Protein AF-0000000067928112 (afdb_homodimer)

Foldseek 3Di:
DWAWDKDKAADPPFPAEEEAEEAFLAAQLLQVLLRNVVNVVRYMYIYTAFDQFDPIHVPPLQQELVVRLVNCLVHHDQEGQEYEAAAQRLCSVLVCVVVSSHHYQEYEYQLYQQFDAALVVVLVVLVCCLVPPDLAQVSVCVVFVLFDSSSSPSSSSSNVRHDSVSSSCNGSVHPGDHCLVCLLVVLVSHHAAYEYEPDGPRQDPVSLVVSCVRNHDLRYHYDYPGYSSCCRNPVPVVSVCSVCSSVVCSPPD/DWAWDKDKAADPPFPAEEEAEEAFLAAQLLQVLLRNVVNVVRYMYIYTAFDQFDPIHVPPLQQELVVRLVNCLVHHDQEGQEYEAAAQRLCSSLVCVVVSSHHYQEYEYQLYQQFDAALVVVLVVLVCCLVPQDLAQVSVCVVFVLFDSSSSPSSSSSNVRHDSVSSSCNGSVHPGDHCLVCLLVVLVSHHAAYEYEPDGPRQDPVSLVVSCVRNHDLRYHYDYPGYSSCCRNPVPVVSVCSVCSSVVNSPPD

Radius of gyration: 23.76 Å; Cα contacts (8 Å, |Δi|>4): 1101; chains: 2; bounding box: 40×77×54 Å

Solvent-accessible surface area (backbone atoms only — not comparable to full-atom values): 25519 Å² total; per-residue (Å²): 131,48,77,58,25,52,48,56,28,50,52,95,81,37,91,36,35,33,37,41,34,47,33,78,66,38,24,36,57,77,43,48,70,36,30,53,55,39,22,77,69,50,21,19,30,42,17,44,14,52,71,44,18,43,72,11,52,47,71,91,66,64,42,42,70,65,49,54,49,50,26,45,57,74,68,44,85,41,62,29,33,29,35,36,6,28,26,53,14,18,37,50,46,51,51,29,41,76,70,63,54,35,57,40,63,15,38,39,30,33,44,32,36,45,60,37,90,41,39,64,60,52,36,51,52,50,54,48,45,73,74,62,61,57,76,37,40,68,55,37,35,70,78,35,73,55,43,49,69,52,53,28,25,38,49,29,35,14,60,61,47,42,46,68,68,56,45,36,41,40,58,16,58,52,37,54,46,74,44,70,83,45,47,44,58,49,46,70,73,32,58,44,36,38,41,31,32,73,66,43,95,58,50,45,70,70,54,49,55,51,47,31,72,58,54,34,64,89,26,47,44,70,40,75,94,34,47,84,52,41,54,51,41,38,29,68,64,43,47,50,51,52,51,29,42,56,68,66,49,64,84,55,132,132,47,80,57,24,52,48,56,27,51,52,94,81,35,89,35,36,33,39,39,35,46,33,79,64,39,25,36,58,78,44,47,69,39,30,51,57,38,22,76,70,51,22,19,30,42,18,44,14,51,72,43,17,42,73,11,52,48,70,91,68,63,44,42,68,66,49,54,48,50,26,46,57,74,70,46,83,41,60,28,33,29,36,37,6,28,26,52,14,17,37,51,45,52,50,30,40,77,69,64,54,33,56,41,62,15,36,39,30,34,45,31,37,45,59,37,91,43,38,64,60,52,36,52,53,50,53,48,46,73,74,63,61,58,76,37,42,68,55,37,35,71,78,36,73,54,43,48,69,52,53,28,26,39,48,29,33,13,60,60,47,41,46,68,70,56,45,34,40,42,58,16,59,53,36,54,47,75,46,70,85,46,48,44,57,50,46,70,74,32,56,44,35,39,41,30,32,72,66,44,95,59,51,46,70,70,54,50,53,50,47,29,72,58,54,33,63,89,26,47,44,70,40,77,95,33,48,82,53,41,56,51,41,39,30,68,63,45,45,52,51,53,50,30,43,57,69,65,48,64,85,57,130

Sequence (506 aa):
MVTLNIMRWGDRGAPKTMVALHGITANAGAMTEPARLLAARGWQVIAPDMRGHGESARGNGDFSFDSLLADFAENLPDAPDVLLGHSFGGTLAQLGVLRGLFRPKAMLLEDPVSHFADKATPKGMLDWDEANLPHDIEGLLKLNPGWSRRDAAWKVVSLEQISFDDARSAFAGNAPWDLRDEAARLAKMLPTVWVLPDVSRFVPPDDTQRLRAEVGERSVVVMPNVGHSIHRDATQAFVDIVEKLGAGTWFDRMVTLNIMRWGDRGAPKTMVALHGITANAGAMTEPARLLAARGWQVIAPDMRGHGESARGNGDFSFDSLLADFAENLPDAPDVLLGHSFGGTLAQLGVLRGLFRPKAMLLEDPVSHFADKATPKGMLDWDEANLPHDIEGLLKLNPGWSRRDAAWKVVSLEQISFDDARSAFAGNAPWDLRDEAARLAKMLPTVWVLPDVSRFVPPDDTQRLRAEVGERSVVVMPNVGHSIHRDATQAFVDIVEKLGAGTWFDR

InterPro domains:
  IPR000073 Alpha/beta hydrolase fold-1 [PF12697] (19-240)
  IPR029058 Alpha/Beta hydrolase fold [G3DSA:3.40.50.1820] (2-243)
  IPR029058 Alpha/Beta hydrolase fold [SSF53474] (3-243)
  IPR051601 Serine protease/Carboxylesterase S33 [PTHR43248] (12-244)

Structure (mmCIF, N/CA/C/O backbone):
data_AF-0000000067928112-model_v1
#
loop_
_entity.id
_entity.type
_entity.pdbx_description
1 polymer 'AB hydrolase-1 domain-containing protein'
#
loop_
_atom_site.group_PDB
_atom_site.id
_atom_site.type_symbol
_atom_site.label_atom_id
_atom_site.label_alt_id
_atom_site.label_comp_id
_atom_site.label_asym_id
_atom_site.label_entity_id
_atom_site.label_seq_id
_atom_site.pdbx_PDB_ins_code
_atom_site.Cartn_x
_atom_site.Cartn_y
_atom_site.Cartn_z
_atom_site.occupancy
_atom_site.B_iso_or_equiv
_atom_site.auth_seq_id
_atom_site.auth_comp_id
_atom_site.auth_asym_id
_atom_site.auth_atom_id
_atom_site.pdbx_PDB_model_num
ATOM 1 N N . MET A 1 1 ? 13.07 -0.124 -17.734 1 82.44 1 MET A N 1
ATOM 2 C CA . MET A 1 1 ? 13.039 -0.584 -16.344 1 82.44 1 MET A CA 1
ATOM 3 C C . MET A 1 1 ? 12.227 0.366 -15.477 1 82.44 1 MET A C 1
ATOM 5 O O . MET A 1 1 ? 12.242 1.58 -15.688 1 82.44 1 MET A O 1
ATOM 9 N N . VAL A 1 2 ? 11.43 -0.26 -14.695 1 86.31 2 VAL A N 1
ATOM 10 C CA . VAL A 1 2 ? 10.531 0.484 -13.82 1 86.31 2 VAL A CA 1
ATOM 11 C C . VAL A 1 2 ? 10.898 0.225 -12.359 1 86.31 2 VAL A C 1
ATOM 13 O O . VAL A 1 2 ? 11.172 -0.915 -11.977 1 86.31 2 VAL A O 1
ATOM 16 N N . THR A 1 3 ? 11.055 1.229 -11.609 1 86.12 3 THR A N 1
ATOM 17 C CA . THR A 1 3 ? 11.117 1.043 -10.164 1 86.12 3 THR A CA 1
ATOM 18 C C . THR A 1 3 ? 9.766 0.6 -9.617 1 86.12 3 THR A C 1
ATOM 20 O O . THR A 1 3 ? 8.773 1.316 -9.742 1 86.12 3 THR A O 1
ATOM 23 N N . LEU A 1 4 ? 9.82 -0.508 -8.953 1 91.81 4 LEU A N 1
ATOM 24 C CA . LEU A 1 4 ? 8.562 -1.086 -8.5 1 91.81 4 LEU A CA 1
ATOM 25 C C . LEU A 1 4 ? 8.219 -0.611 -7.094 1 91.81 4 LEU A C 1
ATOM 27 O O . LEU A 1 4 ? 9.109 -0.448 -6.258 1 91.81 4 LEU A O 1
ATOM 31 N N . ASN A 1 5 ? 6.938 -0.398 -6.875 1 89.25 5 ASN A N 1
ATOM 32 C CA . ASN A 1 5 ? 6.457 -0.276 -5.504 1 89.25 5 ASN A CA 1
ATOM 33 C C . ASN A 1 5 ? 6.477 -1.62 -4.781 1 89.25 5 ASN A C 1
ATOM 35 O O . ASN A 1 5 ? 6.027 -2.629 -5.328 1 89.25 5 ASN A O 1
ATOM 39 N N . ILE A 1 6 ? 7.012 -1.612 -3.562 1 91.31 6 ILE A N 1
ATOM 40 C CA . ILE A 1 6 ? 7.184 -2.863 -2.832 1 91.31 6 ILE A CA 1
ATOM 41 C C . ILE A 1 6 ? 6.605 -2.723 -1.426 1 91.31 6 ILE A C 1
ATOM 43 O O . ILE A 1 6 ? 6.902 -1.757 -0.72 1 91.31 6 ILE A O 1
ATOM 47 N N . MET A 1 7 ? 5.742 -3.621 -1.066 1 91.81 7 MET A N 1
ATOM 48 C CA . MET A 1 7 ? 5.336 -3.748 0.33 1 91.81 7 MET A CA 1
ATOM 49 C C . MET A 1 7 ? 6.215 -4.754 1.062 1 91.81 7 MET A C 1
ATOM 51 O O . MET A 1 7 ? 6.594 -5.781 0.497 1 91.81 7 MET A O 1
ATOM 55 N N . ARG A 1 8 ? 6.52 -4.469 2.287 1 89.94 8 ARG A N 1
ATOM 56 C CA . ARG A 1 8 ? 7.34 -5.336 3.123 1 89.94 8 ARG A CA 1
ATOM 57 C C . ARG A 1 8 ? 6.699 -5.543 4.492 1 89.94 8 ARG A C 1
ATOM 59 O O . ARG A 1 8 ? 6.129 -4.613 5.062 1 89.94 8 ARG A O 1
ATOM 66 N N . TRP A 1 9 ? 6.738 -6.723 4.91 1 91.06 9 TRP A N 1
ATOM 67 C CA . TRP A 1 9 ? 6.332 -7.09 6.262 1 91.06 9 TRP A CA 1
ATOM 68 C C . TRP A 1 9 ? 7.473 -7.773 7.008 1 91.06 9 TRP A C 1
ATOM 70 O O . TRP A 1 9 ? 8.242 -8.531 6.418 1 91.06 9 TRP A O 1
ATOM 80 N N . GLY A 1 10 ? 7.57 -7.52 8.305 1 89.31 10 GLY A N 1
ATOM 81 C CA . GLY A 1 10 ? 8.625 -8.125 9.102 1 89.31 10 GLY A CA 1
ATOM 82 C C . GLY A 1 10 ? 9.891 -7.289 9.141 1 89.31 10 GLY A C 1
ATOM 83 O O . GLY A 1 10 ? 10 -6.281 8.438 1 89.31 10 GLY A O 1
ATOM 84 N N . ASP A 1 11 ? 10.82 -7.688 9.906 1 83.75 11 ASP A N 1
ATOM 85 C CA . ASP A 1 11 ? 12.07 -6.957 10.086 1 83.75 11 ASP A CA 1
ATOM 86 C C . ASP A 1 11 ? 12.969 -7.105 8.859 1 83.75 11 ASP A C 1
ATOM 88 O O . ASP A 1 11 ? 13.055 -8.188 8.273 1 83.75 11 ASP A O 1
ATOM 92 N N . ARG A 1 12 ? 13.641 -6.043 8.359 1 82.5 12 ARG A N 1
ATOM 93 C CA . ARG A 1 12 ? 14.531 -6.066 7.203 1 82.5 12 ARG A CA 1
ATOM 94 C C . ARG A 1 12 ? 15.672 -7.047 7.41 1 82.5 12 ARG A C 1
ATOM 96 O O . ARG A 1 12 ? 16.188 -7.633 6.449 1 82.5 12 ARG A O 1
ATOM 103 N N . GLY A 1 13 ? 16.078 -7.426 8.617 1 83.62 13 GLY A N 1
ATOM 104 C CA . GLY A 1 13 ? 17.172 -8.336 8.914 1 83.62 13 GLY A CA 1
ATOM 105 C C . GLY A 1 13 ? 16.703 -9.703 9.383 1 83.62 13 GLY A C 1
ATOM 106 O O . GLY A 1 13 ? 17.5 -10.477 9.922 1 83.62 13 GLY A O 1
ATOM 107 N N . ALA A 1 14 ? 15.438 -9.938 9.016 1 90.69 14 ALA A N 1
ATOM 108 C CA . ALA A 1 14 ? 14.93 -11.25 9.391 1 90.69 14 ALA A CA 1
ATOM 109 C C . ALA A 1 14 ? 15.695 -12.367 8.672 1 90.69 14 ALA A C 1
ATOM 111 O O . ALA A 1 14 ? 16.094 -12.203 7.52 1 90.69 14 ALA A O 1
ATOM 112 N N . PRO A 1 15 ? 15.883 -13.469 9.328 1 93.5 15 PRO A N 1
ATOM 113 C CA . PRO A 1 15 ? 16.719 -14.539 8.781 1 93.5 15 PRO A CA 1
ATOM 114 C C 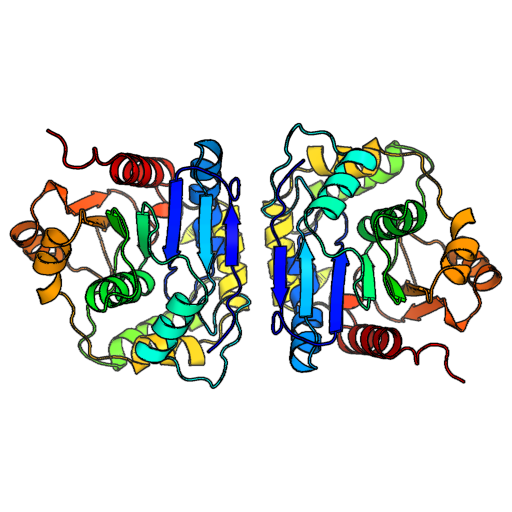. PRO A 1 15 ? 16.062 -15.242 7.586 1 93.5 15 PRO A C 1
ATOM 116 O O . PRO A 1 15 ? 16.75 -15.922 6.82 1 93.5 15 PRO A O 1
ATOM 119 N N . LYS A 1 16 ? 14.758 -15.141 7.445 1 97.38 16 LYS A N 1
ATOM 120 C CA . LYS A 1 16 ? 14.047 -15.773 6.336 1 97.38 16 LYS A CA 1
ATOM 121 C C . LYS A 1 16 ? 13.289 -14.742 5.512 1 97.38 16 LYS A C 1
ATOM 123 O O . LYS A 1 16 ? 12.648 -13.844 6.062 1 97.38 16 LYS A O 1
ATOM 128 N N . THR A 1 17 ? 13.375 -14.906 4.168 1 97.94 17 THR A N 1
ATOM 129 C CA . THR A 1 17 ? 12.734 -13.961 3.264 1 97.94 17 THR A CA 1
ATOM 130 C C . THR A 1 17 ? 11.852 -14.695 2.254 1 97.94 17 THR A C 1
ATOM 132 O O . THR A 1 17 ? 12.266 -15.703 1.679 1 97.94 17 THR A O 1
ATOM 135 N N . MET A 1 18 ? 10.688 -14.188 2.098 1 98.69 18 MET A N 1
ATOM 136 C CA . MET A 1 18 ? 9.82 -14.625 1.005 1 98.69 18 MET A CA 1
ATOM 137 C C . MET A 1 18 ? 9.562 -13.484 0.027 1 98.69 18 MET A C 1
ATOM 139 O O . MET A 1 18 ? 9.266 -12.367 0.44 1 98.69 18 MET A O 1
ATOM 143 N N . VAL A 1 19 ? 9.758 -13.75 -1.214 1 98.75 19 VAL A N 1
ATOM 144 C CA . VAL A 1 19 ? 9.305 -12.859 -2.275 1 98.75 19 VAL A CA 1
ATOM 145 C C . VAL A 1 19 ? 7.996 -13.383 -2.867 1 98.75 19 VAL A C 1
ATOM 147 O O . VAL A 1 19 ? 7.883 -14.57 -3.176 1 98.75 19 VAL A O 1
ATOM 150 N N . ALA A 1 20 ? 7.027 -12.5 -2.988 1 98.88 20 ALA A N 1
ATOM 151 C CA . ALA A 1 20 ? 5.707 -12.938 -3.432 1 98.88 20 ALA A CA 1
ATOM 152 C C . ALA A 1 20 ? 5.266 -12.18 -4.68 1 98.88 20 ALA A C 1
ATOM 154 O O . ALA A 1 20 ? 5.086 -10.961 -4.641 1 98.88 20 ALA A O 1
ATOM 155 N N . LEU A 1 21 ? 5.078 -12.891 -5.754 1 98.88 21 LEU A N 1
ATOM 156 C CA . LEU A 1 21 ? 4.629 -12.312 -7.016 1 98.88 21 LEU A CA 1
ATOM 157 C C . LEU A 1 21 ? 3.129 -12.516 -7.203 1 98.88 21 LEU A C 1
ATOM 159 O O . LEU A 1 21 ? 2.66 -13.648 -7.316 1 98.88 21 LEU A O 1
ATOM 163 N N . HIS A 1 22 ? 2.395 -11.461 -7.234 1 98.81 22 HIS A N 1
ATOM 164 C CA . HIS A 1 22 ? 0.938 -11.508 -7.277 1 98.81 22 HIS A CA 1
ATOM 165 C C . HIS A 1 22 ? 0.439 -11.852 -8.68 1 98.81 22 HIS A C 1
ATOM 167 O O . HIS A 1 22 ? 1.217 -11.852 -9.633 1 98.81 22 HIS A O 1
ATOM 173 N N . GLY A 1 23 ? -0.809 -12.203 -8.82 1 98.62 23 GLY A N 1
ATOM 174 C CA . GLY A 1 23 ? -1.454 -12.523 -10.086 1 98.62 23 GLY A CA 1
ATOM 175 C C . GLY A 1 23 ? -1.903 -11.297 -10.852 1 98.62 23 GLY A C 1
ATOM 176 O O . GLY A 1 23 ? -1.76 -10.172 -10.367 1 98.62 23 GLY A O 1
ATOM 177 N N . ILE A 1 24 ? -2.508 -11.508 -12.008 1 98.62 24 ILE A N 1
ATOM 178 C CA . ILE A 1 24 ? -2.967 -10.43 -12.875 1 98.62 24 ILE A CA 1
ATOM 179 C C . ILE A 1 24 ? -4.086 -9.656 -12.18 1 98.62 24 ILE A C 1
ATOM 181 O O . ILE A 1 24 ? -4.93 -10.242 -11.5 1 98.62 24 ILE A O 1
ATOM 185 N N . THR A 1 25 ? -4.121 -8.352 -12.227 1 98.12 25 THR A N 1
ATOM 186 C CA . THR A 1 25 ? -5.094 -7.395 -11.719 1 98.12 25 THR A CA 1
ATOM 187 C C . THR A 1 25 ? -5.023 -7.297 -10.203 1 98.12 25 THR A C 1
ATOM 189 O O . THR A 1 25 ? -5.914 -6.73 -9.562 1 98.12 25 THR A O 1
ATOM 192 N N . ALA A 1 26 ? -4.066 -7.91 -9.578 1 98.31 26 ALA A N 1
ATOM 193 C CA . ALA A 1 26 ? -3.865 -7.801 -8.141 1 98.31 26 ALA A CA 1
ATOM 194 C C . ALA A 1 26 ? -2.818 -6.738 -7.809 1 98.31 26 ALA A C 1
ATOM 196 O O . ALA A 1 26 ? -2.496 -5.895 -8.648 1 98.31 26 ALA A O 1
ATOM 197 N N . ASN A 1 27 ? -2.441 -6.59 -6.57 1 97.38 27 ASN A N 1
ATOM 198 C CA . ASN A 1 27 ? -1.36 -5.758 -6.055 1 97.38 27 ASN A CA 1
ATOM 199 C C . ASN A 1 27 ? -0.653 -6.422 -4.875 1 97.38 27 ASN A C 1
ATOM 201 O O . ASN A 1 27 ? -0.97 -7.559 -4.52 1 97.38 27 ASN A O 1
ATOM 205 N N . ALA A 1 28 ? 0.335 -5.777 -4.359 1 96.69 28 ALA A N 1
ATOM 206 C CA . ALA A 1 28 ? 1.13 -6.32 -3.262 1 96.69 28 ALA A CA 1
ATOM 207 C C . ALA A 1 28 ? 0.256 -6.621 -2.047 1 96.69 28 ALA A C 1
ATOM 209 O O . ALA A 1 28 ? 0.539 -7.551 -1.285 1 96.69 28 ALA A O 1
ATOM 210 N N . GLY A 1 29 ? -0.833 -5.922 -1.907 1 96.12 29 GLY A N 1
ATOM 211 C CA . GLY A 1 29 ? -1.726 -6.062 -0.768 1 96.12 29 GLY A CA 1
ATOM 212 C C . GLY A 1 29 ? -2.393 -7.422 -0.697 1 96.12 29 GLY A C 1
ATOM 213 O O . GLY A 1 29 ? -2.916 -7.812 0.35 1 96.12 29 GLY A O 1
ATOM 214 N N . ALA A 1 30 ? -2.326 -8.156 -1.798 1 97.88 30 ALA A N 1
ATOM 215 C CA . ALA A 1 30 ? -2.889 -9.508 -1.823 1 97.88 30 ALA A CA 1
ATOM 216 C C . ALA A 1 30 ? -2.201 -10.406 -0.803 1 97.88 30 ALA A C 1
ATOM 218 O O . ALA A 1 30 ? -2.762 -11.422 -0.383 1 97.88 30 ALA A O 1
ATOM 219 N N . MET A 1 31 ? -1.044 -10.016 -0.335 1 97.25 31 MET A N 1
ATOM 220 C CA . MET A 1 31 ? -0.235 -10.867 0.531 1 97.25 31 MET A CA 1
ATOM 221 C C . MET A 1 31 ? -0.4 -10.469 1.994 1 97.25 31 MET A C 1
ATOM 223 O O . MET A 1 31 ? 0.145 -11.117 2.885 1 97.25 31 MET A O 1
ATOM 227 N N . THR A 1 32 ? -1.181 -9.547 2.297 1 95.38 32 THR A N 1
ATOM 228 C CA . THR A 1 32 ? -1.164 -8.891 3.602 1 95.38 32 THR A CA 1
ATOM 229 C C . THR A 1 32 ? -1.411 -9.906 4.719 1 95.38 32 THR A C 1
ATOM 231 O O . THR A 1 32 ? -0.619 -10.008 5.656 1 95.38 32 THR A O 1
ATOM 234 N N . GLU A 1 33 ? -2.451 -10.758 4.609 1 96.06 33 GLU A N 1
ATOM 235 C CA . GLU A 1 33 ? -2.82 -11.641 5.707 1 96.06 33 GLU A CA 1
ATOM 236 C C . GLU A 1 33 ? -1.746 -12.703 5.949 1 96.06 33 GLU A C 1
ATOM 238 O O . GLU A 1 33 ? -1.254 -12.852 7.07 1 96.06 33 GLU A O 1
ATOM 243 N N . PRO A 1 34 ? -1.294 -13.367 4.906 1 98 34 PRO A N 1
ATOM 244 C CA . PRO A 1 34 ? -0.231 -14.336 5.188 1 98 34 PRO A CA 1
ATOM 245 C C . PRO A 1 34 ? 1.092 -13.664 5.555 1 98 34 PRO A C 1
ATOM 247 O O . PRO A 1 34 ? 1.863 -14.211 6.352 1 98 34 PRO A O 1
ATOM 250 N N . ALA A 1 35 ? 1.41 -12.516 5.023 1 96.62 35 ALA A N 1
ATOM 251 C CA . ALA A 1 35 ? 2.662 -11.82 5.305 1 96.62 35 ALA A CA 1
ATOM 252 C C . ALA A 1 35 ? 2.74 -11.398 6.77 1 96.62 35 ALA A C 1
ATOM 254 O O . ALA A 1 35 ? 3.803 -11.477 7.387 1 96.62 35 ALA A O 1
ATOM 255 N N . ARG A 1 36 ? 1.636 -10.945 7.27 1 92.5 36 ARG A N 1
ATOM 256 C CA . ARG A 1 36 ? 1.59 -10.57 8.68 1 92.5 36 ARG A CA 1
ATOM 257 C C . ARG A 1 36 ? 1.877 -11.766 9.578 1 92.5 36 ARG A C 1
ATOM 259 O O . ARG A 1 36 ? 2.621 -11.648 10.555 1 92.5 36 ARG A O 1
ATOM 266 N N . LEU A 1 37 ? 1.273 -12.883 9.289 1 95.5 37 LEU A N 1
ATOM 267 C CA . LEU A 1 37 ? 1.496 -14.102 10.07 1 95.5 37 LEU A CA 1
ATOM 268 C C . LEU A 1 37 ? 2.947 -14.555 9.969 1 95.5 37 LEU A C 1
ATOM 270 O O . LEU A 1 37 ? 3.562 -14.922 10.969 1 95.5 37 LEU A O 1
ATOM 274 N N . LEU A 1 38 ? 3.492 -14.461 8.789 1 97.25 38 LEU A N 1
ATOM 275 C CA . LEU A 1 38 ? 4.883 -14.859 8.578 1 97.25 38 LEU A CA 1
ATOM 276 C C . LEU A 1 38 ? 5.832 -13.914 9.305 1 97.25 38 LEU A C 1
ATOM 278 O O . LEU A 1 38 ? 6.816 -14.352 9.906 1 97.25 38 LEU A O 1
ATOM 282 N N . ALA A 1 39 ? 5.527 -12.641 9.211 1 92.62 39 ALA A N 1
ATOM 283 C CA . ALA A 1 39 ? 6.344 -11.656 9.906 1 92.62 39 ALA A CA 1
ATOM 284 C C . ALA A 1 39 ? 6.391 -11.945 11.406 1 92.62 39 ALA A C 1
ATOM 286 O O . ALA A 1 39 ? 7.457 -11.875 12.023 1 92.62 39 ALA A O 1
ATOM 287 N N . ALA A 1 40 ? 5.223 -12.305 11.938 1 90.19 40 ALA A N 1
ATOM 288 C CA . ALA A 1 40 ? 5.133 -12.641 13.359 1 90.19 40 ALA A CA 1
ATOM 289 C C . ALA A 1 40 ? 5.965 -13.875 13.688 1 90.19 40 ALA A C 1
ATOM 291 O O . ALA A 1 40 ? 6.355 -14.086 14.836 1 90.19 40 ALA A O 1
ATOM 292 N N . ARG A 1 41 ? 6.289 -14.602 12.695 1 94.56 41 ARG A N 1
ATOM 293 C CA . ARG A 1 41 ? 7.055 -15.828 12.867 1 94.56 41 ARG A CA 1
ATOM 294 C C . ARG A 1 41 ? 8.508 -15.641 12.445 1 94.56 41 ARG A C 1
ATOM 296 O O . ARG A 1 41 ? 9.227 -16.609 12.219 1 94.56 41 ARG A O 1
ATOM 303 N N . GLY A 1 42 ? 8.891 -14.438 12.195 1 93.25 42 GLY A N 1
ATOM 304 C CA . GLY A 1 42 ? 10.297 -14.117 12.008 1 93.25 42 GLY A CA 1
ATOM 305 C C . GLY A 1 42 ? 10.703 -14.031 10.547 1 93.25 42 GLY A C 1
ATOM 306 O O . GLY A 1 42 ? 11.883 -14.094 10.219 1 93.25 42 GLY A O 1
ATOM 307 N N . TRP A 1 43 ? 9.727 -13.906 9.656 1 96.19 43 TRP A N 1
ATOM 308 C CA . TRP A 1 43 ? 9.992 -13.773 8.227 1 96.19 43 TRP A CA 1
ATOM 309 C C . TRP A 1 43 ? 9.984 -12.305 7.805 1 96.19 43 TRP A C 1
ATOM 311 O O . TRP A 1 43 ? 9.305 -11.484 8.422 1 96.19 43 TRP A O 1
ATOM 321 N N . GLN A 1 44 ? 10.758 -12.008 6.797 1 95.19 44 GLN A N 1
ATOM 322 C CA . GLN A 1 44 ? 10.484 -10.844 5.961 1 95.19 44 GLN A CA 1
ATOM 323 C C . GLN A 1 44 ? 9.758 -11.242 4.684 1 95.19 44 GLN A C 1
ATOM 325 O O . GLN A 1 44 ? 10.172 -12.172 3.988 1 95.19 44 GLN A O 1
ATOM 330 N N . VAL A 1 45 ? 8.656 -10.594 4.441 1 96.88 45 VAL A N 1
ATOM 331 C CA . VAL A 1 45 ? 7.93 -10.812 3.197 1 96.88 45 VAL A CA 1
ATOM 332 C C . VAL A 1 45 ? 8.047 -9.586 2.301 1 96.88 45 VAL A C 1
ATOM 334 O O . VAL A 1 45 ? 7.797 -8.461 2.746 1 96.88 45 VAL A O 1
ATOM 337 N N . ILE A 1 46 ? 8.484 -9.789 1.076 1 95.88 46 ILE A N 1
ATOM 338 C CA . ILE A 1 46 ? 8.656 -8.734 0.077 1 95.88 46 ILE A CA 1
ATOM 339 C C . ILE A 1 46 ? 7.695 -8.977 -1.089 1 95.88 46 ILE A C 1
ATOM 341 O O . ILE A 1 46 ? 7.777 -10 -1.766 1 95.88 46 ILE A O 1
ATOM 345 N N . ALA A 1 47 ? 6.766 -8.055 -1.291 1 97.38 47 ALA A N 1
ATOM 346 C CA . ALA A 1 47 ? 5.781 -8.188 -2.359 1 97.38 47 ALA A CA 1
ATOM 347 C C . ALA A 1 47 ? 5.777 -6.957 -3.26 1 97.38 47 ALA A C 1
ATOM 349 O O . ALA A 1 47 ? 5.387 -5.867 -2.83 1 97.38 47 ALA A O 1
ATOM 350 N N . PRO A 1 48 ? 6.145 -7.125 -4.516 1 96.5 48 PRO A N 1
ATOM 351 C CA . PRO A 1 48 ? 6.098 -5.996 -5.449 1 96.5 48 PRO A CA 1
ATOM 352 C C . PRO A 1 48 ? 4.73 -5.832 -6.109 1 96.5 48 PRO A C 1
ATOM 354 O O . PRO A 1 48 ? 3.973 -6.797 -6.215 1 96.5 48 PRO A O 1
ATOM 357 N N . ASP A 1 49 ? 4.43 -4.602 -6.48 1 96.12 49 ASP A N 1
ATOM 358 C CA . ASP A 1 49 ? 3.473 -4.375 -7.559 1 96.12 49 ASP A CA 1
ATOM 359 C C . ASP A 1 49 ? 4.137 -4.535 -8.922 1 96.12 49 ASP A C 1
ATOM 361 O O . ASP A 1 49 ? 5.109 -3.844 -9.234 1 96.12 49 ASP A O 1
ATOM 365 N N . MET A 1 50 ? 3.623 -5.395 -9.727 1 97.19 50 MET A N 1
ATOM 366 C CA . MET A 1 50 ? 4.137 -5.496 -11.094 1 97.19 50 MET A CA 1
ATOM 367 C C . MET A 1 50 ? 3.9 -4.203 -11.859 1 97.19 50 MET A C 1
ATOM 369 O O . MET A 1 50 ? 3.01 -3.424 -11.516 1 97.19 50 MET A O 1
ATOM 373 N N . ARG A 1 51 ? 4.754 -4.004 -12.898 1 95.69 51 ARG A N 1
ATOM 374 C CA . ARG A 1 51 ? 4.539 -2.812 -13.711 1 95.69 51 ARG A CA 1
ATOM 375 C C . ARG A 1 51 ? 3.086 -2.717 -14.172 1 95.69 51 ARG A C 1
ATOM 377 O O . ARG A 1 51 ? 2.477 -3.725 -14.531 1 95.69 51 ARG A O 1
ATOM 384 N N . GLY A 1 52 ? 2.574 -1.539 -14.023 1 94.69 52 GLY A N 1
ATOM 385 C CA . GLY A 1 52 ? 1.207 -1.293 -14.445 1 94.69 52 GLY A CA 1
ATOM 386 C C . GLY A 1 52 ? 0.173 -1.791 -13.453 1 94.69 52 GLY A C 1
ATOM 387 O O . GLY A 1 52 ? -1.03 -1.688 -13.703 1 94.69 52 GLY A O 1
ATOM 388 N N . HIS A 1 53 ? 0.632 -2.344 -12.336 1 96.75 53 HIS A N 1
ATOM 389 C CA . HIS A 1 53 ? -0.239 -2.785 -11.25 1 96.75 53 HIS A CA 1
ATOM 390 C C . HIS A 1 53 ? 0.041 -2.01 -9.969 1 96.75 53 HIS A C 1
ATOM 392 O O . HIS A 1 53 ? 1.147 -1.503 -9.773 1 96.75 53 HIS A O 1
ATOM 398 N N . GLY A 1 54 ? -1.014 -1.962 -9.117 1 94 54 GLY A N 1
ATOM 399 C CA . GLY A 1 54 ? -0.829 -1.238 -7.867 1 94 54 GLY A CA 1
ATOM 400 C C . GLY A 1 54 ? -0.273 0.159 -8.062 1 94 54 GLY A C 1
ATOM 401 O O . GLY A 1 54 ? -0.797 0.934 -8.867 1 94 54 GLY A O 1
ATOM 402 N N . GLU A 1 55 ? 0.818 0.463 -7.344 1 89.31 55 GLU A N 1
ATOM 403 C CA . GLU A 1 55 ? 1.377 1.811 -7.406 1 89.31 55 GLU A CA 1
ATOM 404 C C . GLU A 1 55 ? 2.627 1.851 -8.281 1 89.31 55 GLU A C 1
ATOM 406 O O . GLU A 1 55 ? 3.312 2.873 -8.344 1 89.31 55 GLU A O 1
ATOM 411 N N . SER A 1 56 ? 2.926 0.721 -8.938 1 91.44 56 SER A N 1
ATOM 412 C CA . SER A 1 56 ? 4.039 0.722 -9.883 1 91.44 56 SER A CA 1
ATOM 413 C C . SER A 1 56 ? 3.631 1.336 -11.219 1 91.44 56 SER A C 1
ATOM 415 O O . SER A 1 56 ? 2.525 1.094 -11.703 1 91.44 56 SER A O 1
ATOM 417 N N . ALA A 1 57 ? 4.527 2.102 -11.797 1 87 57 ALA A N 1
ATOM 418 C CA . ALA A 1 57 ? 4.273 2.727 -13.094 1 87 57 ALA A CA 1
ATOM 419 C C . ALA A 1 57 ? 4.234 1.685 -14.211 1 87 57 ALA A C 1
ATOM 421 O O . ALA A 1 57 ? 4.789 0.592 -14.062 1 87 57 ALA A O 1
ATOM 422 N N . ARG A 1 58 ? 3.611 1.981 -15.281 1 91.94 58 ARG A N 1
ATOM 423 C CA . ARG A 1 58 ? 3.559 1.082 -16.422 1 91.94 58 ARG A CA 1
ATOM 424 C C . ARG A 1 58 ? 4.828 1.19 -17.266 1 91.94 58 ARG A C 1
ATOM 426 O O . ARG A 1 58 ? 5.078 0.351 -18.141 1 91.94 58 ARG A O 1
ATOM 433 N N . GLY A 1 59 ? 5.633 2.316 -16.984 1 89.06 59 GLY A N 1
ATOM 434 C CA . GLY A 1 59 ? 6.812 2.551 -17.797 1 89.06 59 GLY A CA 1
ATOM 435 C C . GLY A 1 59 ? 6.484 2.867 -19.25 1 89.06 59 GLY A C 1
ATOM 436 O O . GLY A 1 59 ? 5.656 3.738 -19.531 1 89.06 59 GLY A O 1
ATOM 437 N N . ASN A 1 60 ? 7.172 2.191 -20.188 1 92.56 60 ASN A N 1
ATOM 438 C CA . ASN A 1 60 ? 6.977 2.43 -21.625 1 92.56 60 ASN A CA 1
ATOM 439 C C . ASN A 1 60 ? 5.785 1.644 -22.156 1 92.56 60 ASN A C 1
ATOM 441 O O . ASN A 1 60 ? 5.531 1.64 -23.359 1 92.56 60 ASN A O 1
ATOM 445 N N . GLY A 1 61 ? 5.117 0.888 -21.344 1 94.44 61 GLY A N 1
ATOM 446 C CA . GLY A 1 61 ? 3.926 0.158 -21.734 1 94.44 61 GLY A CA 1
ATOM 447 C C . GLY A 1 61 ? 4.23 -1.207 -22.328 1 94.44 61 GLY A C 1
ATOM 448 O O . GLY A 1 61 ? 3.346 -1.856 -22.891 1 94.44 61 GLY A O 1
ATOM 449 N N . ASP A 1 62 ? 5.535 -1.664 -22.281 1 97.56 62 ASP A N 1
ATOM 450 C CA . ASP A 1 62 ? 5.898 -3.016 -22.688 1 97.56 62 ASP A CA 1
ATOM 451 C C . ASP A 1 62 ? 5.668 -4.02 -21.562 1 97.56 62 ASP A C 1
ATOM 453 O O . ASP A 1 62 ? 6.383 -4.004 -20.562 1 97.56 62 ASP A O 1
ATOM 457 N N . PHE A 1 63 ? 4.766 -4.906 -21.781 1 98.25 63 PHE A N 1
ATOM 458 C CA . PHE A 1 63 ? 4.414 -5.863 -20.75 1 98.25 63 PHE A CA 1
ATOM 459 C C . PHE A 1 63 ? 4.855 -7.27 -21.125 1 98.25 63 PHE A C 1
ATOM 461 O O . PHE A 1 63 ? 4.242 -8.258 -20.703 1 98.25 63 PHE A O 1
ATOM 468 N N . SER A 1 64 ? 5.863 -7.34 -21.969 1 98.56 64 SER A N 1
ATOM 469 C CA . SER A 1 64 ? 6.41 -8.641 -22.328 1 98.56 64 SER A CA 1
ATOM 470 C C . SER A 1 64 ? 6.992 -9.352 -21.109 1 98.56 64 SER A C 1
ATOM 472 O O . SER A 1 64 ? 7.355 -8.703 -20.125 1 98.56 64 SER A O 1
ATOM 474 N N . PHE A 1 65 ? 7.125 -10.648 -21.203 1 98.44 65 PHE A N 1
ATOM 475 C CA . PHE A 1 65 ? 7.773 -11.406 -20.141 1 98.44 65 PHE A CA 1
ATOM 476 C C . PHE A 1 65 ? 9.164 -10.859 -19.844 1 98.44 65 PHE A C 1
ATOM 478 O O . PHE A 1 65 ? 9.562 -10.75 -18.688 1 98.44 65 PHE A O 1
ATOM 485 N N . ASP A 1 66 ? 9.875 -10.43 -20.859 1 98.12 66 ASP A N 1
ATOM 486 C CA . ASP A 1 66 ? 11.227 -9.891 -20.703 1 98.12 66 ASP A CA 1
ATOM 487 C C . ASP A 1 66 ? 11.219 -8.625 -19.859 1 98.12 66 ASP A C 1
ATOM 489 O O . ASP A 1 66 ? 12.023 -8.484 -18.938 1 98.12 66 ASP A O 1
ATOM 493 N N . SER A 1 67 ? 10.289 -7.773 -20.156 1 98.12 67 SER A N 1
ATOM 494 C CA . SER A 1 67 ? 10.219 -6.508 -19.438 1 98.12 67 SER A CA 1
ATOM 495 C C . SER A 1 67 ? 9.781 -6.723 -17.984 1 98.12 67 SER A C 1
ATOM 497 O O . SER A 1 67 ? 10.336 -6.113 -17.062 1 98.12 67 SER A O 1
ATOM 499 N N . LEU A 1 68 ? 8.797 -7.539 -17.797 1 98.38 68 LEU A N 1
ATOM 500 C CA . LEU A 1 68 ? 8.305 -7.828 -16.453 1 98.38 68 LEU A CA 1
ATOM 501 C C . LEU A 1 68 ? 9.406 -8.453 -15.602 1 98.38 68 LEU A C 1
ATOM 503 O O . LEU A 1 68 ? 9.609 -8.047 -14.453 1 98.38 68 LEU A O 1
ATOM 507 N N . LEU A 1 69 ? 10.148 -9.383 -16.172 1 98.5 69 LEU A N 1
ATOM 508 C CA . LEU A 1 69 ? 11.203 -10.078 -15.445 1 98.5 69 LEU A CA 1
ATOM 509 C C . LEU A 1 69 ? 12.391 -9.156 -15.195 1 98.5 69 LEU A C 1
ATOM 511 O O . LEU A 1 69 ? 13.055 -9.25 -14.164 1 98.5 69 LEU A O 1
ATOM 515 N N . ALA A 1 70 ? 12.656 -8.305 -16.125 1 97.75 70 ALA A N 1
ATOM 516 C CA . ALA A 1 70 ? 13.734 -7.336 -15.945 1 97.75 70 ALA A CA 1
ATOM 517 C C . ALA A 1 70 ? 13.461 -6.422 -14.758 1 97.75 70 ALA A C 1
ATOM 519 O O . ALA A 1 70 ? 14.367 -6.078 -14 1 97.75 70 ALA A O 1
ATOM 520 N N . ASP A 1 71 ? 12.203 -6.035 -14.648 1 96.94 71 ASP A N 1
ATOM 521 C CA . ASP A 1 71 ? 11.82 -5.219 -13.5 1 96.94 71 ASP A CA 1
ATOM 522 C C . ASP A 1 71 ? 12.078 -5.957 -12.188 1 96.94 71 ASP A C 1
ATOM 524 O O . ASP A 1 71 ? 12.562 -5.367 -11.219 1 96.94 71 ASP A O 1
ATOM 528 N N . PHE A 1 72 ? 11.75 -7.234 -12.133 1 97.75 72 PHE A N 1
ATOM 529 C CA . PHE A 1 72 ? 11.961 -8.016 -10.922 1 97.75 72 PHE A CA 1
ATOM 530 C C . PHE A 1 72 ? 13.445 -8.141 -10.602 1 97.75 72 PHE A C 1
ATOM 532 O O . PHE A 1 72 ? 13.859 -7.973 -9.453 1 97.75 72 PHE A O 1
ATOM 539 N N . ALA A 1 73 ? 14.25 -8.383 -11.602 1 97.25 73 ALA A N 1
ATOM 540 C CA . ALA A 1 73 ? 15.688 -8.547 -11.422 1 97.25 73 ALA A CA 1
ATOM 541 C C . ALA A 1 73 ? 16.312 -7.293 -10.82 1 97.25 73 ALA A C 1
ATOM 543 O O . ALA A 1 73 ? 17.25 -7.379 -10.023 1 97.25 73 ALA A O 1
ATOM 544 N N . GLU A 1 74 ? 15.742 -6.223 -11.18 1 94.19 74 GLU A N 1
ATOM 545 C CA . GLU A 1 74 ? 16.312 -4.949 -10.75 1 94.19 74 GLU A CA 1
ATOM 546 C C . GLU A 1 74 ? 15.836 -4.57 -9.352 1 94.19 74 GLU A C 1
ATOM 548 O O . GLU A 1 74 ? 16.547 -3.877 -8.617 1 94.19 74 GLU A O 1
ATOM 553 N N . ASN A 1 75 ? 14.711 -5.078 -8.969 1 94.25 75 ASN A N 1
ATOM 554 C CA . ASN A 1 75 ? 14.078 -4.492 -7.797 1 94.25 75 ASN A CA 1
ATOM 555 C C . ASN A 1 75 ? 14.055 -5.469 -6.625 1 94.25 75 ASN A C 1
ATOM 557 O O . ASN A 1 75 ? 13.844 -5.066 -5.48 1 94.25 75 ASN A O 1
ATOM 561 N N . LEU A 1 76 ? 14.242 -6.758 -6.867 1 97 76 LEU A N 1
ATOM 562 C CA . LEU A 1 76 ? 13.992 -7.762 -5.84 1 97 76 LEU A CA 1
ATOM 563 C C . LEU A 1 76 ? 15.258 -8.555 -5.531 1 97 76 LEU A C 1
ATOM 565 O O . LEU A 1 76 ? 16.125 -8.695 -6.395 1 97 76 LEU A O 1
ATOM 569 N N . PRO A 1 77 ? 15.367 -9.047 -4.242 1 97 77 PRO A N 1
ATOM 570 C CA . PRO A 1 77 ? 16.453 -10.008 -4.008 1 97 77 PRO A CA 1
ATOM 571 C C . PRO A 1 77 ? 16.312 -11.258 -4.867 1 97 77 PRO A C 1
ATOM 573 O O . PRO A 1 77 ? 15.211 -11.766 -5.066 1 97 77 PRO A O 1
ATOM 576 N N . ASP A 1 78 ? 17.422 -11.758 -5.27 1 97.75 78 ASP A N 1
ATOM 577 C CA . ASP A 1 78 ? 17.391 -12.844 -6.242 1 97.75 78 ASP A CA 1
ATOM 578 C C . ASP A 1 78 ? 17.469 -14.203 -5.551 1 97.75 78 ASP A C 1
ATOM 580 O O . ASP A 1 78 ? 17.266 -15.242 -6.184 1 97.75 78 ASP A O 1
ATOM 584 N N . ALA A 1 79 ? 17.75 -14.227 -4.227 1 98.25 79 ALA A N 1
ATOM 585 C CA . ALA A 1 79 ? 17.922 -15.508 -3.545 1 98.25 79 ALA A CA 1
ATOM 586 C C . ALA A 1 79 ? 17.109 -15.555 -2.254 1 98.25 79 ALA A C 1
ATOM 588 O O . ALA A 1 79 ? 17.656 -15.758 -1.171 1 98.25 79 ALA A O 1
ATOM 589 N N . PRO A 1 80 ? 15.773 -15.414 -2.383 1 98.5 80 PRO A N 1
ATOM 590 C CA . PRO A 1 80 ? 14.945 -15.562 -1.183 1 98.5 80 PRO A CA 1
ATOM 591 C C . PRO A 1 80 ? 14.883 -17 -0.683 1 98.5 80 PRO A C 1
ATOM 593 O O . PRO A 1 80 ? 15.281 -17.922 -1.399 1 98.5 80 PRO A O 1
ATOM 596 N N . ASP A 1 81 ? 14.461 -17.141 0.55 1 98.75 81 ASP A N 1
ATOM 597 C CA . ASP A 1 81 ? 14.227 -18.5 1.051 1 98.75 81 ASP A CA 1
ATOM 598 C C . ASP A 1 81 ? 13.062 -19.156 0.32 1 98.75 81 ASP A C 1
ATOM 600 O O . ASP A 1 81 ? 13.141 -20.344 -0.037 1 98.75 81 ASP A O 1
ATOM 604 N N . VAL A 1 82 ? 12 -18.406 0.091 1 98.94 82 VAL A N 1
ATOM 605 C CA . VAL A 1 82 ? 10.852 -18.922 -0.648 1 98.94 82 VAL A CA 1
ATOM 606 C C . VAL A 1 82 ? 10.398 -17.891 -1.678 1 98.94 82 VAL A C 1
ATOM 608 O O . VAL A 1 82 ? 10.258 -16.703 -1.359 1 98.94 82 VAL A O 1
ATOM 611 N N . LEU A 1 83 ? 10.219 -18.312 -2.916 1 98.94 83 LEU A N 1
ATOM 612 C CA . LEU A 1 83 ? 9.594 -17.516 -3.969 1 98.94 83 LEU A CA 1
ATOM 613 C C . LEU A 1 83 ? 8.164 -17.984 -4.23 1 98.94 83 LEU A C 1
ATOM 615 O O . LEU A 1 83 ? 7.953 -19.141 -4.613 1 98.94 83 LEU A O 1
ATOM 619 N N . LEU A 1 84 ? 7.242 -17.141 -3.973 1 98.94 84 LEU A N 1
ATOM 620 C CA . LEU A 1 84 ? 5.844 -17.422 -4.262 1 98.94 84 LEU A CA 1
ATOM 621 C C . LEU A 1 84 ? 5.43 -16.828 -5.602 1 98.94 84 LEU A C 1
ATOM 623 O O . LEU A 1 84 ? 5.703 -15.656 -5.871 1 98.94 84 LEU A O 1
ATOM 627 N N . GLY A 1 85 ? 4.828 -17.609 -6.418 1 98.94 85 GLY A N 1
ATOM 628 C CA . GLY A 1 85 ? 4.102 -17.141 -7.586 1 98.94 85 GLY A CA 1
ATOM 629 C C . GLY A 1 85 ? 2.633 -17.516 -7.574 1 98.94 85 GLY A C 1
ATOM 630 O O . GLY A 1 85 ? 2.297 -18.703 -7.559 1 98.94 85 GLY A O 1
ATOM 631 N N . HIS A 1 86 ? 1.763 -16.562 -7.602 1 98.88 86 HIS A N 1
ATOM 632 C CA . HIS A 1 86 ? 0.323 -16.797 -7.672 1 98.88 86 HIS A CA 1
ATOM 633 C C . HIS A 1 86 ? -0.218 -16.484 -9.062 1 98.88 86 HIS A C 1
ATOM 635 O O . HIS A 1 86 ? 0.018 -15.398 -9.602 1 98.88 86 HIS A O 1
ATOM 641 N N . SER A 1 87 ? -0.959 -17.406 -9.617 1 98.69 87 SER A N 1
ATOM 642 C CA . SER A 1 87 ? -1.646 -17.172 -10.883 1 98.69 87 SER A CA 1
ATOM 643 C C . SER A 1 87 ? -0.675 -16.688 -11.961 1 98.69 87 SER A C 1
ATOM 645 O O . SER A 1 87 ? 0.32 -17.359 -12.25 1 98.69 87 SER A O 1
ATOM 647 N N . PHE A 1 88 ? -0.77 -15.57 -12.523 1 98.81 88 PHE A N 1
ATOM 648 C CA . PHE A 1 88 ? 0.148 -14.984 -13.484 1 98.81 88 PHE A CA 1
ATOM 649 C C . PHE A 1 88 ? 1.531 -14.797 -12.875 1 98.81 88 PHE A C 1
ATOM 651 O O . PHE A 1 88 ? 2.545 -14.969 -13.555 1 98.81 88 PHE A O 1
ATOM 658 N N . GLY A 1 89 ? 1.573 -14.461 -11.578 1 98.81 89 GLY A N 1
ATOM 659 C CA . GLY A 1 89 ? 2.842 -14.438 -10.867 1 98.81 89 GLY A CA 1
ATOM 660 C C . GLY A 1 89 ? 3.545 -15.781 -10.852 1 98.81 89 GLY A C 1
ATOM 661 O O . GLY A 1 89 ? 4.77 -15.844 -10.734 1 98.81 89 GLY A O 1
ATOM 662 N N . GLY A 1 90 ? 2.758 -16.844 -10.953 1 98.81 90 GLY A N 1
ATOM 663 C CA . GLY A 1 90 ? 3.33 -18.172 -11.078 1 98.81 90 GLY A CA 1
ATOM 664 C C . GLY A 1 90 ? 4.062 -18.391 -12.391 1 98.81 90 GLY A C 1
ATOM 665 O O . GLY A 1 90 ? 5.098 -19.062 -12.422 1 98.81 90 GLY A O 1
ATOM 666 N N . THR A 1 91 ? 3.504 -17.844 -13.484 1 98.75 91 THR A N 1
ATOM 667 C CA . THR A 1 91 ? 4.215 -17.844 -14.758 1 98.75 91 THR A CA 1
ATOM 668 C C . THR A 1 91 ? 5.562 -17.141 -14.633 1 98.75 91 THR A C 1
ATOM 670 O O . THR A 1 91 ? 6.594 -17.688 -15.023 1 98.75 91 THR A O 1
ATOM 673 N N . LEU A 1 92 ? 5.57 -16.031 -14 1 98.88 92 LEU A N 1
ATOM 674 C CA . LEU A 1 92 ? 6.766 -15.195 -13.914 1 98.88 92 LEU A CA 1
ATOM 675 C C . LEU A 1 92 ? 7.785 -15.805 -12.961 1 98.88 92 LEU A C 1
ATOM 677 O O . LEU A 1 92 ? 8.992 -15.719 -13.195 1 98.88 92 LEU A O 1
ATOM 681 N N . ALA A 1 93 ? 7.316 -16.406 -11.906 1 98.88 93 ALA A N 1
ATOM 682 C CA . ALA A 1 93 ? 8.219 -17.094 -10.992 1 98.88 93 ALA A CA 1
ATOM 683 C C . ALA A 1 93 ? 8.945 -18.234 -11.695 1 98.88 93 ALA A C 1
ATOM 685 O O . ALA A 1 93 ? 10.164 -18.375 -11.586 1 98.88 93 ALA A O 1
ATOM 686 N N . GLN A 1 94 ? 8.188 -19.031 -12.422 1 98.88 94 GLN A N 1
ATOM 687 C CA . GLN A 1 94 ? 8.773 -20.156 -13.156 1 98.88 94 GLN A CA 1
ATOM 688 C C . GLN A 1 94 ? 9.805 -19.672 -14.172 1 98.88 94 GLN A C 1
ATOM 690 O O . GLN A 1 94 ? 10.938 -20.156 -14.203 1 98.88 94 GLN A O 1
ATOM 695 N N . LEU A 1 95 ? 9.445 -18.688 -14.953 1 98.81 95 LEU A N 1
ATOM 696 C CA . LEU A 1 95 ? 10.344 -18.141 -15.961 1 98.81 95 LEU A CA 1
ATOM 697 C C . LEU A 1 95 ? 11.578 -17.516 -15.312 1 98.81 95 LEU A C 1
ATOM 699 O O . LEU A 1 95 ? 12.695 -17.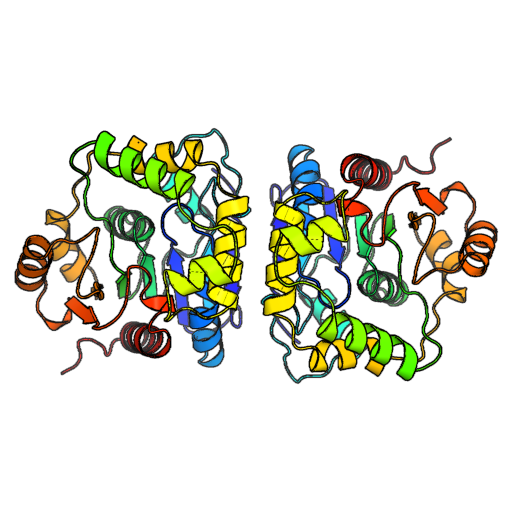672 -15.82 1 98.81 95 LEU A O 1
ATOM 703 N N . GLY A 1 96 ? 11.375 -16.828 -14.227 1 98.75 96 GLY A N 1
ATOM 704 C CA . GLY A 1 96 ? 12.484 -16.219 -13.523 1 98.75 96 GLY A CA 1
ATOM 705 C C . GLY A 1 96 ? 13.523 -17.219 -13.055 1 98.75 96 GLY A C 1
ATOM 706 O O . GLY A 1 96 ? 14.727 -16.969 -13.148 1 98.75 96 GLY A O 1
ATOM 707 N N . VAL A 1 97 ? 13.062 -18.328 -12.523 1 98.81 97 VAL A N 1
ATOM 708 C CA . VAL A 1 97 ? 13.969 -19.375 -12.062 1 98.81 97 VAL A CA 1
ATOM 709 C C . VAL A 1 97 ? 14.648 -20.031 -13.266 1 98.81 97 VAL A C 1
ATOM 711 O O . VAL A 1 97 ? 15.867 -20.203 -13.273 1 98.81 97 VAL A O 1
ATOM 714 N N . LEU A 1 98 ? 13.883 -20.328 -14.297 1 98.56 98 LEU A N 1
ATOM 715 C CA . LEU A 1 98 ? 14.398 -21.016 -15.477 1 98.56 98 LEU A CA 1
ATOM 716 C C . LEU A 1 98 ? 15.461 -20.156 -16.172 1 98.56 98 LEU A C 1
ATOM 718 O O . LEU A 1 98 ? 16.422 -20.688 -16.734 1 98.56 98 LEU A O 1
ATOM 722 N N . ARG A 1 99 ? 15.336 -18.859 -16.062 1 98.12 99 ARG A N 1
ATOM 723 C CA . ARG A 1 99 ? 16.25 -17.938 -16.75 1 98.12 99 ARG A CA 1
ATOM 724 C C . ARG A 1 99 ? 17.375 -17.516 -15.82 1 98.12 99 ARG A C 1
ATOM 726 O O . ARG A 1 99 ? 18.234 -16.703 -16.203 1 98.12 99 ARG A O 1
ATOM 733 N N . GLY A 1 100 ? 17.359 -17.922 -14.609 1 98.06 100 GLY A N 1
ATOM 734 C CA . GLY A 1 100 ? 18.438 -17.672 -13.68 1 98.06 100 GLY A CA 1
ATOM 735 C C . GLY A 1 100 ? 18.344 -16.328 -12.984 1 98.06 100 GLY A C 1
ATOM 736 O O . GLY A 1 100 ? 19.297 -15.859 -12.375 1 98.06 100 GLY A O 1
ATOM 737 N N . LEU A 1 101 ? 17.188 -15.727 -13.086 1 98.25 101 LEU A N 1
ATOM 738 C CA . LEU A 1 101 ? 16.984 -14.414 -12.469 1 98.25 101 LEU A CA 1
ATOM 739 C C . LEU A 1 101 ? 16.688 -14.562 -10.977 1 98.25 101 LEU A C 1
ATOM 741 O O . LEU A 1 101 ? 16.984 -13.656 -10.195 1 98.25 101 LEU A O 1
ATOM 745 N N . PHE A 1 102 ? 16.016 -15.664 -10.594 1 98.5 102 PHE A N 1
ATOM 746 C CA . PHE A 1 102 ? 15.773 -16.016 -9.203 1 98.5 102 PHE A CA 1
ATOM 747 C C . PHE A 1 102 ? 16.438 -17.344 -8.852 1 98.5 102 PHE A C 1
ATOM 749 O O . PHE A 1 102 ? 16.438 -18.281 -9.664 1 98.5 102 PHE A O 1
ATOM 756 N N . ARG A 1 103 ? 17.016 -17.359 -7.68 1 98.5 103 ARG A N 1
ATOM 757 C CA . ARG A 1 103 ? 17.594 -18.578 -7.125 1 98.5 103 ARG A CA 1
ATOM 758 C C . ARG A 1 103 ? 17.094 -18.828 -5.707 1 98.5 103 ARG A C 1
ATOM 760 O O . ARG A 1 103 ? 17.891 -18.875 -4.762 1 98.5 103 ARG A O 1
ATOM 767 N N . PRO A 1 104 ? 15.82 -19.062 -5.574 1 98.75 104 PRO A N 1
ATOM 768 C CA . PRO A 1 104 ? 15.266 -19.297 -4.238 1 98.75 104 PRO A CA 1
ATOM 769 C C . PRO A 1 104 ? 15.656 -20.656 -3.678 1 98.75 104 PRO A C 1
ATOM 771 O O . PRO A 1 104 ? 16.016 -21.562 -4.438 1 98.75 104 PRO A O 1
ATOM 774 N N . LYS A 1 105 ? 15.625 -20.766 -2.354 1 98.69 105 LYS A N 1
ATOM 775 C CA . LYS A 1 105 ? 15.828 -22.078 -1.745 1 98.69 105 LYS A CA 1
ATOM 776 C C . LYS A 1 105 ? 14.664 -23.016 -2.059 1 98.69 105 LYS A C 1
ATOM 778 O O . LYS A 1 105 ? 14.844 -24.234 -2.16 1 98.69 105 LYS A O 1
ATOM 783 N N . ALA A 1 106 ? 13.469 -22.438 -2.15 1 98.88 106 ALA A N 1
ATOM 784 C CA . ALA A 1 106 ? 12.273 -23.188 -2.521 1 98.88 106 ALA A CA 1
ATOM 785 C C . ALA A 1 106 ? 11.289 -22.297 -3.277 1 98.88 106 ALA A C 1
ATOM 787 O O . ALA A 1 106 ? 11.359 -21.078 -3.203 1 98.88 106 ALA A O 1
ATOM 788 N N . MET A 1 107 ? 10.414 -22.938 -4.039 1 98.88 107 MET A N 1
ATOM 789 C CA . MET A 1 107 ? 9.391 -22.219 -4.801 1 98.88 107 MET A CA 1
ATOM 790 C C . MET A 1 107 ? 8 -22.766 -4.5 1 98.88 107 MET A C 1
ATOM 792 O O . MET A 1 107 ? 7.812 -23.984 -4.406 1 98.88 107 MET A O 1
ATOM 796 N N . LEU A 1 108 ? 7.105 -21.906 -4.246 1 98.94 108 LEU A N 1
ATOM 797 C CA . LEU A 1 108 ? 5.695 -22.234 -4.07 1 98.94 108 LEU A CA 1
ATOM 798 C C . LEU A 1 108 ? 4.855 -21.641 -5.195 1 98.94 108 LEU A C 1
ATOM 800 O O . LEU A 1 108 ? 4.824 -20.422 -5.371 1 98.94 108 LEU A O 1
ATOM 804 N N . LEU A 1 109 ? 4.242 -22.469 -5.965 1 98.88 109 LEU A N 1
ATOM 805 C CA . LEU A 1 109 ? 3.365 -22.047 -7.055 1 98.88 109 LEU A CA 1
ATOM 806 C C . LEU A 1 109 ? 1.9 -22.234 -6.676 1 98.88 109 LEU A C 1
ATOM 808 O O . LEU A 1 109 ? 1.423 -23.375 -6.574 1 98.88 109 LEU A O 1
ATOM 812 N N . GLU A 1 110 ? 1.221 -21.156 -6.5 1 98.88 110 GLU A N 1
ATOM 813 C CA . GLU A 1 110 ? -0.176 -21.172 -6.074 1 98.88 110 GLU A CA 1
ATOM 814 C C . GLU A 1 110 ? -1.117 -21 -7.262 1 98.88 110 GLU A C 1
ATOM 816 O O . GLU A 1 110 ? -1.25 -19.906 -7.809 1 98.88 110 GLU A O 1
ATOM 821 N N . ASP A 1 111 ? -1.804 -22.047 -7.637 1 98.69 111 ASP A N 1
ATOM 822 C CA . ASP A 1 111 ? -2.707 -22.078 -8.781 1 98.69 111 ASP A CA 1
ATOM 823 C C . ASP A 1 111 ? -2.117 -21.312 -9.969 1 98.69 111 ASP A C 1
ATOM 825 O O . ASP A 1 111 ? -2.754 -20.406 -10.516 1 98.69 111 ASP A O 1
ATOM 829 N N . PRO A 1 112 ? -0.925 -21.719 -10.375 1 98.62 112 PRO A N 1
ATOM 830 C CA . PRO A 1 112 ? -0.182 -20.953 -11.383 1 98.62 112 PRO A CA 1
ATOM 831 C C . PRO A 1 112 ? -0.788 -21.094 -12.781 1 98.62 112 PRO A C 1
ATOM 833 O O . PRO A 1 112 ? -1.358 -22.125 -13.117 1 98.62 112 PRO A O 1
ATOM 836 N N . VAL A 1 113 ? -0.667 -20.016 -13.539 1 97.44 113 VAL A N 1
ATOM 837 C CA . VAL A 1 113 ? -0.956 -20.109 -14.969 1 97.44 113 VAL A CA 1
ATOM 838 C C . VAL A 1 113 ? 0.277 -20.609 -15.719 1 97.44 113 VAL A C 1
ATOM 840 O O . VAL A 1 113 ? 1.218 -19.844 -15.953 1 97.44 113 VAL A O 1
ATOM 843 N N . SER A 1 114 ? 0.203 -21.828 -16.141 1 95 114 SER A N 1
ATOM 844 C CA . SER A 1 114 ? 1.394 -22.406 -16.766 1 95 114 SER A CA 1
ATOM 845 C C . SER A 1 114 ? 1.297 -22.375 -18.281 1 95 114 SER A C 1
ATOM 847 O O . SER A 1 114 ? 2.293 -22.594 -18.969 1 95 114 SER A O 1
ATOM 849 N N . HIS A 1 115 ? 0.05 -22.062 -18.75 1 96.12 115 HIS A N 1
ATOM 850 C CA . HIS A 1 115 ? -0.05 -22.031 -20.203 1 96.12 115 HIS A CA 1
ATOM 851 C C . HIS A 1 115 ? -1.318 -21.312 -20.656 1 96.12 115 HIS A C 1
ATOM 853 O O . HIS A 1 115 ? -2.32 -21.312 -19.938 1 96.12 115 HIS A O 1
ATOM 859 N N . PHE A 1 116 ? -1.184 -20.703 -21.766 1 96.5 116 PHE A N 1
ATOM 860 C CA . PHE A 1 116 ? -2.307 -20.312 -22.609 1 96.5 116 PHE A CA 1
ATOM 861 C C . PHE A 1 116 ? -2.043 -20.672 -24.078 1 96.5 116 PHE A C 1
ATOM 863 O O . PHE A 1 116 ? -0.962 -20.391 -24.594 1 96.5 116 PHE A O 1
ATOM 870 N N . ALA A 1 117 ? -3.049 -21.219 -24.719 1 95.94 117 ALA A N 1
ATOM 871 C CA . ALA A 1 117 ? -2.893 -21.688 -26.094 1 95.94 117 ALA A CA 1
ATOM 872 C C . ALA A 1 117 ? -3.107 -20.547 -27.078 1 95.94 117 ALA A C 1
ATOM 874 O O . ALA A 1 117 ? -2.715 -20.656 -28.25 1 95.94 117 ALA A O 1
ATOM 875 N N . ASP A 1 118 ? -3.842 -19.5 -26.656 1 96.94 118 ASP A N 1
ATOM 876 C CA . ASP A 1 118 ? -4.191 -18.375 -27.516 1 96.94 118 ASP A CA 1
ATOM 877 C C . ASP A 1 118 ? -4.355 -17.094 -26.719 1 96.94 118 ASP A C 1
ATOM 879 O O . ASP A 1 118 ? -4.32 -17.109 -25.484 1 96.94 118 ASP A O 1
ATOM 883 N N . LYS A 1 119 ? -4.508 -16.031 -27.5 1 97.56 119 LYS A N 1
ATOM 884 C CA . LYS A 1 119 ? -4.688 -14.727 -26.875 1 97.56 119 LYS A CA 1
ATOM 885 C C . LYS A 1 119 ? -6.141 -14.516 -26.453 1 97.56 119 LYS A C 1
ATOM 887 O O . LYS A 1 119 ? -6.414 -13.789 -25.484 1 97.56 119 LYS A O 1
ATOM 892 N N . ALA A 1 120 ? -7.047 -15.102 -27.109 1 97.62 120 ALA A N 1
ATOM 893 C CA . ALA A 1 120 ? -8.469 -14.836 -26.953 1 97.62 120 ALA A CA 1
ATOM 894 C C . ALA A 1 120 ? -8.961 -15.281 -25.578 1 97.62 120 ALA A C 1
ATOM 896 O O . ALA A 1 120 ? -9.812 -14.617 -24.969 1 97.62 120 ALA A O 1
ATOM 897 N N . THR A 1 121 ? -8.453 -16.359 -25.078 1 97.25 121 THR A N 1
ATOM 898 C CA . THR A 1 121 ? -8.93 -16.938 -23.828 1 97.25 121 THR A CA 1
ATOM 899 C C . THR A 1 121 ? -8.594 -16.016 -22.656 1 97.25 121 THR A C 1
ATOM 901 O O . THR A 1 121 ? -9.492 -15.562 -21.938 1 97.25 121 THR A O 1
ATOM 904 N N . PRO A 1 122 ? -7.297 -15.648 -22.438 1 97.12 122 PRO A N 1
ATOM 905 C CA . PRO A 1 122 ? -7.012 -14.727 -21.344 1 97.12 122 PRO A CA 1
ATOM 906 C C . PRO A 1 122 ? -7.656 -13.359 -21.531 1 97.12 122 PRO A C 1
ATOM 908 O O . PRO A 1 122 ? -8.031 -12.703 -20.547 1 97.12 122 PRO A O 1
ATOM 911 N N . LYS A 1 123 ? -7.812 -12.922 -22.734 1 97.88 123 LYS A N 1
ATOM 912 C CA . LYS A 1 123 ? -8.516 -11.672 -22.984 1 97.88 123 LYS A CA 1
ATOM 913 C C . LYS A 1 123 ? -9.977 -11.758 -22.531 1 97.88 123 LYS A C 1
ATOM 915 O O . LYS A 1 123 ? -10.492 -10.844 -21.891 1 97.88 123 LYS A O 1
ATOM 920 N N . GLY A 1 124 ? -10.656 -12.836 -22.969 1 97.75 124 GLY A N 1
ATOM 921 C CA . GLY A 1 124 ? -12.039 -13.039 -22.578 1 97.75 124 GLY A CA 1
ATOM 922 C C . GLY A 1 124 ? -12.227 -13.117 -21.078 1 97.75 124 GLY A C 1
ATOM 923 O O . GLY A 1 124 ? -13.211 -12.609 -20.531 1 97.75 124 GLY A O 1
ATOM 924 N N . MET A 1 125 ? -11.281 -13.727 -20.375 1 97.25 125 MET A N 1
ATOM 925 C CA . MET A 1 125 ? -11.312 -13.805 -18.922 1 97.25 125 MET A CA 1
ATOM 926 C C . MET A 1 125 ? -11.258 -12.406 -18.297 1 97.25 125 MET A C 1
ATOM 928 O O . MET A 1 125 ? -12.031 -12.102 -17.391 1 97.25 125 MET A O 1
ATOM 932 N N . LEU A 1 126 ? -10.391 -11.562 -18.797 1 98 126 LEU A N 1
ATOM 933 C CA . LEU A 1 126 ? -10.234 -10.219 -18.25 1 98 126 LEU A CA 1
ATOM 934 C C . LEU A 1 126 ? -11.414 -9.336 -18.625 1 98 126 LEU A C 1
ATOM 936 O O . LEU A 1 126 ? -11.82 -8.461 -17.859 1 98 126 LEU A O 1
ATOM 940 N N . ASP A 1 127 ? -12 -9.57 -19.859 1 98 127 ASP A N 1
ATOM 941 C CA . ASP A 1 127 ? -13.227 -8.867 -20.234 1 98 127 ASP A CA 1
ATOM 942 C C . ASP A 1 127 ? -14.344 -9.164 -19.234 1 98 127 ASP A C 1
ATOM 944 O O . ASP A 1 127 ? -15.07 -8.266 -18.812 1 98 127 ASP A O 1
ATOM 948 N N . TRP A 1 128 ? -14.461 -10.383 -18.906 1 97.56 128 TRP A N 1
ATOM 949 C CA . TRP A 1 128 ? -15.484 -10.781 -17.953 1 97.56 128 TRP A CA 1
ATOM 950 C C . TRP A 1 128 ? -15.227 -10.156 -16.578 1 97.56 128 TRP A C 1
ATOM 952 O O . TRP A 1 128 ? -16.141 -9.609 -15.961 1 97.56 128 TRP A O 1
ATOM 962 N N . ASP A 1 129 ? -14 -10.242 -16.078 1 97.12 129 ASP A N 1
ATOM 963 C CA . ASP A 1 129 ? -13.641 -9.664 -14.789 1 97.12 129 ASP A CA 1
ATOM 964 C C . ASP A 1 129 ? -13.961 -8.172 -14.75 1 97.12 129 ASP A C 1
ATOM 966 O O . ASP A 1 129 ? -14.531 -7.68 -13.781 1 97.12 129 ASP A O 1
ATOM 970 N N . GLU A 1 130 ? -13.539 -7.473 -15.773 1 97.81 130 GLU A N 1
ATOM 971 C CA . GLU A 1 130 ? -13.773 -6.031 -15.859 1 97.81 130 GLU A CA 1
ATOM 972 C C . GLU A 1 130 ? -15.258 -5.707 -15.766 1 97.81 130 GLU A C 1
ATOM 974 O O . GLU A 1 130 ? -15.641 -4.727 -15.117 1 97.81 130 GLU A O 1
ATOM 979 N N . ALA A 1 131 ? -16.078 -6.59 -16.312 1 97.56 131 ALA A N 1
ATOM 980 C CA . ALA A 1 131 ? -17.516 -6.32 -16.422 1 97.56 131 ALA A CA 1
ATOM 981 C C . ALA A 1 131 ? -18.266 -6.781 -15.18 1 97.56 131 ALA A C 1
ATOM 983 O O . ALA A 1 131 ? -19.312 -6.234 -14.836 1 97.56 131 ALA A O 1
ATOM 984 N N . ASN A 1 132 ? -17.656 -7.746 -14.406 1 97.38 132 ASN A N 1
ATOM 985 C CA . ASN A 1 132 ? -18.531 -8.445 -13.469 1 97.38 132 ASN A CA 1
ATOM 986 C C . ASN A 1 132 ? -18 -8.391 -12.047 1 97.38 132 ASN A C 1
ATOM 988 O O . ASN A 1 132 ? -18.734 -8.617 -11.086 1 97.38 132 ASN A O 1
ATOM 992 N N . LEU A 1 133 ? -16.734 -8.164 -11.852 1 97.31 133 LEU A N 1
ATOM 993 C CA . LEU A 1 133 ? -16.203 -8.156 -10.492 1 97.31 133 LEU A CA 1
ATOM 994 C C . LEU A 1 133 ? -16.766 -6.98 -9.695 1 97.31 133 LEU A C 1
ATOM 996 O O . LEU A 1 133 ? -16.719 -5.84 -10.156 1 97.31 133 LEU A O 1
ATOM 1000 N N . PRO A 1 134 ? -17.266 -7.316 -8.5 1 97.31 134 PRO A N 1
ATOM 1001 C CA . PRO A 1 134 ? -17.734 -6.211 -7.664 1 97.31 134 PRO A CA 1
ATOM 1002 C C . PRO A 1 134 ? -16.594 -5.34 -7.141 1 97.31 134 PRO A C 1
ATOM 1004 O O . PRO A 1 134 ? -15.523 -5.848 -6.824 1 97.31 134 PRO A O 1
ATOM 1007 N N . HIS A 1 135 ? -16.812 -4.098 -6.949 1 96.81 135 HIS A N 1
ATOM 1008 C CA . HIS A 1 135 ? -15.844 -3.141 -6.441 1 96.81 135 HIS A CA 1
ATOM 1009 C C . HIS A 1 135 ? -16.156 -2.732 -5.008 1 96.81 135 HIS A C 1
ATOM 1011 O O . HIS A 1 135 ? -16.031 -1.56 -4.648 1 96.81 135 HIS A O 1
ATOM 1017 N N . ASP A 1 136 ? -16.656 -3.691 -4.254 1 96.81 136 ASP A N 1
ATOM 1018 C CA . ASP A 1 136 ? -16.938 -3.455 -2.844 1 96.81 136 ASP A CA 1
ATOM 1019 C C . ASP A 1 136 ? -16.672 -4.707 -2.012 1 96.81 136 ASP A C 1
ATOM 1021 O O . ASP A 1 136 ? -16.594 -5.812 -2.551 1 96.81 136 ASP A O 1
ATOM 1025 N N . ILE A 1 137 ? -16.531 -4.523 -0.725 1 97.62 137 ILE A N 1
ATOM 1026 C CA . ILE A 1 137 ? -16.141 -5.582 0.194 1 97.62 137 ILE A CA 1
ATOM 1027 C C . ILE A 1 137 ? -17.203 -6.676 0.22 1 97.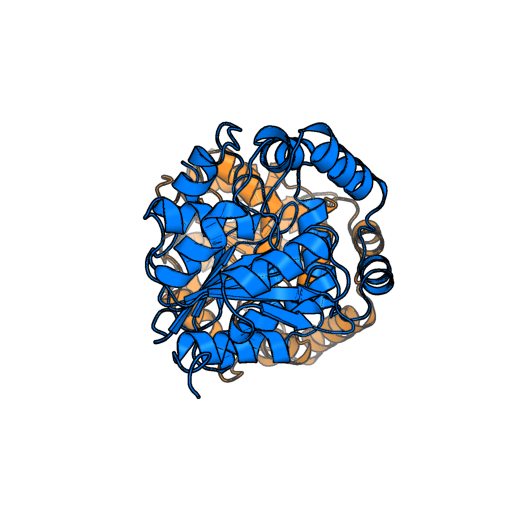62 137 ILE A C 1
ATOM 1029 O O . ILE A 1 137 ? -16.891 -7.859 0.053 1 97.62 137 ILE A O 1
ATOM 1033 N N . GLU A 1 138 ? -18.422 -6.293 0.326 1 97.44 138 GLU A N 1
ATOM 1034 C CA . GLU A 1 138 ? -19.5 -7.27 0.507 1 97.44 138 GLU A CA 1
ATOM 1035 C C . GLU A 1 138 ? -19.672 -8.141 -0.734 1 97.44 138 GLU A C 1
ATOM 1037 O O . GLU A 1 138 ? -19.859 -9.352 -0.625 1 97.44 138 GLU A O 1
ATOM 1042 N N . GLY A 1 139 ? -19.656 -7.508 -1.904 1 97.88 139 GLY A N 1
ATOM 1043 C CA . GLY A 1 139 ? -19.75 -8.273 -3.137 1 97.88 139 GLY A CA 1
ATOM 1044 C C . GLY A 1 139 ? -18.594 -9.258 -3.301 1 97.88 139 GLY A C 1
ATOM 1045 O O . GLY A 1 139 ? -18.812 -10.406 -3.715 1 97.88 139 GLY A O 1
ATOM 1046 N N . LEU A 1 140 ? -17.406 -8.836 -2.99 1 98.19 140 LEU A N 1
ATOM 1047 C CA . LEU A 1 140 ? -16.234 -9.703 -3.111 1 98.19 140 LEU A CA 1
ATOM 1048 C C . LEU A 1 140 ? -16.312 -10.844 -2.109 1 98.19 140 LEU A C 1
ATOM 1050 O O . LEU A 1 140 ? -15.906 -11.969 -2.418 1 98.19 140 LEU A O 1
ATOM 1054 N N . LEU A 1 141 ? -16.812 -10.562 -0.906 1 97.88 141 LEU A N 1
ATOM 1055 C CA . LEU A 1 141 ? -16.906 -11.609 0.109 1 97.88 141 LEU A CA 1
ATOM 1056 C C . LEU A 1 141 ? -17.984 -12.633 -0.272 1 97.88 141 LEU A C 1
ATOM 1058 O O . LEU A 1 141 ? -17.859 -13.812 0.056 1 97.88 141 LEU A O 1
ATOM 1062 N N . LYS A 1 142 ? -19.031 -12.164 -0.985 1 97.88 142 LYS A N 1
ATOM 1063 C CA . LYS A 1 142 ? -20.031 -13.102 -1.489 1 97.88 142 LYS A CA 1
ATOM 1064 C C . LYS A 1 142 ? -19.422 -14.086 -2.482 1 97.88 142 LYS A C 1
ATOM 1066 O O . LYS A 1 142 ? -19.75 -15.273 -2.48 1 97.88 142 LYS A O 1
ATOM 1071 N N . LEU A 1 143 ? -18.5 -13.586 -3.312 1 96.69 143 LEU A N 1
ATOM 1072 C CA . LEU A 1 143 ? -17.828 -14.422 -4.301 1 96.69 143 LEU A CA 1
ATOM 1073 C C . LEU A 1 143 ? -16.734 -15.258 -3.65 1 96.69 143 LEU A C 1
ATOM 1075 O O . LEU A 1 143 ? -16.375 -16.312 -4.168 1 96.69 143 LEU A O 1
ATOM 1079 N N . ASN A 1 144 ? -16.156 -14.781 -2.537 1 97.31 144 ASN A N 1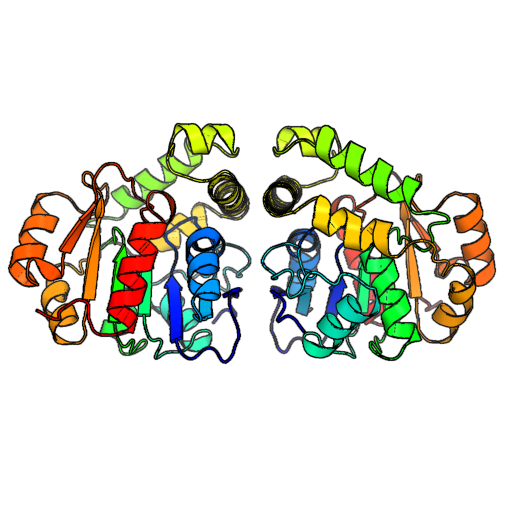
ATOM 1080 C CA . ASN A 1 144 ? -15.023 -15.398 -1.835 1 97.31 144 ASN A CA 1
ATOM 1081 C C . ASN A 1 144 ? -15.281 -15.477 -0.332 1 97.31 144 ASN A C 1
ATOM 1083 O O . ASN A 1 144 ? -14.633 -14.773 0.449 1 97.31 144 ASN A O 1
ATOM 1087 N N . PRO A 1 145 ? -16.078 -16.359 0.13 1 95.88 145 PRO A N 1
ATOM 1088 C CA . PRO A 1 145 ? -16.547 -16.375 1.52 1 95.88 145 PRO A CA 1
ATOM 1089 C C . PRO A 1 145 ? -15.414 -16.656 2.514 1 95.88 145 PRO A C 1
ATOM 1091 O O . PRO A 1 145 ? -15.562 -16.391 3.709 1 95.88 145 PRO A O 1
ATOM 1094 N N . GLY A 1 146 ? -14.305 -17.188 2.035 1 96 146 GLY A N 1
ATOM 1095 C CA . GLY A 1 146 ? -13.195 -17.5 2.93 1 96 146 GLY A CA 1
ATOM 1096 C C . GLY A 1 146 ? -12.266 -16.312 3.145 1 96 146 GLY A C 1
ATOM 1097 O O . GLY A 1 146 ? -11.375 -16.375 3.99 1 96 146 GLY A O 1
ATOM 1098 N N . TRP A 1 147 ? -12.445 -15.18 2.426 1 97.75 147 TRP A N 1
ATOM 1099 C CA . TRP A 1 147 ? -11.57 -14.016 2.516 1 97.75 147 TRP A CA 1
ATOM 1100 C C . TRP A 1 147 ? -11.891 -13.195 3.762 1 97.75 147 TRP A C 1
ATOM 1102 O O . TRP A 1 147 ? -13.023 -13.203 4.246 1 97.75 147 TRP A O 1
ATOM 1112 N N . SER A 1 148 ? -10.938 -12.547 4.285 1 97.38 148 SER A N 1
ATOM 1113 C CA . SER A 1 148 ? -11.172 -11.531 5.301 1 97.38 148 SER A CA 1
ATOM 1114 C C . SER A 1 148 ? -11.688 -10.234 4.676 1 97.38 148 SER A C 1
ATOM 1116 O O . SER A 1 148 ? -11.57 -10.039 3.465 1 97.38 148 SER A O 1
ATOM 1118 N N . ARG A 1 149 ? -12.273 -9.414 5.492 1 96.88 149 ARG A N 1
ATOM 1119 C CA . ARG A 1 149 ? -12.68 -8.094 5.012 1 96.88 149 ARG A CA 1
ATOM 1120 C C . ARG A 1 149 ? -11.477 -7.309 4.488 1 96.88 149 ARG A C 1
ATOM 1122 O O . ARG A 1 149 ? -11.594 -6.586 3.498 1 96.88 149 ARG A O 1
ATOM 1129 N N . ARG A 1 150 ? -10.336 -7.434 5.109 1 96.5 150 ARG A N 1
ATOM 1130 C CA . ARG A 1 150 ? -9.109 -6.777 4.668 1 96.5 150 ARG A CA 1
ATOM 1131 C C . ARG A 1 150 ? -8.68 -7.289 3.297 1 96.5 150 ARG A C 1
ATOM 1133 O O . ARG A 1 150 ? -8.25 -6.512 2.445 1 96.5 150 ARG A O 1
ATOM 1140 N N . ASP A 1 151 ? -8.773 -8.578 3.117 1 97.62 151 ASP A N 1
ATOM 1141 C CA . ASP A 1 151 ? -8.492 -9.148 1.802 1 97.62 151 ASP A CA 1
ATOM 1142 C C . ASP A 1 151 ? -9.352 -8.484 0.725 1 97.62 151 ASP A C 1
ATOM 1144 O O . ASP A 1 151 ? -8.836 -8.078 -0.32 1 97.62 151 ASP A O 1
ATOM 1148 N N . ALA A 1 152 ? -10.625 -8.43 1.026 1 98.44 152 ALA A N 1
ATOM 1149 C CA . ALA A 1 152 ? -11.57 -7.852 0.071 1 98.44 152 ALA A CA 1
ATOM 1150 C C . ALA A 1 152 ? -11.266 -6.375 -0.175 1 98.44 152 ALA A C 1
ATOM 1152 O O . ALA A 1 152 ? -11.344 -5.902 -1.311 1 98.44 152 ALA A O 1
ATOM 1153 N N . ALA A 1 153 ? -10.93 -5.637 0.867 1 98.12 153 ALA A N 1
ATOM 1154 C CA . ALA A 1 153 ? -10.594 -4.223 0.73 1 98.12 153 ALA A CA 1
ATOM 1155 C C . ALA A 1 153 ? -9.391 -4.031 -0.185 1 98.12 153 ALA A C 1
ATOM 1157 O O . ALA A 1 153 ? -9.391 -3.148 -1.045 1 98.12 153 ALA A O 1
ATOM 1158 N N . TRP A 1 154 ? -8.375 -4.82 -0.011 1 98 154 TRP A N 1
ATOM 1159 C CA . TRP A 1 154 ? -7.191 -4.738 -0.86 1 98 154 TRP A CA 1
ATOM 1160 C C . TRP A 1 154 ? -7.535 -5.059 -2.311 1 98 154 TRP A C 1
ATOM 1162 O O . TRP A 1 154 ? -6.961 -4.48 -3.234 1 98 154 TRP A O 1
ATOM 1172 N N . LYS A 1 155 ? -8.43 -5.992 -2.508 1 98.5 155 LYS A N 1
ATOM 1173 C CA . LYS A 1 155 ? -8.859 -6.293 -3.869 1 98.5 155 LYS A CA 1
ATOM 1174 C C . LYS A 1 155 ? -9.609 -5.113 -4.48 1 98.5 155 LYS A C 1
ATOM 1176 O O . LYS A 1 155 ? -9.453 -4.82 -5.668 1 98.5 155 LYS A O 1
ATOM 1181 N N . VAL A 1 156 ? -10.445 -4.465 -3.682 1 98.19 156 VAL A N 1
ATOM 1182 C CA . VAL A 1 156 ? -11.141 -3.273 -4.164 1 98.19 156 VAL A CA 1
ATOM 1183 C C . VAL A 1 156 ? -10.117 -2.246 -4.648 1 98.19 156 VAL A C 1
ATOM 1185 O O . VAL A 1 156 ? -10.258 -1.687 -5.738 1 98.19 156 VAL A O 1
ATOM 1188 N N . VAL A 1 157 ? -9.062 -2.027 -3.91 1 98 157 VAL A N 1
ATOM 1189 C CA . VAL A 1 157 ? -8.031 -1.063 -4.289 1 98 157 VAL A CA 1
ATOM 1190 C C . VAL A 1 157 ? -7.387 -1.489 -5.609 1 98 157 VAL A C 1
ATOM 1192 O O . VAL A 1 157 ? -7.203 -0.668 -6.508 1 98 157 VAL A O 1
ATOM 1195 N N . SER A 1 158 ? -7.059 -2.76 -5.695 1 98.19 158 SER A N 1
ATOM 1196 C CA . SER A 1 158 ? -6.383 -3.211 -6.91 1 98.19 158 SER A CA 1
ATOM 1197 C C . SER A 1 158 ? -7.258 -3.004 -8.141 1 98.19 158 SER A C 1
ATOM 1199 O O . SER A 1 158 ? -6.758 -2.684 -9.219 1 98.19 158 SER A O 1
ATOM 1201 N N . LEU A 1 159 ? -8.57 -3.213 -7.961 1 97.81 159 LEU A N 1
ATOM 1202 C CA . LEU A 1 159 ? -9.5 -3.057 -9.078 1 97.81 159 LEU A CA 1
ATOM 1203 C C . LEU A 1 159 ? -9.633 -1.59 -9.469 1 97.81 159 LEU A C 1
ATOM 1205 O O . LEU A 1 159 ? -9.836 -1.274 -10.648 1 97.81 159 LEU A O 1
ATOM 1209 N N . GLU A 1 160 ? -9.484 -0.708 -8.477 1 97.06 160 GLU A N 1
ATOM 1210 C CA . GLU A 1 160 ? -9.555 0.722 -8.758 1 97.06 160 GLU A CA 1
ATOM 1211 C C . GLU A 1 160 ? -8.242 1.239 -9.352 1 97.06 160 GLU A C 1
ATOM 1213 O O . GLU A 1 160 ? -8.203 2.324 -9.93 1 97.06 160 GLU A O 1
ATOM 1218 N N . GLN A 1 161 ? -7.184 0.508 -9.25 1 95.38 161 GLN A N 1
ATOM 1219 C CA . GLN A 1 161 ? -5.859 0.922 -9.711 1 95.38 161 GLN A CA 1
ATOM 1220 C C . GLN A 1 161 ? -5.586 0.428 -11.125 1 95.38 161 GLN A C 1
ATOM 1222 O O . GLN A 1 161 ? -4.812 1.04 -11.867 1 95.38 161 GLN A O 1
ATOM 1227 N N . ILE A 1 162 ? -6.234 -0.661 -11.516 1 96.94 162 ILE A N 1
ATOM 1228 C CA . ILE A 1 162 ? -5.773 -1.424 -12.664 1 96.94 162 ILE A CA 1
ATOM 1229 C C . ILE A 1 162 ? -6.309 -0.795 -13.953 1 96.94 162 ILE A C 1
ATOM 1231 O O . ILE A 1 162 ? -7.465 -0.364 -14 1 96.94 162 ILE A O 1
ATOM 1235 N N . SER A 1 163 ? -5.457 -0.657 -14.969 1 97.12 163 SER A N 1
ATOM 1236 C CA . SER A 1 163 ? -5.898 -0.563 -16.359 1 97.12 163 SER A CA 1
ATOM 1237 C C . SER A 1 163 ? -6.109 -1.945 -16.969 1 97.12 163 SER A C 1
ATOM 1239 O O . SER A 1 163 ? -5.148 -2.697 -17.156 1 97.12 163 SER A O 1
ATOM 1241 N N . PHE A 1 164 ? -7.34 -2.229 -17.344 1 97.81 164 PHE A N 1
ATOM 1242 C CA . PHE A 1 164 ? -7.602 -3.551 -17.891 1 97.81 164 PHE A CA 1
ATOM 1243 C C . PHE A 1 164 ? -6.949 -3.707 -19.266 1 97.81 164 PHE A C 1
ATOM 1245 O O . PHE A 1 164 ? -6.605 -4.82 -19.672 1 97.81 164 PHE A O 1
ATOM 1252 N N . ASP A 1 165 ? -6.688 -2.551 -19.922 1 97.81 165 ASP A N 1
ATOM 1253 C CA . ASP A 1 165 ? -5.914 -2.619 -21.156 1 97.81 165 ASP A CA 1
ATOM 1254 C C . ASP A 1 165 ? -4.48 -3.064 -20.891 1 97.81 165 ASP A C 1
ATOM 1256 O O . ASP A 1 165 ? -3.928 -3.887 -21.625 1 97.81 165 ASP A O 1
ATOM 1260 N N . ASP A 1 166 ? -3.879 -2.561 -19.828 1 97.38 166 ASP A N 1
ATOM 1261 C CA . ASP A 1 166 ? -2.533 -2.975 -19.453 1 97.38 166 ASP A CA 1
ATOM 1262 C C . ASP A 1 166 ? -2.514 -4.43 -18.984 1 97.38 166 ASP A C 1
ATOM 1264 O O . ASP A 1 166 ? -1.596 -5.18 -19.328 1 97.38 166 ASP A O 1
ATOM 1268 N N . ALA A 1 167 ? -3.555 -4.805 -18.203 1 98.38 167 ALA A N 1
ATOM 1269 C CA . ALA A 1 167 ? -3.664 -6.191 -17.766 1 98.38 167 ALA A CA 1
ATOM 1270 C C . ALA A 1 167 ? -3.766 -7.141 -18.953 1 98.38 167 ALA A C 1
ATOM 1272 O O . ALA A 1 167 ? -3.121 -8.195 -18.969 1 98.38 167 ALA A O 1
ATOM 1273 N N . ARG A 1 168 ? -4.586 -6.785 -19.953 1 98.38 168 ARG A N 1
ATOM 1274 C CA . ARG A 1 168 ? -4.723 -7.598 -21.156 1 98.38 168 ARG A CA 1
ATOM 1275 C C . ARG A 1 168 ? -3.398 -7.691 -21.906 1 98.38 168 ARG A C 1
ATOM 1277 O O . ARG A 1 168 ? -3.053 -8.75 -22.438 1 98.38 168 ARG A O 1
ATOM 1284 N N . SER A 1 169 ? -2.678 -6.609 -21.953 1 97.94 169 SER A N 1
ATOM 1285 C CA . SER A 1 169 ? -1.372 -6.609 -22.594 1 97.94 169 SER A CA 1
ATOM 1286 C C . SER A 1 169 ? -0.396 -7.539 -21.891 1 97.94 169 SER A C 1
ATOM 1288 O O . SER A 1 169 ? 0.353 -8.273 -22.531 1 97.94 169 SER A O 1
ATOM 1290 N N . ALA A 1 170 ? -0.397 -7.543 -20.609 1 97.88 170 ALA A N 1
ATOM 1291 C CA . ALA A 1 170 ? 0.512 -8.367 -19.812 1 97.88 170 ALA A CA 1
ATOM 1292 C C . ALA A 1 170 ? 0.122 -9.836 -19.891 1 97.88 170 ALA A C 1
ATOM 1294 O O . ALA A 1 170 ? 0.984 -10.711 -20.031 1 97.88 170 ALA A O 1
ATOM 1295 N N . PHE A 1 171 ? -1.179 -10.07 -19.812 1 97.25 171 PHE A N 1
ATOM 1296 C CA . PHE A 1 171 ? -1.697 -11.422 -19.672 1 97.25 171 PHE A CA 1
ATOM 1297 C C . PHE A 1 171 ? -1.955 -12.062 -21.031 1 97.25 171 PHE A C 1
ATOM 1299 O O . PHE A 1 171 ? -1.266 -13.008 -21.406 1 97.25 171 PHE A O 1
ATOM 1306 N N . ALA A 1 172 ? -2.754 -11.469 -21.859 1 96.69 172 ALA A N 1
ATOM 1307 C CA . ALA A 1 172 ? -3.129 -11.984 -23.188 1 96.69 172 ALA A CA 1
ATOM 1308 C C . ALA A 1 172 ? -2.059 -11.672 -24.219 1 96.69 172 ALA A C 1
ATOM 1310 O O . ALA A 1 172 ? -1.835 -12.445 -25.156 1 96.69 172 ALA A O 1
ATOM 1311 N N . GLY A 1 173 ? -1.371 -10.617 -24.047 1 97.19 173 GLY A N 1
ATOM 1312 C CA . GLY A 1 173 ? -0.389 -10.172 -25.016 1 97.19 173 GLY A CA 1
ATOM 1313 C C . GLY A 1 173 ? 0.805 -11.102 -25.125 1 97.19 173 GLY A C 1
ATOM 1314 O O . GLY A 1 173 ? 1.508 -11.102 -26.141 1 97.19 173 GLY A O 1
ATOM 1315 N N . ASN A 1 174 ? 1.077 -11.914 -24.141 1 98.06 174 ASN A N 1
ATOM 1316 C CA . ASN A 1 174 ? 2.227 -12.812 -24.109 1 98.06 174 ASN A CA 1
ATOM 1317 C C . ASN A 1 174 ? 1.863 -14.203 -24.609 1 98.06 174 ASN A C 1
ATOM 1319 O O . ASN A 1 174 ? 2.742 -15.039 -24.812 1 98.06 174 ASN A O 1
ATOM 1323 N N . ALA A 1 175 ? 0.583 -14.469 -24.766 1 97.75 175 ALA A N 1
ATOM 1324 C CA . ALA A 1 175 ? 0.132 -15.766 -25.25 1 97.75 175 ALA A CA 1
ATOM 1325 C C . ALA A 1 175 ? 0.43 -15.93 -26.734 1 97.75 175 ALA A C 1
ATOM 1327 O O . ALA A 1 175 ? 0.453 -14.953 -27.484 1 97.75 175 ALA A O 1
ATOM 1328 N N . PRO A 1 176 ? 0.71 -17.078 -27.172 1 97.88 176 PRO A N 1
ATOM 1329 C CA . PRO A 1 176 ? 0.683 -18.328 -26.406 1 97.88 176 PRO A CA 1
ATOM 1330 C C . PRO A 1 176 ? 1.989 -18.594 -25.656 1 97.88 176 PRO A C 1
ATOM 1332 O O . PRO A 1 176 ? 3.041 -18.094 -26.047 1 97.88 176 PRO A O 1
ATOM 1335 N N . TRP A 1 177 ? 1.94 -19.266 -24.531 1 97.88 177 TRP A N 1
ATOM 1336 C CA . TRP A 1 177 ? 3.094 -19.844 -23.859 1 97.88 177 TRP A CA 1
ATOM 1337 C C . TRP A 1 177 ? 2.719 -21.156 -23.188 1 97.88 177 TRP A C 1
ATOM 1339 O O . TRP A 1 177 ? 1.537 -21.438 -22.969 1 97.88 177 TRP A O 1
ATOM 1349 N N . ASP A 1 178 ? 3.678 -22.031 -22.953 1 98.06 178 ASP A N 1
ATOM 1350 C CA . ASP A 1 178 ? 3.445 -23.328 -22.344 1 98.06 178 ASP A CA 1
ATOM 1351 C C . ASP A 1 178 ? 4.645 -23.766 -21.5 1 98.06 178 ASP A C 1
ATOM 1353 O O . ASP A 1 178 ? 5.703 -24.094 -22.047 1 98.06 178 ASP A O 1
ATOM 1357 N N . LEU A 1 179 ? 4.465 -23.797 -20.203 1 97.94 179 LEU A N 1
ATOM 1358 C CA . LEU A 1 179 ? 5.539 -24.156 -19.281 1 97.94 179 LEU A CA 1
ATOM 1359 C C . LEU A 1 179 ? 5.289 -25.531 -18.672 1 97.94 179 LEU A C 1
ATOM 1361 O O . LEU A 1 179 ? 6.035 -25.969 -17.781 1 97.94 179 LEU A O 1
ATOM 1365 N N . ARG A 1 180 ? 4.27 -26.234 -19.109 1 96.75 180 ARG A N 1
ATOM 1366 C CA . ARG A 1 180 ? 3.891 -27.516 -18.5 1 96.75 180 ARG A CA 1
ATOM 1367 C C . ARG A 1 180 ? 5.035 -28.516 -18.562 1 96.75 180 ARG A C 1
ATOM 1369 O O . ARG A 1 180 ? 5.289 -29.234 -17.609 1 96.75 180 ARG A O 1
ATOM 1376 N N . ASP A 1 181 ? 5.805 -28.453 -19.625 1 96.31 181 ASP A N 1
ATOM 1377 C CA . ASP A 1 181 ? 6.879 -29.406 -19.812 1 96.31 181 ASP A CA 1
ATOM 1378 C C . ASP A 1 181 ? 8.109 -29.047 -18.984 1 96.31 181 ASP A C 1
ATOM 1380 O O . ASP A 1 181 ? 9.055 -29.828 -18.891 1 96.31 181 ASP A O 1
ATOM 1384 N N . GLU A 1 182 ? 8.125 -27.906 -18.375 1 98 182 GLU A N 1
ATOM 1385 C CA . GLU A 1 182 ? 9.258 -27.453 -17.562 1 98 182 GLU A CA 1
ATOM 1386 C C . GLU A 1 182 ? 9.094 -27.875 -16.109 1 98 182 GLU A C 1
ATOM 1388 O O . GLU A 1 182 ? 10.008 -27.688 -15.297 1 98 182 GLU A O 1
ATOM 1393 N N . ALA A 1 183 ? 7.977 -28.438 -15.719 1 97.81 183 ALA A N 1
ATOM 1394 C CA . ALA A 1 183 ? 7.66 -28.75 -14.328 1 97.81 183 ALA A CA 1
ATOM 1395 C C . ALA A 1 183 ? 8.695 -29.688 -13.727 1 97.81 183 ALA A C 1
ATOM 1397 O O . ALA A 1 183 ? 9.211 -29.453 -12.633 1 97.81 183 ALA A O 1
ATOM 1398 N N . ALA A 1 184 ? 9.008 -30.719 -14.414 1 97.44 184 ALA A N 1
ATOM 1399 C CA . ALA A 1 184 ? 9.977 -31.703 -13.93 1 97.44 184 ALA A CA 1
ATOM 1400 C C . ALA A 1 184 ? 11.359 -31.078 -13.773 1 97.44 184 ALA A C 1
ATOM 1402 O O . ALA A 1 184 ? 12.078 -31.375 -12.82 1 97.44 184 ALA A O 1
ATOM 1403 N N . ARG A 1 185 ? 11.695 -30.312 -14.703 1 98 185 ARG A N 1
ATOM 1404 C CA . ARG A 1 185 ? 12.977 -29.625 -14.648 1 98 185 ARG A CA 1
ATOM 1405 C C . ARG A 1 185 ? 13.055 -28.703 -13.43 1 98 185 ARG A C 1
ATOM 1407 O O . ARG A 1 185 ? 14.055 -28.703 -12.703 1 98 185 ARG A O 1
ATOM 1414 N N . LEU A 1 186 ? 12 -27.922 -13.219 1 98.38 186 LEU A N 1
ATOM 1415 C CA . LEU A 1 186 ? 11.945 -27.031 -12.062 1 98.38 186 LEU A CA 1
ATOM 1416 C C . LEU A 1 186 ? 12.07 -27.812 -10.758 1 98.38 186 LEU A C 1
ATOM 1418 O O . LEU A 1 186 ? 12.836 -27.422 -9.875 1 98.38 186 LEU A O 1
ATOM 1422 N N . ALA A 1 187 ? 11.367 -28.938 -10.68 1 97.5 187 ALA A N 1
ATOM 1423 C CA . ALA A 1 187 ? 11.367 -29.75 -9.469 1 97.5 187 ALA A CA 1
ATOM 1424 C C . ALA A 1 187 ? 12.742 -30.359 -9.219 1 97.5 187 ALA A C 1
ATOM 1426 O O . ALA A 1 187 ? 13.102 -30.625 -8.07 1 97.5 187 ALA A O 1
ATOM 1427 N N . LYS A 1 188 ? 13.508 -30.562 -10.227 1 96.5 188 LYS A N 1
ATOM 1428 C CA . LYS A 1 188 ? 14.867 -31.078 -10.094 1 96.5 188 LYS A CA 1
ATOM 1429 C C . LYS A 1 188 ? 15.844 -29.984 -9.68 1 96.5 188 LYS A C 1
ATOM 1431 O O . LYS A 1 188 ? 16.828 -30.266 -8.992 1 96.5 188 LYS A O 1
ATOM 1436 N N . MET A 1 189 ? 15.539 -28.797 -10.086 1 97.38 189 MET A N 1
ATOM 1437 C CA . MET A 1 189 ? 16.438 -27.672 -9.805 1 97.38 189 MET A CA 1
ATOM 1438 C C . MET A 1 189 ? 16.344 -27.25 -8.344 1 97.38 189 MET A C 1
ATOM 1440 O O . MET A 1 189 ? 17.344 -26.891 -7.73 1 97.38 189 MET A O 1
ATOM 1444 N N . LEU A 1 190 ? 15.164 -27.25 -7.816 1 97.5 190 LEU A N 1
ATOM 1445 C CA . LEU A 1 190 ? 14.953 -26.781 -6.453 1 97.5 190 LEU A CA 1
ATOM 1446 C C . LEU A 1 190 ? 13.648 -27.344 -5.887 1 97.5 190 LEU A C 1
ATOM 1448 O O . LEU A 1 190 ? 12.734 -27.688 -6.645 1 97.5 190 LEU A O 1
ATOM 1452 N N . PRO A 1 191 ? 13.539 -27.484 -4.543 1 98.25 191 PRO A N 1
ATOM 1453 C CA . PRO A 1 191 ? 12.258 -27.844 -3.947 1 98.25 191 PRO A CA 1
ATOM 1454 C C . PRO A 1 191 ? 11.109 -26.953 -4.414 1 98.25 191 PRO A C 1
ATOM 1456 O O . PRO A 1 191 ? 11.172 -25.734 -4.254 1 98.25 191 PRO A O 1
ATOM 1459 N N . THR A 1 192 ? 10.109 -27.5 -5.062 1 98.62 192 THR A N 1
ATOM 1460 C CA . THR A 1 192 ? 8.961 -26.766 -5.59 1 98.62 192 THR A CA 1
ATOM 1461 C C . THR A 1 192 ? 7.656 -27.453 -5.199 1 98.62 192 THR A C 1
ATOM 1463 O O . THR A 1 192 ? 7.527 -28.672 -5.328 1 98.62 192 THR A O 1
ATOM 1466 N N . VAL A 1 193 ? 6.73 -26.672 -4.719 1 98.62 193 VAL A N 1
ATOM 1467 C CA . VAL A 1 193 ? 5.41 -27.188 -4.375 1 98.62 193 VAL A CA 1
ATOM 1468 C C . VAL A 1 193 ? 4.336 -26.422 -5.129 1 98.62 193 VAL A C 1
ATOM 1470 O O . VAL A 1 193 ? 4.34 -25.188 -5.133 1 98.62 193 VAL A O 1
ATOM 1473 N N . TRP A 1 194 ? 3.482 -27.125 -5.84 1 98.69 194 TRP A N 1
ATOM 1474 C CA . TRP A 1 194 ? 2.256 -26.578 -6.414 1 98.69 194 TRP A CA 1
ATOM 1475 C C . TRP A 1 194 ? 1.09 -26.734 -5.441 1 98.69 194 TRP A C 1
ATOM 1477 O O . TRP A 1 194 ? 0.764 -27.844 -5.012 1 98.69 194 TRP A O 1
ATOM 1487 N N . VAL A 1 195 ? 0.498 -25.641 -5.098 1 98.69 195 VAL A N 1
ATOM 1488 C CA . VAL A 1 195 ? -0.69 -25.641 -4.25 1 98.69 195 VAL A CA 1
ATOM 1489 C C . VAL A 1 195 ? -1.912 -25.234 -5.07 1 98.69 195 VAL A C 1
ATOM 1491 O O . VAL A 1 195 ? -1.97 -24.125 -5.602 1 98.69 195 VAL A O 1
ATOM 1494 N N . LEU A 1 196 ? -2.885 -26.125 -5.168 1 98.38 196 LEU A N 1
ATOM 1495 C CA . LEU A 1 196 ? -4.016 -25.969 -6.078 1 98.38 196 LEU A CA 1
ATOM 1496 C C . LEU A 1 196 ? -5.336 -26.094 -5.324 1 98.38 196 LEU A C 1
ATOM 1498 O O . LEU A 1 196 ? -5.43 -26.812 -4.332 1 98.38 196 LEU A O 1
ATOM 1502 N N . PRO A 1 197 ? -6.344 -25.297 -5.781 1 97.81 197 PRO A N 1
ATOM 1503 C CA . PRO A 1 197 ? -7.695 -25.625 -5.32 1 97.81 197 PRO A CA 1
ATOM 1504 C C . PRO A 1 197 ? -8.234 -26.906 -5.953 1 97.81 197 PRO A C 1
ATOM 1506 O O . PRO A 1 197 ? -7.66 -27.422 -6.918 1 97.81 197 PRO A O 1
ATOM 1509 N N . ASP A 1 198 ? -9.305 -27.422 -5.379 1 94.31 198 ASP A N 1
ATOM 1510 C CA . ASP A 1 198 ? -9.93 -28.625 -5.926 1 94.31 198 ASP A CA 1
ATOM 1511 C C . ASP A 1 198 ? -10.484 -28.359 -7.324 1 94.31 198 ASP A C 1
ATOM 1513 O O . ASP A 1 198 ? -10.484 -29.25 -8.172 1 94.31 198 ASP A O 1
ATOM 1517 N N . VAL A 1 199 ? -10.938 -27.172 -7.496 1 93.12 199 VAL A N 1
ATOM 1518 C CA . VAL A 1 199 ? -11.398 -26.734 -8.812 1 93.12 199 VAL A CA 1
ATOM 1519 C C . VAL A 1 199 ? -10.625 -25.484 -9.242 1 93.12 199 VAL A C 1
ATOM 1521 O O . VAL A 1 199 ? -10.875 -24.391 -8.734 1 93.12 199 VAL A O 1
ATOM 1524 N N . SER A 1 200 ? -9.766 -25.703 -10.18 1 95.06 200 SER A N 1
ATOM 1525 C CA . SER A 1 200 ? -8.953 -24.594 -10.672 1 95.06 200 SER A CA 1
ATOM 1526 C C . SER A 1 200 ? -9.414 -24.141 -12.055 1 95.06 200 SER A C 1
ATOM 1528 O O . SER A 1 200 ? -9.711 -24.969 -12.914 1 95.06 200 SER A O 1
ATOM 1530 N N . ARG A 1 201 ? -9.391 -22.844 -12.211 1 89.56 201 ARG A N 1
ATOM 1531 C CA . ARG A 1 201 ? -9.672 -22.281 -13.523 1 89.56 201 ARG A CA 1
ATOM 1532 C C . ARG A 1 201 ? -8.445 -22.359 -14.43 1 89.56 201 ARG A C 1
ATOM 1534 O O . ARG A 1 201 ? -8.562 -22.281 -15.656 1 89.56 201 ARG A O 1
ATOM 1541 N N . PHE A 1 202 ? -7.285 -22.578 -13.875 1 93.75 202 PHE A N 1
ATOM 1542 C CA . PHE A 1 202 ? -6.051 -22.422 -14.633 1 93.75 202 PHE A CA 1
ATOM 1543 C C . PHE A 1 202 ? -5.305 -23.75 -14.734 1 93.75 202 PHE A C 1
ATOM 1545 O O . PHE A 1 202 ? -4.52 -23.953 -15.664 1 93.75 202 PHE A O 1
ATOM 1552 N N . VAL A 1 203 ? -5.555 -24.641 -13.828 1 95.31 203 VAL A N 1
ATOM 1553 C CA . VAL A 1 203 ? -4.938 -25.953 -13.844 1 95.31 203 VAL A CA 1
ATOM 1554 C C . VAL A 1 203 ? -6.016 -27.031 -13.914 1 95.31 203 VAL A C 1
ATOM 1556 O O . VAL A 1 203 ? -6.461 -27.547 -12.883 1 95.31 203 VAL A O 1
ATOM 1559 N N . PRO A 1 204 ? -6.324 -27.438 -15.094 1 93.06 204 PRO A N 1
ATOM 1560 C CA . PRO A 1 204 ? -7.371 -28.453 -15.234 1 93.06 204 PRO A CA 1
ATOM 1561 C C . PRO A 1 204 ? -6.977 -29.797 -14.633 1 93.06 204 PRO A C 1
ATOM 1563 O O . PRO A 1 204 ? -5.789 -30.062 -14.438 1 93.06 204 PRO A O 1
ATOM 1566 N N . PRO A 1 205 ? -7.906 -30.609 -14.375 1 93.44 205 PRO A N 1
ATOM 1567 C CA . PRO A 1 205 ? -7.648 -31.891 -13.727 1 93.44 205 PRO A CA 1
ATOM 1568 C C . PRO A 1 205 ? -6.605 -32.719 -14.461 1 93.44 205 PRO A C 1
ATOM 1570 O O . PRO A 1 205 ? -5.746 -33.344 -13.828 1 93.44 205 PRO A O 1
ATOM 1573 N N . ASP A 1 206 ? -6.633 -32.75 -15.766 1 93.94 206 ASP A N 1
ATOM 1574 C CA . ASP A 1 206 ? -5.652 -33.5 -16.531 1 93.94 206 ASP A CA 1
ATOM 1575 C C . ASP A 1 206 ? -4.238 -32.969 -16.297 1 93.94 206 ASP A C 1
ATOM 1577 O O . ASP A 1 206 ? -3.283 -33.75 -16.219 1 93.94 206 ASP A O 1
ATOM 1581 N N . ASP A 1 207 ? -4.082 -31.672 -16.203 1 94.81 207 ASP A N 1
ATOM 1582 C CA . ASP A 1 207 ? -2.785 -31.062 -15.93 1 94.81 207 ASP A CA 1
ATOM 1583 C C . ASP A 1 207 ? -2.307 -31.406 -14.523 1 94.81 207 ASP A C 1
ATOM 1585 O O . ASP A 1 207 ? -1.113 -31.625 -14.305 1 94.81 207 ASP A O 1
ATOM 1589 N N . THR A 1 208 ? -3.242 -31.422 -13.594 1 95.94 208 THR A N 1
ATOM 1590 C CA . THR A 1 208 ? -2.9 -31.766 -12.219 1 95.94 208 THR A CA 1
ATOM 1591 C C . THR A 1 208 ? -2.361 -33.188 -12.141 1 95.94 208 THR A C 1
ATOM 1593 O O . THR A 1 208 ? -1.362 -33.438 -11.469 1 95.94 208 THR A O 1
ATOM 1596 N N . GLN A 1 209 ? -3.012 -34.094 -12.82 1 95.62 209 GLN A N 1
ATOM 1597 C CA . GLN A 1 209 ? -2.582 -35.469 -12.836 1 95.62 209 GLN A CA 1
ATOM 1598 C C . GLN A 1 209 ? -1.207 -35.625 -13.477 1 95.62 209 GLN A C 1
ATOM 1600 O O . GLN A 1 209 ? -0.343 -36.344 -12.961 1 95.62 209 GLN A O 1
ATOM 1605 N N . ARG A 1 210 ? -1.056 -35 -14.57 1 95.44 210 ARG A N 1
ATOM 1606 C CA . ARG A 1 210 ? 0.234 -35 -15.25 1 95.44 210 ARG A CA 1
ATOM 1607 C C . ARG A 1 210 ? 1.334 -34.438 -14.359 1 95.44 210 ARG A C 1
ATOM 1609 O O . ARG A 1 210 ? 2.428 -35 -14.281 1 95.44 210 ARG A O 1
ATOM 1616 N N . LEU A 1 211 ? 1.018 -33.344 -13.766 1 96.62 211 LEU A N 1
ATOM 1617 C CA . LEU A 1 211 ? 1.965 -32.688 -12.867 1 96.62 211 LEU A CA 1
ATOM 1618 C C . LEU A 1 211 ? 2.381 -33.625 -11.742 1 96.62 211 LEU A C 1
ATOM 1620 O O . LEU A 1 211 ? 3.574 -33.781 -11.461 1 96.62 211 LEU A O 1
ATOM 1624 N N . ARG A 1 212 ? 1.447 -34.281 -11.148 1 96.19 212 ARG A N 1
ATOM 1625 C CA . ARG A 1 212 ? 1.725 -35.219 -10.062 1 96.19 212 ARG A CA 1
ATOM 1626 C C . ARG A 1 212 ? 2.643 -36.344 -10.531 1 96.19 212 ARG A C 1
ATOM 1628 O O . ARG A 1 212 ? 3.559 -36.75 -9.812 1 96.19 212 ARG A O 1
ATOM 1635 N N . ALA A 1 213 ? 2.355 -36.781 -11.656 1 96.5 213 ALA A N 1
ATOM 1636 C CA . ALA A 1 213 ? 3.15 -37.875 -12.211 1 96.5 213 ALA A CA 1
ATOM 1637 C C . ALA A 1 213 ? 4.586 -37.438 -12.477 1 96.5 213 ALA A C 1
ATOM 1639 O O . ALA A 1 213 ? 5.527 -38.219 -12.305 1 96.5 213 ALA A O 1
ATOM 1640 N N . GLU A 1 214 ? 4.711 -36.25 -12.82 1 96.5 214 GLU A N 1
ATOM 1641 C CA . GLU A 1 214 ? 6.012 -35.719 -13.25 1 96.5 214 GLU A CA 1
ATOM 1642 C C . GLU A 1 214 ? 6.863 -35.312 -12.062 1 96.5 214 GLU A C 1
ATOM 1644 O O . GLU A 1 214 ? 8.086 -35.469 -12.07 1 96.5 214 GLU A O 1
ATOM 1649 N N . VAL A 1 215 ? 6.262 -34.719 -11.102 1 97.44 215 VAL A N 1
ATOM 1650 C CA . VAL A 1 215 ? 7.074 -34.094 -10.078 1 97.44 215 VAL A CA 1
ATOM 1651 C C . VAL A 1 215 ? 6.898 -34.812 -8.742 1 97.44 215 VAL A C 1
ATOM 1653 O O . VAL A 1 215 ? 7.617 -34.531 -7.781 1 97.44 215 VAL A O 1
ATOM 1656 N N . GLY A 1 216 ? 5.887 -35.75 -8.648 1 95.69 216 GLY A N 1
ATOM 1657 C CA . GLY A 1 216 ? 5.652 -36.531 -7.441 1 95.69 216 GLY A CA 1
ATOM 1658 C C . GLY A 1 216 ? 4.508 -36 -6.602 1 95.69 216 GLY A C 1
ATOM 1659 O O . GLY A 1 216 ? 4.203 -34.781 -6.641 1 95.69 216 GLY A O 1
ATOM 1660 N N . GLU A 1 217 ? 3.984 -36.781 -5.793 1 94.19 217 GLU A N 1
ATOM 1661 C CA . GLU A 1 217 ? 2.781 -36.5 -5.016 1 94.19 217 GLU A CA 1
ATOM 1662 C C . GLU A 1 217 ? 3.047 -35.406 -3.965 1 94.19 217 GLU A C 1
ATOM 1664 O O . GLU A 1 217 ? 2.166 -34.625 -3.656 1 94.19 217 GLU A O 1
ATOM 1669 N N . ARG A 1 218 ? 4.234 -35.375 -3.432 1 95.62 218 ARG A N 1
ATOM 1670 C CA . ARG A 1 218 ? 4.539 -34.438 -2.355 1 95.62 218 ARG A CA 1
ATOM 1671 C C . ARG A 1 218 ? 4.699 -33 -2.895 1 95.62 218 ARG A C 1
ATOM 1673 O O . ARG A 1 218 ? 4.676 -32.031 -2.129 1 95.62 218 ARG A O 1
ATOM 1680 N N . SER A 1 219 ? 4.879 -32.906 -4.188 1 97.69 219 SER A N 1
ATOM 1681 C CA . SER A 1 219 ? 5.09 -31.609 -4.812 1 97.69 219 SER A CA 1
ATOM 1682 C C . SER A 1 219 ? 3.766 -30.969 -5.223 1 97.69 219 SER A C 1
ATOM 1684 O O . SER A 1 219 ? 3.734 -29.812 -5.66 1 97.69 219 SER A O 1
ATOM 1686 N N . VAL A 1 220 ? 2.674 -31.703 -5.094 1 98 220 VAL A N 1
ATOM 1687 C CA . VAL A 1 220 ? 1.376 -31.188 -5.516 1 98 220 VAL A CA 1
ATOM 1688 C C . VAL A 1 220 ? 0.373 -31.312 -4.371 1 98 220 VAL A C 1
ATOM 1690 O O . VAL A 1 220 ? 0.027 -32.406 -3.957 1 98 220 VAL A O 1
ATOM 1693 N N . VAL A 1 221 ? -0.054 -30.188 -3.877 1 97.62 221 VAL A N 1
ATOM 1694 C CA . VAL A 1 221 ? -1.028 -30.141 -2.791 1 97.62 221 VAL A CA 1
ATOM 1695 C C . VAL A 1 221 ? -2.354 -29.594 -3.316 1 97.62 221 VAL A C 1
ATOM 1697 O O . VAL A 1 221 ? -2.41 -28.469 -3.834 1 97.62 221 VAL A O 1
ATOM 1700 N N . VAL A 1 222 ? -3.389 -30.344 -3.242 1 97.19 222 VAL A N 1
ATOM 1701 C CA . VAL A 1 222 ? -4.73 -29.875 -3.582 1 97.19 222 VAL A CA 1
ATOM 1702 C C . VAL A 1 222 ? -5.512 -29.578 -2.307 1 97.19 222 VAL A C 1
ATOM 1704 O O . VAL A 1 222 ? -5.703 -30.453 -1.468 1 97.19 222 VAL A O 1
ATOM 1707 N N . MET A 1 223 ? -5.898 -28.375 -2.139 1 96.75 223 MET A N 1
ATOM 1708 C CA . MET A 1 223 ? -6.598 -27.938 -0.932 1 96.75 223 MET A CA 1
ATOM 1709 C C . MET A 1 223 ? -8.102 -27.906 -1.162 1 96.75 223 MET A C 1
ATOM 1711 O O . MET A 1 223 ? -8.57 -27.312 -2.137 1 96.75 223 MET A O 1
ATOM 1715 N N . PRO A 1 224 ? -8.852 -28.5 -0.26 1 95.38 224 PRO A N 1
ATOM 1716 C CA . PRO A 1 224 ? -10.305 -28.484 -0.412 1 95.38 224 PRO A CA 1
ATOM 1717 C C . PRO A 1 224 ? -10.938 -27.172 0.039 1 95.38 224 PRO A C 1
ATOM 1719 O O . PRO A 1 224 ? -10.391 -26.484 0.903 1 95.38 224 PRO A O 1
ATOM 1722 N N . ASN A 1 225 ? -12.031 -26.812 -0.55 1 94.88 225 ASN A N 1
ATOM 1723 C CA . ASN A 1 225 ? -12.906 -25.719 -0.127 1 94.88 225 ASN A CA 1
ATOM 1724 C C . ASN A 1 225 ? -12.211 -24.375 -0.232 1 94.88 225 ASN A C 1
ATOM 1726 O O . ASN A 1 225 ? -12.344 -23.531 0.661 1 94.88 225 ASN A O 1
ATOM 1730 N N . VAL A 1 226 ? -11.305 -24.25 -1.151 1 97.38 226 VAL A N 1
ATOM 1731 C CA . VAL A 1 226 ? -10.656 -22.969 -1.42 1 97.38 226 VAL A CA 1
ATOM 1732 C C . VAL A 1 226 ? -10.836 -22.594 -2.891 1 97.38 226 VAL A C 1
ATOM 1734 O O . VAL A 1 226 ? -11.156 -23.453 -3.719 1 97.38 226 VAL A O 1
ATOM 1737 N N . GLY A 1 227 ? -10.727 -21.328 -3.139 1 97.06 227 GLY A N 1
ATOM 1738 C CA . GLY A 1 227 ? -10.734 -20.844 -4.512 1 97.06 227 GLY A CA 1
ATOM 1739 C C . GLY A 1 227 ? -9.344 -20.531 -5.043 1 97.06 227 GLY A C 1
ATOM 1740 O O . GLY A 1 227 ? -8.367 -21.156 -4.633 1 97.06 227 GLY A O 1
ATOM 1741 N N . HIS A 1 228 ? -9.289 -19.656 -6.031 1 97.56 228 HIS A N 1
ATOM 1742 C CA . HIS A 1 228 ? -8.094 -19.297 -6.789 1 97.56 228 HIS A CA 1
ATOM 1743 C C . HIS A 1 228 ? -7.039 -18.656 -5.887 1 97.56 228 HIS A C 1
ATOM 1745 O O . HIS A 1 228 ? -5.844 -18.703 -6.188 1 97.56 228 HIS A O 1
ATOM 1751 N N . SER A 1 229 ? -7.438 -18.047 -4.809 1 98.38 229 SER A N 1
ATOM 1752 C CA . SER A 1 229 ? -6.531 -17.391 -3.871 1 98.38 229 SER A CA 1
ATOM 1753 C C . SER A 1 229 ? -6.441 -18.172 -2.559 1 98.38 229 SER A C 1
ATOM 1755 O O . SER A 1 229 ? -6.965 -17.719 -1.533 1 98.38 229 SER A O 1
ATOM 1757 N N . ILE A 1 230 ? -5.707 -19.172 -2.609 1 98.56 230 ILE A N 1
ATOM 1758 C CA . ILE A 1 230 ? -5.574 -20.078 -1.48 1 98.56 230 ILE A CA 1
ATOM 1759 C C . ILE A 1 230 ? -4.957 -19.344 -0.291 1 98.56 230 ILE A C 1
ATOM 1761 O O . ILE A 1 230 ? -5.363 -19.562 0.854 1 98.56 230 ILE A O 1
ATOM 1765 N N . HIS A 1 231 ? -3.982 -18.406 -0.539 1 98.69 231 HIS A N 1
ATOM 1766 C CA . HIS A 1 231 ? -3.322 -17.656 0.521 1 98.69 231 HIS A CA 1
ATOM 1767 C C . HIS A 1 231 ? -4.32 -16.812 1.306 1 98.69 231 HIS A C 1
ATOM 1769 O O . HIS A 1 231 ? -4.059 -16.438 2.449 1 98.69 231 HIS A O 1
ATOM 1775 N N . ARG A 1 232 ? -5.465 -16.516 0.695 1 98.44 232 ARG A N 1
ATOM 1776 C CA . ARG A 1 232 ? -6.531 -15.781 1.373 1 98.44 232 ARG A CA 1
ATOM 1777 C C . ARG A 1 232 ? -7.531 -16.734 2.016 1 98.44 232 ARG A C 1
ATOM 1779 O O . ARG A 1 232 ? -7.965 -16.516 3.148 1 98.44 232 ARG A O 1
ATOM 1786 N N . ASP A 1 233 ? -7.902 -17.797 1.318 1 98.31 233 ASP A N 1
ATOM 1787 C CA . ASP A 1 233 ? -8.953 -18.734 1.727 1 98.31 233 ASP A CA 1
ATOM 1788 C C . ASP A 1 233 ? -8.477 -19.625 2.867 1 98.31 233 ASP A C 1
ATOM 1790 O O . ASP A 1 233 ? -9.273 -20.031 3.721 1 98.31 233 ASP A O 1
ATOM 1794 N N . ALA A 1 234 ? -7.258 -19.969 2.85 1 97.88 234 ALA A N 1
ATOM 1795 C CA . ALA A 1 234 ? -6.652 -20.891 3.807 1 97.88 234 ALA A CA 1
ATOM 1796 C C . ALA A 1 234 ? -5.293 -20.391 4.273 1 97.88 234 ALA A C 1
ATOM 1798 O O . ALA A 1 234 ? -4.293 -21.109 4.184 1 97.88 234 ALA A O 1
ATOM 1799 N N . THR A 1 235 ? -5.367 -19.25 4.883 1 98.12 235 THR A N 1
ATOM 1800 C CA . THR A 1 235 ? -4.168 -18.484 5.199 1 98.12 235 THR A CA 1
ATOM 1801 C C . THR A 1 235 ? -3.23 -19.281 6.098 1 98.12 235 THR A C 1
ATOM 1803 O O . THR A 1 235 ? -2.029 -19.359 5.836 1 98.12 235 THR A O 1
ATOM 1806 N N . GLN A 1 236 ? -3.738 -19.922 7.137 1 97.69 236 GLN A N 1
ATOM 1807 C CA . GLN A 1 236 ? -2.895 -20.656 8.07 1 97.69 236 GLN A CA 1
ATOM 1808 C C . GLN A 1 236 ? -2.199 -21.828 7.379 1 97.69 236 GLN A C 1
ATOM 1810 O O . GLN A 1 236 ? -0.998 -22.031 7.555 1 97.69 236 GLN A O 1
ATOM 1815 N N . ALA A 1 237 ? -2.973 -22.578 6.609 1 98 237 ALA A N 1
ATOM 1816 C CA . ALA A 1 237 ? -2.395 -23.719 5.891 1 98 237 ALA A CA 1
ATOM 1817 C C . ALA A 1 237 ? -1.328 -23.25 4.902 1 98 237 ALA A C 1
ATOM 1819 O O . ALA A 1 237 ? -0.278 -23.875 4.77 1 98 237 ALA A O 1
ATOM 1820 N N . PHE A 1 238 ? -1.622 -22.188 4.25 1 98.38 238 PHE A N 1
ATOM 1821 C CA . PHE A 1 238 ? -0.678 -21.594 3.307 1 98.38 238 PHE A CA 1
ATOM 1822 C C . PHE A 1 238 ? 0.621 -21.219 4.008 1 98.38 238 PHE A C 1
ATOM 1824 O O . PHE A 1 238 ? 1.709 -21.547 3.533 1 98.38 238 PHE A O 1
ATOM 1831 N N . VAL A 1 239 ? 0.519 -20.547 5.117 1 98.62 239 VAL A N 1
ATOM 1832 C CA . VAL A 1 239 ? 1.673 -20.094 5.891 1 98.62 239 VAL A CA 1
ATOM 1833 C C . VAL A 1 239 ? 2.467 -21.312 6.383 1 98.62 239 VAL A C 1
ATOM 1835 O O . VAL A 1 239 ? 3.701 -21.297 6.383 1 98.62 239 VAL A O 1
ATOM 1838 N N . ASP A 1 240 ? 1.791 -22.359 6.758 1 98.19 240 ASP A N 1
ATOM 1839 C CA . ASP A 1 240 ? 2.459 -23.578 7.207 1 98.19 240 ASP A CA 1
ATOM 1840 C C . ASP A 1 240 ? 3.301 -24.188 6.086 1 98.19 240 ASP A C 1
ATOM 1842 O O . ASP A 1 240 ? 4.402 -24.672 6.332 1 98.19 240 ASP A O 1
ATOM 1846 N N . ILE A 1 241 ? 2.826 -24.156 4.879 1 98.19 241 ILE A N 1
ATOM 1847 C CA . ILE A 1 241 ? 3.57 -24.672 3.736 1 98.19 241 ILE A CA 1
ATOM 1848 C C . ILE A 1 241 ? 4.828 -23.844 3.518 1 98.19 241 ILE A C 1
ATOM 1850 O O . ILE A 1 241 ? 5.918 -24.391 3.334 1 98.19 241 ILE A O 1
ATOM 1854 N N . VAL A 1 242 ? 4.672 -22.531 3.59 1 98.69 242 VAL A N 1
ATOM 1855 C CA . VAL A 1 242 ? 5.801 -21.625 3.4 1 98.69 242 VAL A CA 1
ATOM 1856 C C . VAL A 1 242 ? 6.875 -21.922 4.445 1 98.69 242 VAL A C 1
ATOM 1858 O O . VAL A 1 242 ? 8.062 -22.016 4.117 1 98.69 242 VAL A O 1
ATOM 1861 N N . GLU A 1 243 ? 6.457 -22.141 5.645 1 98.25 243 GLU A N 1
ATOM 1862 C CA . GLU A 1 243 ? 7.406 -22.391 6.73 1 98.25 243 GLU A CA 1
ATOM 1863 C C . GLU A 1 243 ? 8.164 -23.688 6.523 1 98.25 243 GLU A C 1
ATOM 1865 O O . GLU A 1 243 ? 9.375 -23.75 6.723 1 98.25 243 GLU A O 1
ATOM 1870 N N . LYS A 1 244 ? 7.461 -24.688 6.141 1 98.12 244 LYS A N 1
ATOM 1871 C CA . LYS A 1 244 ? 8.109 -25.969 5.914 1 98.12 244 LYS A CA 1
ATOM 1872 C C . LYS A 1 244 ? 9.086 -25.891 4.738 1 98.12 244 LYS A C 1
ATOM 1874 O O . LYS A 1 244 ? 10.172 -26.469 4.793 1 98.12 244 LYS A O 1
ATOM 1879 N N . LEU A 1 245 ? 8.688 -25.172 3.717 1 98.44 245 LEU A N 1
ATOM 1880 C CA . LEU A 1 245 ? 9.578 -24.984 2.578 1 98.44 245 LEU A CA 1
ATOM 1881 C C . LEU A 1 245 ? 10.82 -24.203 2.982 1 98.44 245 LEU A C 1
ATOM 1883 O O . LEU A 1 245 ? 11.938 -24.578 2.631 1 98.44 245 LEU A O 1
ATOM 1887 N N . GLY A 1 246 ? 10.641 -23.156 3.73 1 97.56 246 GLY A N 1
ATOM 1888 C CA . GLY A 1 246 ? 11.75 -22.328 4.184 1 97.56 246 GLY A CA 1
ATOM 1889 C C . GLY A 1 246 ? 12.711 -23.078 5.098 1 97.56 246 GLY A C 1
ATOM 1890 O O . GLY A 1 246 ? 13.906 -22.797 5.102 1 97.56 246 GLY A O 1
ATOM 1891 N N . ALA A 1 247 ? 12.164 -24.047 5.824 1 96.25 247 ALA A N 1
ATOM 1892 C CA . ALA A 1 247 ? 12.977 -24.859 6.746 1 96.25 247 ALA A CA 1
ATOM 1893 C C . ALA A 1 247 ? 13.648 -26.016 6.02 1 96.25 247 ALA A C 1
ATOM 1895 O O . ALA A 1 247 ? 14.523 -26.672 6.574 1 96.25 247 ALA A O 1
ATOM 1896 N N . GLY A 1 248 ? 13.234 -26.234 4.844 1 96.19 248 GLY A N 1
ATOM 1897 C CA . GLY A 1 248 ? 13.766 -27.359 4.082 1 96.19 248 GLY A CA 1
ATOM 1898 C C . GLY A 1 248 ? 13.242 -28.703 4.555 1 96.19 248 GLY A C 1
ATOM 1899 O O . GLY A 1 248 ? 13.883 -29.734 4.34 1 96.19 248 GLY A O 1
ATOM 1900 N N . THR A 1 249 ? 12.039 -28.641 5.152 1 95.12 249 THR A N 1
ATOM 1901 C CA . THR A 1 249 ? 11.578 -29.891 5.758 1 95.12 249 THR A CA 1
ATOM 1902 C C . THR A 1 249 ? 10.336 -30.406 5.043 1 95.12 249 THR A C 1
ATOM 1904 O O . THR A 1 249 ? 9.773 -31.438 5.422 1 95.12 249 THR A O 1
ATOM 1907 N N . TRP A 1 250 ? 9.859 -29.75 3.979 1 95.5 250 TRP A N 1
ATOM 1908 C CA . TRP A 1 250 ? 8.641 -30.172 3.295 1 95.5 250 TRP A CA 1
ATOM 1909 C C . TRP A 1 250 ? 8.789 -31.562 2.699 1 95.5 250 TRP A C 1
ATOM 1911 O O . TRP A 1 250 ? 7.855 -32.375 2.738 1 95.5 250 TRP A O 1
ATOM 1921 N N . PHE A 1 251 ? 9.938 -31.828 2.223 1 94.19 251 PHE A N 1
ATOM 1922 C CA . PHE A 1 251 ? 10.125 -33.094 1.497 1 94.19 251 PHE A CA 1
ATOM 1923 C C . PHE A 1 251 ? 10.781 -34.125 2.389 1 94.19 251 PHE A C 1
ATOM 1925 O O . PHE A 1 251 ? 11.172 -35.219 1.916 1 94.19 251 PHE A O 1
ATOM 1932 N N . ASP A 1 252 ? 10.945 -33.688 3.678 1 89.44 252 ASP A N 1
ATOM 1933 C CA . ASP A 1 252 ? 11.445 -34.656 4.621 1 89.44 252 ASP A CA 1
ATOM 1934 C C . ASP A 1 252 ? 10.398 -35.75 4.898 1 89.44 252 ASP A C 1
ATOM 1936 O O . ASP A 1 252 ? 9.195 -35.469 4.875 1 89.44 252 ASP A O 1
ATOM 1940 N N . ARG A 1 253 ? 10.961 -37.062 5.109 1 71.38 253 ARG A N 1
ATOM 1941 C CA . ARG A 1 253 ? 10.133 -38.219 5.418 1 71.38 253 ARG A CA 1
ATOM 1942 C C . ARG A 1 253 ? 9.617 -38.156 6.855 1 71.38 253 ARG A C 1
ATOM 1944 O O . ARG A 1 253 ? 10.32 -37.688 7.75 1 71.38 253 ARG A O 1
ATOM 1951 N N . MET B 1 1 ? 11.453 0.667 18.5 1 82.31 1 MET B N 1
ATOM 1952 C CA . MET B 1 1 ? 11.508 1.124 17.109 1 82.31 1 MET B CA 1
ATOM 1953 C C . MET B 1 1 ? 10.852 0.109 16.172 1 82.31 1 MET B C 1
ATOM 1955 O O . MET B 1 1 ? 10.953 -1.099 16.406 1 82.31 1 MET B O 1
ATOM 1959 N N . VAL B 1 2 ? 10.086 0.675 15.328 1 86.5 2 VAL B N 1
ATOM 1960 C CA . VAL B 1 2 ? 9.336 -0.142 14.375 1 86.5 2 VAL B CA 1
ATOM 1961 C C . VAL B 1 2 ? 9.805 0.157 12.953 1 86.5 2 VAL B C 1
ATOM 1963 O O . VAL B 1 2 ? 10 1.319 12.594 1 86.5 2 VAL B O 1
ATOM 1966 N N . THR B 1 3 ? 10.109 -0.825 12.227 1 86.19 3 THR B N 1
ATOM 1967 C CA . THR B 1 3 ? 10.289 -0.625 10.789 1 86.19 3 THR B CA 1
ATOM 1968 C C . THR B 1 3 ? 8.953 -0.301 10.125 1 86.19 3 THR B C 1
ATOM 1970 O O . THR B 1 3 ? 8.016 -1.103 10.172 1 86.19 3 THR B O 1
ATOM 1973 N N . LEU B 1 4 ? 8.969 0.804 9.461 1 91.81 4 LEU B N 1
ATOM 1974 C CA . LEU B 1 4 ? 7.707 1.271 8.898 1 91.81 4 LEU B CA 1
ATOM 1975 C C . LEU B 1 4 ? 7.531 0.776 7.469 1 91.81 4 LEU B C 1
ATOM 1977 O O . LEU B 1 4 ? 8.5 0.688 6.715 1 91.81 4 LEU B O 1
ATOM 1981 N N . ASN B 1 5 ? 6.293 0.463 7.137 1 89.25 5 ASN B N 1
ATOM 1982 C CA . ASN B 1 5 ? 5.945 0.31 5.727 1 89.25 5 ASN B CA 1
ATOM 1983 C C . ASN B 1 5 ? 5.918 1.655 5.008 1 89.25 5 ASN B C 1
ATOM 1985 O O . ASN B 1 5 ? 5.344 2.623 5.512 1 89.25 5 ASN B O 1
ATOM 1989 N N . ILE B 1 6 ? 6.566 1.697 3.842 1 91.38 6 ILE B N 1
ATOM 1990 C CA . ILE B 1 6 ? 6.691 2.961 3.125 1 91.38 6 ILE B CA 1
ATOM 1991 C C . ILE B 1 6 ? 6.254 2.777 1.674 1 91.38 6 ILE B C 1
ATOM 1993 O O . ILE B 1 6 ? 6.695 1.846 0.999 1 91.38 6 ILE B O 1
ATOM 1997 N N . MET B 1 7 ? 5.352 3.6 1.236 1 91.69 7 MET B N 1
ATOM 1998 C CA . MET B 1 7 ? 5.055 3.693 -0.191 1 91.69 7 MET B CA 1
ATOM 1999 C C . MET B 1 7 ? 5.902 4.777 -0.851 1 91.69 7 MET B C 1
ATOM 2001 O O . MET B 1 7 ? 6.141 5.832 -0.26 1 91.69 7 MET B O 1
ATOM 2005 N N . ARG B 1 8 ? 6.328 4.523 -2.039 1 90 8 ARG B N 1
ATOM 2006 C CA . ARG B 1 8 ? 7.141 5.461 -2.805 1 90 8 ARG B CA 1
ATOM 2007 C C . ARG B 1 8 ? 6.605 5.621 -4.223 1 90 8 ARG B C 1
ATOM 2009 O O . ARG B 1 8 ? 6.168 4.645 -4.84 1 90 8 ARG B O 1
ATOM 2016 N N . TRP B 1 9 ? 6.574 6.801 -4.648 1 91.12 9 TRP B N 1
ATOM 2017 C CA . TRP B 1 9 ? 6.254 7.137 -6.031 1 91.12 9 TRP B CA 1
ATOM 2018 C C . TRP B 1 9 ? 7.395 7.918 -6.676 1 91.12 9 TRP B C 1
ATOM 2020 O O . TRP B 1 9 ? 8.039 8.742 -6.023 1 91.12 9 TRP B O 1
ATOM 2030 N N . GLY B 1 10 ? 7.625 7.688 -7.953 1 89.44 10 GLY B N 1
ATOM 2031 C CA . GLY B 1 10 ? 8.695 8.383 -8.656 1 89.44 10 GLY B CA 1
ATOM 2032 C C . GLY B 1 10 ? 10.023 7.66 -8.586 1 89.44 10 GLY B C 1
ATOM 2033 O O . GLY B 1 10 ? 10.156 6.656 -7.879 1 89.44 10 GLY B O 1
ATOM 2034 N N . ASP B 1 11 ? 10.977 8.148 -9.266 1 83.75 11 ASP B N 1
ATOM 2035 C CA . ASP B 1 11 ? 12.289 7.527 -9.336 1 83.75 11 ASP B CA 1
ATOM 2036 C C . ASP B 1 11 ? 13.07 7.746 -8.039 1 83.75 11 ASP B C 1
ATOM 2038 O O . ASP B 1 11 ? 13.016 8.828 -7.453 1 83.75 11 ASP B O 1
ATOM 2042 N N . ARG B 1 12 ? 13.781 6.738 -7.477 1 82.38 12 ARG B N 1
ATOM 2043 C CA . ARG B 1 12 ? 14.562 6.832 -6.25 1 82.38 12 ARG B CA 1
ATOM 2044 C C . ARG B 1 12 ? 15.633 7.914 -6.363 1 82.38 12 ARG B C 1
ATOM 2046 O O . ARG B 1 12 ? 16 8.539 -5.367 1 82.38 12 ARG B O 1
ATOM 2053 N N . GLY B 1 13 ? 16.094 8.328 -7.535 1 83.44 13 GLY B N 1
ATOM 2054 C CA . GLY B 1 13 ? 17.125 9.328 -7.742 1 83.44 13 GLY B CA 1
ATOM 2055 C C . GLY B 1 13 ? 16.594 10.648 -8.25 1 83.44 13 GLY B C 1
ATOM 2056 O O . GLY B 1 13 ? 17.344 11.5 -8.719 1 83.44 13 GLY B O 1
ATOM 2057 N N . ALA B 1 14 ? 15.281 10.781 -7.992 1 90.69 14 ALA B N 1
ATOM 2058 C CA . ALA B 1 14 ? 14.703 12.047 -8.414 1 90.69 14 ALA B CA 1
ATOM 2059 C C . ALA B 1 14 ? 15.305 13.219 -7.633 1 90.69 14 ALA B C 1
ATOM 2061 O O . ALA B 1 14 ? 15.617 13.078 -6.449 1 90.69 14 ALA B O 1
ATOM 2062 N N . PRO B 1 15 ? 15.453 14.336 -8.258 1 93.5 15 PRO B N 1
ATOM 2063 C CA . PRO B 1 15 ? 16.141 15.477 -7.648 1 93.5 15 PRO B CA 1
ATOM 2064 C C . PRO B 1 15 ? 15.336 16.109 -6.516 1 93.5 15 PRO B C 1
ATOM 2066 O O . PRO B 1 15 ? 15.891 16.844 -5.691 1 93.5 15 PRO B O 1
ATOM 2069 N N . LYS B 1 16 ? 14.031 15.898 -6.488 1 97.38 16 LYS B N 1
ATOM 2070 C CA . LYS B 1 16 ? 13.18 16.453 -5.445 1 97.38 16 LYS B CA 1
ATOM 2071 C C . LYS B 1 16 ? 12.445 15.359 -4.684 1 97.38 16 LYS B C 1
ATOM 2073 O O . LYS B 1 16 ? 11.938 14.414 -5.289 1 97.38 16 LYS B O 1
ATOM 2078 N N . THR B 1 17 ? 12.398 15.531 -3.338 1 97.94 17 THR B N 1
ATOM 2079 C CA . THR B 1 17 ? 11.758 14.531 -2.49 1 97.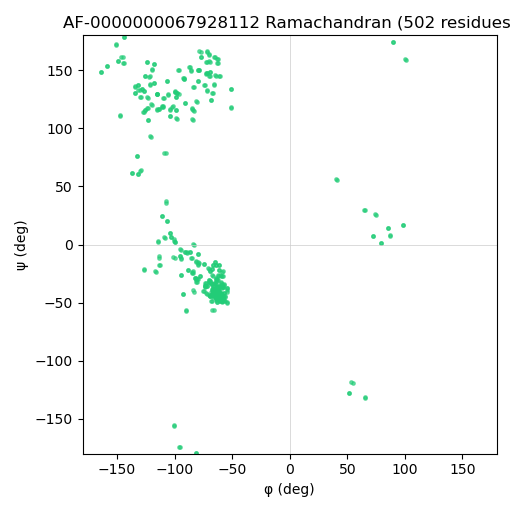94 17 THR B CA 1
ATOM 2080 C C . THR B 1 17 ? 10.734 15.18 -1.564 1 97.94 17 THR B C 1
ATOM 2082 O O . THR B 1 17 ? 11.008 16.219 -0.957 1 97.94 17 THR B O 1
ATOM 2085 N N . MET B 1 18 ? 9.609 14.578 -1.515 1 98.69 18 MET B N 1
ATOM 2086 C CA . MET B 1 18 ? 8.617 14.93 -0.505 1 98.69 18 MET B CA 1
ATOM 2087 C C . MET B 1 18 ? 8.367 13.766 0.45 1 98.69 18 MET B C 1
ATOM 2089 O O . MET B 1 18 ? 8.211 12.625 0.016 1 98.69 18 MET B O 1
ATOM 2093 N N . VAL B 1 19 ? 8.43 14.039 1.702 1 98.75 19 VAL B N 1
ATOM 2094 C CA . VAL B 1 19 ? 7.957 13.109 2.723 1 98.75 19 VAL B CA 1
ATOM 2095 C C . VAL B 1 19 ? 6.562 13.516 3.191 1 98.75 19 VAL B C 1
ATOM 2097 O O . VAL B 1 19 ? 6.316 14.688 3.477 1 98.75 19 VAL B O 1
ATOM 2100 N N . ALA B 1 20 ? 5.664 12.547 3.246 1 98.88 20 ALA B N 1
ATOM 2101 C CA . ALA B 1 20 ? 4.277 12.867 3.568 1 98.88 20 ALA B CA 1
ATOM 2102 C C . ALA B 1 20 ? 3.793 12.062 4.773 1 98.88 20 ALA B C 1
ATOM 2104 O O . ALA B 1 20 ? 3.729 10.836 4.723 1 98.88 20 ALA B O 1
ATOM 2105 N N . LEU B 1 21 ? 3.455 12.758 5.824 1 98.88 21 LEU B N 1
ATOM 2106 C CA . LEU B 1 21 ? 2.945 12.141 7.043 1 98.88 21 LEU B CA 1
ATOM 2107 C C . LEU B 1 21 ? 1.423 12.211 7.094 1 98.88 21 LEU B C 1
ATOM 2109 O O . LEU B 1 21 ? 0.851 13.305 7.16 1 98.88 21 LEU B O 1
ATOM 2113 N N . HIS B 1 22 ? 0.781 11.086 7.074 1 98.75 22 HIS B N 1
ATOM 2114 C CA . HIS B 1 22 ? -0.673 11.016 6.988 1 98.75 22 HIS B CA 1
ATOM 2115 C C . HIS B 1 22 ? -1.318 11.297 8.344 1 98.75 22 HIS B C 1
ATOM 2117 O O . HIS B 1 22 ? -0.63 11.367 9.359 1 98.75 22 HIS B O 1
ATOM 2123 N N . GLY B 1 23 ? -2.594 11.539 8.367 1 98.62 23 GLY B N 1
ATOM 2124 C CA . GLY B 1 23 ? -3.369 11.797 9.57 1 98.62 23 GLY B CA 1
ATOM 2125 C C . GLY B 1 23 ? -3.773 10.523 10.297 1 98.62 23 GLY B C 1
ATOM 2126 O O . GLY B 1 23 ? -3.482 9.422 9.836 1 98.62 23 GLY B O 1
ATOM 2127 N N . ILE B 1 24 ? -4.504 10.688 11.398 1 98.62 24 ILE B N 1
ATOM 2128 C CA . ILE B 1 24 ? -4.941 9.562 12.219 1 98.62 24 ILE B CA 1
ATOM 2129 C C . ILE B 1 24 ? -5.918 8.695 11.43 1 98.62 24 ILE B C 1
ATOM 2131 O O . ILE B 1 24 ? -6.746 9.211 10.672 1 98.62 24 ILE B O 1
ATOM 2135 N N . THR B 1 25 ? -5.848 7.398 11.477 1 98.12 25 THR B N 1
ATOM 2136 C CA . THR B 1 25 ? -6.684 6.359 10.891 1 98.12 25 THR B CA 1
ATOM 2137 C C . THR B 1 25 ? -6.469 6.277 9.383 1 98.12 25 THR B C 1
ATOM 2139 O O . THR B 1 25 ? -7.242 5.629 8.672 1 98.12 25 THR B O 1
ATOM 2142 N N . ALA B 1 26 ? -5.523 6.98 8.844 1 98.31 26 ALA B N 1
ATOM 2143 C CA . ALA B 1 26 ? -5.188 6.895 7.426 1 98.31 26 ALA B CA 1
ATOM 2144 C C . ALA B 1 26 ? -4.031 5.926 7.195 1 98.31 26 ALA B C 1
ATOM 2146 O O . ALA B 1 26 ? -3.715 5.105 8.062 1 98.31 26 ALA B O 1
ATOM 2147 N N . ASN B 1 27 ? -3.523 5.812 5.996 1 97.38 27 ASN B N 1
ATOM 2148 C CA . ASN B 1 27 ? -2.334 5.078 5.578 1 97.38 27 ASN B CA 1
ATOM 2149 C C . ASN B 1 27 ? -1.586 5.809 4.465 1 97.38 27 ASN B C 1
ATOM 2151 O O . ASN B 1 27 ? -1.969 6.91 4.074 1 97.38 27 ASN B O 1
ATOM 2155 N N . ALA B 1 28 ? -0.5 5.258 4.047 1 96.75 28 ALA B N 1
ATOM 2156 C CA . ALA B 1 28 ? 0.339 5.875 3.023 1 96.75 28 ALA B CA 1
ATOM 2157 C C . ALA B 1 28 ? -0.446 6.105 1.735 1 96.75 28 ALA B C 1
ATOM 2159 O O . ALA B 1 28 ? -0.177 7.059 0.999 1 96.75 28 ALA B O 1
ATOM 2160 N N . GLY B 1 29 ? -1.463 5.312 1.497 1 96.12 29 GLY B N 1
ATOM 2161 C CA . GLY B 1 29 ? -2.258 5.379 0.281 1 96.12 29 GLY B CA 1
ATOM 2162 C C . GLY B 1 29 ? -3.031 6.676 0.143 1 96.12 29 GLY B C 1
ATOM 2163 O O . GLY B 1 29 ? -3.486 7.023 -0.949 1 96.12 29 GLY B O 1
ATOM 2164 N N . ALA B 1 30 ? -3.127 7.41 1.244 1 97.88 30 ALA B N 1
ATOM 2165 C CA . ALA B 1 30 ? -3.807 8.703 1.216 1 97.88 30 ALA B CA 1
ATOM 2166 C C . ALA B 1 30 ? -3.113 9.672 0.259 1 97.88 30 ALA B C 1
ATOM 2168 O O . ALA B 1 30 ? -3.725 10.633 -0.215 1 97.88 30 ALA B O 1
ATOM 2169 N N . MET B 1 31 ? -1.89 9.383 -0.102 1 97.25 31 MET B N 1
ATOM 2170 C CA . MET B 1 31 ? -1.089 10.305 -0.898 1 97.25 31 MET B CA 1
ATOM 2171 C C . MET B 1 31 ? -1.089 9.906 -2.367 1 97.25 31 MET B C 1
ATOM 2173 O O . MET B 1 31 ? -0.526 10.609 -3.209 1 97.25 31 MET B O 1
ATOM 2177 N N . THR B 1 32 ? -1.761 8.914 -2.738 1 95.44 32 THR B N 1
ATOM 2178 C CA . THR B 1 32 ? -1.575 8.273 -4.035 1 95.44 32 THR B CA 1
ATOM 2179 C C . THR B 1 32 ? -1.812 9.266 -5.168 1 95.44 32 THR B C 1
ATOM 2181 O O . THR B 1 32 ? -0.951 9.445 -6.035 1 95.44 32 THR B O 1
ATOM 2184 N N . GLU B 1 33 ? -2.916 10.031 -5.152 1 96.25 33 GLU B N 1
ATOM 2185 C CA . GLU B 1 33 ? -3.264 10.883 -6.281 1 96.25 33 GLU B CA 1
ATOM 2186 C C . GLU B 1 33 ? -2.268 12.031 -6.43 1 96.25 33 GLU B C 1
ATOM 2188 O O . GLU B 1 33 ? -1.697 12.227 -7.504 1 96.25 33 GLU B O 1
ATOM 2193 N N . PRO B 1 34 ? -1.973 12.727 -5.355 1 98 34 PRO B N 1
ATOM 2194 C CA . PRO B 1 34 ? -0.976 13.781 -5.547 1 98 34 PRO B CA 1
ATOM 2195 C C . PRO B 1 34 ? 0.427 13.234 -5.793 1 98 34 PRO B C 1
ATOM 2197 O O . PRO B 1 34 ? 1.214 13.844 -6.52 1 98 34 PRO B O 1
ATOM 2200 N N . ALA B 1 35 ? 0.796 12.109 -5.227 1 96.56 35 ALA B N 1
ATOM 2201 C CA . ALA B 1 35 ? 2.123 11.523 -5.395 1 96.56 35 ALA B CA 1
ATOM 2202 C C . ALA B 1 35 ? 2.365 11.117 -6.844 1 96.56 35 ALA B C 1
ATOM 2204 O O . ALA B 1 35 ? 3.469 11.297 -7.367 1 96.56 35 ALA B O 1
ATOM 2205 N N . ARG B 1 36 ? 1.354 10.57 -7.445 1 92.56 36 ARG B N 1
ATOM 2206 C CA . ARG B 1 36 ? 1.465 10.195 -8.852 1 92.56 36 ARG B CA 1
ATOM 2207 C C . ARG B 1 36 ? 1.721 11.422 -9.727 1 92.56 36 ARG B C 1
ATOM 2209 O O . ARG B 1 36 ? 2.557 11.383 -10.633 1 92.56 36 ARG B O 1
ATOM 2216 N N . LEU B 1 37 ? 0.994 12.484 -9.492 1 95.5 37 LEU B N 1
ATOM 2217 C CA . LEU B 1 37 ? 1.174 13.719 -10.25 1 95.5 37 LEU B CA 1
ATOM 2218 C C . LEU B 1 37 ? 2.564 14.297 -10.023 1 95.5 37 LEU B C 1
ATOM 2220 O O . LEU B 1 37 ? 3.229 14.727 -10.969 1 95.5 37 LEU B O 1
ATOM 2224 N N . LEU B 1 38 ? 3.014 14.25 -8.805 1 97.19 38 LEU B N 1
ATOM 2225 C CA . LEU B 1 38 ? 4.34 14.766 -8.477 1 97.19 38 LEU B CA 1
ATOM 2226 C C . LEU B 1 38 ? 5.426 13.906 -9.117 1 97.19 38 LEU B C 1
ATOM 2228 O O . LEU B 1 38 ? 6.418 14.43 -9.625 1 97.19 38 LEU B O 1
ATOM 2232 N N . ALA B 1 39 ? 5.227 12.617 -9.039 1 92.5 39 ALA B N 1
ATOM 2233 C CA . ALA B 1 39 ? 6.184 11.711 -9.656 1 92.5 39 ALA B CA 1
ATOM 2234 C C . ALA B 1 39 ? 6.336 12.008 -11.148 1 92.5 39 ALA B C 1
ATOM 2236 O O . ALA B 1 39 ? 7.449 12.031 -11.672 1 92.5 39 ALA B O 1
ATOM 2237 N N . ALA B 1 40 ? 5.195 12.273 -11.789 1 90.06 40 ALA B N 1
ATOM 2238 C CA . ALA B 1 40 ? 5.203 12.602 -13.211 1 90.06 40 ALA B CA 1
ATOM 2239 C C . ALA B 1 40 ? 5.949 13.906 -13.469 1 90.06 40 ALA B C 1
ATOM 2241 O O . ALA B 1 40 ? 6.422 14.148 -14.578 1 90.06 40 ALA B O 1
ATOM 2242 N N . ARG B 1 41 ? 6.113 14.641 -12.453 1 94.5 41 ARG B N 1
ATOM 2243 C CA . ARG B 1 41 ? 6.785 15.938 -12.57 1 94.5 41 ARG B CA 1
ATOM 2244 C C . ARG B 1 41 ? 8.203 15.867 -12.023 1 94.5 41 ARG B C 1
ATOM 2246 O O . ARG B 1 41 ? 8.82 16.891 -11.75 1 94.5 41 ARG B O 1
ATOM 2253 N N . GLY B 1 42 ? 8.672 14.711 -11.742 1 93.19 42 GLY B N 1
ATOM 2254 C CA . GLY B 1 42 ? 10.086 14.516 -11.43 1 93.19 42 GLY B CA 1
ATOM 2255 C C . GLY B 1 42 ? 10.359 14.453 -9.938 1 93.19 42 GLY B C 1
ATOM 2256 O O . GLY B 1 42 ? 11.508 14.617 -9.508 1 93.19 42 GLY B O 1
ATOM 2257 N N . TRP B 1 43 ? 9.328 14.242 -9.133 1 96.19 43 TRP B N 1
ATOM 2258 C CA . TRP B 1 43 ? 9.484 14.125 -7.684 1 96.19 43 TRP B CA 1
ATOM 2259 C C . TRP B 1 43 ? 9.562 12.664 -7.258 1 96.19 43 TRP B C 1
ATOM 2261 O O . TRP B 1 43 ? 9.016 11.789 -7.93 1 96.19 43 TRP B O 1
ATOM 2271 N N . GLN B 1 44 ? 10.266 12.422 -6.18 1 95.25 44 GLN B N 1
ATOM 2272 C CA . GLN B 1 44 ? 10.023 11.234 -5.371 1 95.25 44 GLN B CA 1
ATOM 2273 C C . GLN B 1 44 ? 9.148 11.562 -4.16 1 95.25 44 GLN B C 1
ATOM 2275 O O . GLN B 1 44 ? 9.422 12.523 -3.438 1 95.25 44 GLN B O 1
ATOM 2280 N N . VAL B 1 45 ? 8.102 10.82 -4.02 1 96.81 45 VAL B N 1
ATOM 2281 C CA . VAL B 1 45 ? 7.25 10.977 -2.844 1 96.81 45 VAL B CA 1
ATOM 2282 C C . VAL B 1 45 ? 7.395 9.75 -1.938 1 96.81 45 VAL B C 1
ATOM 2284 O O . VAL B 1 45 ? 7.285 8.617 -2.398 1 96.81 45 VAL B O 1
ATOM 2287 N N . ILE B 1 46 ? 7.711 9.984 -0.675 1 95.81 46 ILE B N 1
ATOM 2288 C CA . ILE B 1 46 ? 7.883 8.945 0.338 1 95.81 46 ILE B CA 1
ATOM 2289 C C . ILE B 1 46 ? 6.809 9.094 1.415 1 95.81 46 ILE B C 1
ATOM 2291 O O . ILE B 1 46 ? 6.742 10.125 2.094 1 95.81 46 ILE B O 1
ATOM 2295 N N . ALA B 1 47 ? 5.949 8.102 1.536 1 97.38 47 ALA B N 1
ATOM 2296 C CA . ALA B 1 47 ? 4.867 8.141 2.514 1 97.38 47 ALA B CA 1
ATOM 2297 C C . ALA B 1 47 ? 4.895 6.906 3.414 1 97.38 47 ALA B C 1
ATOM 2299 O O . ALA B 1 47 ? 4.648 5.789 2.955 1 97.38 47 ALA B O 1
ATOM 2300 N N . PRO B 1 48 ? 5.129 7.109 4.699 1 96.56 48 PRO B N 1
ATOM 2301 C CA . PRO B 1 48 ? 5.102 5.977 5.629 1 96.56 48 PRO B CA 1
ATOM 2302 C C . PRO B 1 48 ? 3.701 5.688 6.168 1 96.56 48 PRO B C 1
ATOM 2304 O O . PRO B 1 48 ? 2.855 6.586 6.207 1 96.56 48 PRO B O 1
ATOM 2307 N N . ASP B 1 49 ? 3.473 4.438 6.516 1 96.12 49 ASP B N 1
ATOM 2308 C CA . ASP B 1 49 ? 2.449 4.117 7.504 1 96.12 49 ASP B CA 1
ATOM 2309 C C . ASP B 1 49 ? 2.973 4.328 8.922 1 96.12 49 ASP B C 1
ATOM 2311 O O . ASP B 1 49 ? 3.969 3.719 9.32 1 96.12 49 ASP B O 1
ATOM 2315 N N . MET B 1 50 ? 2.32 5.148 9.672 1 97.19 50 MET B N 1
ATOM 2316 C CA . MET B 1 50 ? 2.703 5.289 11.07 1 97.19 50 MET B CA 1
ATOM 2317 C C . MET B 1 50 ? 2.518 3.975 11.82 1 97.19 50 MET B C 1
ATOM 2319 O O . MET B 1 50 ? 1.734 3.121 11.398 1 97.19 50 MET B O 1
ATOM 2323 N N . ARG B 1 51 ? 3.281 3.848 12.93 1 95.75 51 ARG B N 1
ATOM 2324 C CA . ARG B 1 51 ? 3.1 2.641 13.734 1 95.75 51 ARG B CA 1
ATOM 2325 C C . ARG B 1 51 ? 1.627 2.412 14.055 1 95.75 51 ARG B C 1
ATOM 2327 O O . ARG B 1 51 ? 0.898 3.359 14.359 1 95.75 51 ARG B O 1
ATOM 2334 N N . GLY B 1 52 ? 1.243 1.199 13.867 1 94.75 52 GLY B N 1
ATOM 2335 C CA . GLY B 1 52 ? -0.13 0.828 14.172 1 94.75 52 GLY B CA 1
ATOM 2336 C C . GLY B 1 52 ? -1.11 1.234 13.086 1 94.75 52 GLY B C 1
ATOM 2337 O O . GLY B 1 52 ? -2.316 1.014 13.219 1 94.75 52 GLY B O 1
ATOM 2338 N N . HIS B 1 53 ? -0.606 1.829 12.016 1 96.75 53 HIS B N 1
ATOM 2339 C CA . HIS B 1 53 ? -1.415 2.197 10.859 1 96.75 53 HIS B CA 1
ATOM 2340 C C . HIS B 1 53 ? -0.956 1.455 9.609 1 96.75 53 HIS B C 1
ATOM 2342 O O . HIS B 1 53 ? 0.205 1.05 9.516 1 96.75 53 HIS B O 1
ATOM 2348 N N . GLY B 1 54 ? -1.922 1.317 8.664 1 93.94 54 GLY B N 1
ATOM 2349 C CA . GLY B 1 54 ? -1.564 0.618 7.438 1 93.94 54 GLY B CA 1
ATOM 2350 C C . GLY B 1 54 ? -0.911 -0.728 7.688 1 93.94 54 GLY B C 1
ATOM 2351 O O . GLY B 1 54 ? -1.436 -1.548 8.445 1 93.94 54 GLY B O 1
ATOM 2352 N N . GLU B 1 55 ? 0.266 -0.934 7.07 1 89.25 55 GLU B N 1
ATOM 2353 C CA . GLU B 1 55 ? 0.932 -2.227 7.188 1 89.25 55 GLU B CA 1
ATOM 2354 C C . GLU B 1 55 ? 2.096 -2.162 8.172 1 89.25 55 GLU B C 1
ATOM 2356 O O . GLU B 1 55 ? 2.855 -3.123 8.312 1 89.25 55 GLU B O 1
ATOM 2361 N N . SER B 1 56 ? 2.24 -1.015 8.844 1 91.44 56 SER B N 1
ATOM 2362 C CA . SER B 1 56 ? 3.262 -0.921 9.883 1 91.44 56 SER B CA 1
ATOM 2363 C C . SER B 1 56 ? 2.793 -1.576 11.18 1 91.44 56 SER B C 1
ATOM 2365 O O . SER B 1 56 ? 1.631 -1.438 11.562 1 91.44 56 SER B O 1
ATOM 2367 N N . ALA B 1 57 ? 3.699 -2.25 11.836 1 87.19 57 ALA B N 1
ATOM 2368 C CA . ALA B 1 57 ? 3.389 -2.9 13.109 1 87.19 57 ALA B CA 1
ATOM 2369 C C . ALA B 1 57 ? 3.162 -1.87 14.211 1 87.19 57 ALA B C 1
ATOM 2371 O O . ALA B 1 57 ? 3.623 -0.731 14.109 1 87.19 57 ALA B O 1
ATOM 2372 N N . ARG B 1 58 ? 2.477 -2.24 15.219 1 92.06 58 ARG B N 1
ATOM 2373 C CA . ARG B 1 58 ? 2.244 -1.354 16.359 1 92.06 58 ARG B CA 1
ATOM 2374 C C . ARG B 1 58 ? 3.438 -1.354 17.297 1 92.06 58 ARG B C 1
ATOM 2376 O O . ARG B 1 58 ? 3.535 -0.498 18.188 1 92.06 58 ARG B O 1
ATOM 2383 N N . GLY B 1 59 ? 4.355 -2.396 17.094 1 89.25 59 GLY B N 1
ATOM 2384 C CA . GLY B 1 59 ? 5.473 -2.529 18.016 1 89.25 59 GLY B CA 1
ATOM 2385 C C . GLY B 1 59 ? 5.047 -2.883 19.422 1 89.25 59 GLY B C 1
ATOM 2386 O O . GLY B 1 59 ? 4.277 -3.826 19.641 1 89.25 59 GLY B O 1
ATOM 2387 N N . ASN B 1 60 ? 5.586 -2.137 20.438 1 92.62 60 ASN B N 1
ATOM 2388 C CA . ASN B 1 60 ? 5.285 -2.396 21.828 1 92.62 60 ASN B CA 1
ATOM 2389 C C . ASN B 1 60 ? 3.984 -1.721 22.266 1 92.62 60 ASN B C 1
ATOM 2391 O O . ASN B 1 60 ? 3.627 -1.743 23.438 1 92.62 60 ASN B O 1
ATOM 2395 N N . GLY B 1 61 ? 3.334 -1.037 21.391 1 94.56 61 GLY B N 1
ATOM 2396 C CA . GLY B 1 61 ? 2.051 -0.417 21.672 1 94.56 61 GLY B CA 1
ATOM 2397 C C . GLY B 1 61 ? 2.182 0.967 22.281 1 94.56 61 GLY B C 1
ATOM 2398 O O . GLY B 1 61 ? 1.199 1.531 22.766 1 94.56 61 GLY B O 1
ATOM 2399 N N . ASP B 1 62 ? 3.441 1.532 22.344 1 97.62 62 ASP B N 1
ATOM 2400 C CA . ASP B 1 62 ? 3.645 2.908 22.797 1 97.62 62 ASP B CA 1
ATOM 2401 C C . ASP B 1 62 ? 3.428 3.893 21.641 1 97.62 62 ASP B C 1
ATOM 2403 O O . ASP B 1 62 ? 4.223 3.939 20.703 1 97.62 62 ASP B O 1
ATOM 2407 N N . PHE B 1 63 ? 2.432 4.695 21.781 1 98.25 63 PHE B N 1
ATOM 2408 C CA . PHE B 1 63 ? 2.088 5.625 20.719 1 98.25 63 PHE B CA 1
ATOM 2409 C C . PHE B 1 63 ? 2.369 7.062 21.125 1 98.25 63 PHE B C 1
ATOM 2411 O O . PHE B 1 63 ? 1.715 7.992 20.656 1 98.25 63 PHE B O 1
ATOM 2418 N N . SER B 1 64 ? 3.297 7.211 22.062 1 98.56 64 SER B N 1
ATOM 2419 C CA . SER B 1 64 ? 3.693 8.562 22.453 1 98.56 64 SER B CA 1
ATOM 2420 C C . SER B 1 64 ? 4.32 9.32 21.297 1 98.56 64 SER B C 1
ATOM 2422 O O . SER B 1 64 ? 4.824 8.711 20.344 1 98.56 64 SER B O 1
ATOM 2424 N N . PHE B 1 65 ? 4.328 10.617 21.391 1 98.44 65 PHE B N 1
ATOM 2425 C CA . PHE B 1 65 ? 4.996 11.438 20.391 1 98.44 65 PHE B CA 1
ATOM 2426 C C . PHE B 1 65 ? 6.449 11.016 20.219 1 98.44 65 PHE B C 1
ATOM 2428 O O . PHE B 1 65 ? 6.961 10.953 19.109 1 98.44 65 PHE B O 1
ATOM 2435 N N . ASP B 1 66 ? 7.102 10.641 21.297 1 98.12 66 ASP B N 1
ATOM 2436 C CA . ASP B 1 66 ? 8.5 10.234 21.266 1 98.12 66 ASP B CA 1
ATOM 2437 C C . ASP B 1 66 ? 8.68 8.969 20.422 1 98.12 66 ASP B C 1
ATOM 2439 O O . ASP B 1 66 ? 9.578 8.906 19.578 1 98.12 66 ASP B O 1
ATOM 2443 N N . SER B 1 67 ? 7.801 8.047 20.641 1 98.12 67 SER B N 1
ATOM 2444 C CA . SER B 1 67 ? 7.91 6.781 19.906 1 98.12 67 SER B CA 1
ATOM 2445 C C . SER B 1 67 ? 7.586 6.961 18.438 1 98.12 67 SER B C 1
ATOM 2447 O O . SER B 1 67 ? 8.273 6.406 17.562 1 98.12 67 SER B O 1
ATOM 2449 N N . LEU B 1 68 ? 6.555 7.688 18.156 1 98.38 68 LEU B N 1
ATOM 2450 C CA . LEU B 1 68 ? 6.16 7.938 16.781 1 98.38 68 LEU B CA 1
ATOM 2451 C C . LEU B 1 68 ? 7.273 8.656 16.016 1 98.38 68 LEU B C 1
ATOM 2453 O O . LEU B 1 68 ? 7.609 8.281 14.891 1 98.38 68 LEU B O 1
ATOM 2457 N N . LEU B 1 69 ? 7.871 9.641 16.656 1 98.5 69 LEU B N 1
ATOM 2458 C CA . LEU B 1 69 ? 8.922 10.43 16.016 1 98.5 69 LEU B CA 1
ATOM 2459 C C . LEU B 1 69 ? 10.203 9.617 15.875 1 98.5 69 LEU B C 1
ATOM 2461 O O . LEU B 1 69 ? 10.945 9.781 14.906 1 98.5 69 LEU B O 1
ATOM 2465 N N . ALA B 1 70 ? 10.461 8.789 16.844 1 97.69 70 ALA B N 1
ATOM 2466 C CA . ALA B 1 70 ? 11.641 7.922 16.75 1 97.69 70 ALA B CA 1
ATOM 2467 C C . ALA B 1 70 ? 11.547 6.988 15.547 1 97.69 70 ALA B C 1
ATOM 2469 O O . ALA B 1 70 ? 12.555 6.73 14.875 1 97.69 70 ALA B O 1
ATOM 2470 N N . ASP B 1 71 ? 10.352 6.492 15.32 1 96.94 71 ASP B N 1
ATOM 2471 C CA . ASP B 1 71 ? 10.148 5.648 14.148 1 96.94 71 ASP B CA 1
ATOM 2472 C C . ASP B 1 71 ? 10.453 6.414 12.867 1 96.94 71 ASP B C 1
ATOM 2474 O O . ASP B 1 71 ? 11.07 5.871 11.945 1 96.94 71 ASP B O 1
ATOM 2478 N N . PHE B 1 72 ? 10.016 7.664 12.781 1 97.75 72 PHE B N 1
ATOM 2479 C CA . PHE B 1 72 ? 10.266 8.461 11.586 1 97.75 72 PHE B CA 1
ATOM 2480 C C . PHE B 1 72 ? 11.758 8.719 11.406 1 97.75 72 PHE B C 1
ATOM 2482 O O . PHE B 1 72 ? 12.281 8.594 10.297 1 97.75 72 PHE B O 1
ATOM 2489 N N . ALA B 1 73 ? 12.445 9.023 12.469 1 97.25 73 ALA B N 1
ATOM 2490 C CA . ALA B 1 73 ? 13.875 9.312 12.422 1 97.25 73 ALA B CA 1
ATOM 2491 C C . ALA B 1 73 ? 14.656 8.117 11.883 1 97.25 73 ALA B C 1
ATOM 2493 O O . ALA B 1 73 ? 15.648 8.289 11.172 1 97.25 73 ALA B O 1
ATOM 2494 N N . GLU B 1 74 ? 14.148 6.996 12.18 1 94.19 74 GLU B N 1
ATOM 2495 C CA . GLU B 1 74 ? 14.867 5.781 11.812 1 94.19 74 GLU B CA 1
ATOM 2496 C C . GLU B 1 74 ? 14.555 5.367 10.375 1 94.19 74 GLU B C 1
ATOM 2498 O O . GLU B 1 74 ? 15.375 4.73 9.711 1 94.19 74 GLU B O 1
ATOM 2503 N N . ASN B 1 75 ? 13.43 5.789 9.898 1 94.31 75 ASN B N 1
ATOM 2504 C CA . ASN B 1 75 ? 12.953 5.156 8.672 1 94.31 75 ASN B CA 1
ATOM 2505 C C . ASN B 1 75 ? 12.945 6.137 7.504 1 94.31 75 ASN B C 1
ATOM 2507 O O . ASN B 1 75 ? 12.875 5.723 6.344 1 94.31 75 ASN B O 1
ATOM 2511 N N . LEU B 1 76 ? 12.992 7.434 7.754 1 97 76 LEU B N 1
ATOM 2512 C CA . LEU B 1 76 ? 12.75 8.414 6.707 1 97 76 LEU B CA 1
ATOM 2513 C C . LEU B 1 76 ? 13.961 9.32 6.508 1 97 76 LEU B C 1
ATOM 2515 O O . LEU B 1 76 ? 14.742 9.531 7.441 1 97 76 LEU B O 1
ATOM 2519 N N . PRO B 1 77 ? 14.133 9.828 5.23 1 97 77 PRO B N 1
ATOM 2520 C CA . PRO B 1 77 ? 15.148 10.875 5.09 1 97 77 PRO B CA 1
ATOM 2521 C C . PRO B 1 77 ? 14.828 12.117 5.93 1 97 77 PRO B C 1
ATOM 2523 O O . PRO B 1 77 ? 13.672 12.516 6.031 1 97 77 PRO B O 1
ATOM 2526 N N . ASP B 1 78 ? 15.844 12.703 6.426 1 97.75 78 ASP B N 1
ATOM 2527 C CA . ASP B 1 78 ? 15.633 13.781 7.391 1 97.75 78 ASP B CA 1
ATOM 2528 C C . ASP B 1 78 ? 15.656 15.141 6.703 1 97.75 78 ASP B C 1
ATOM 2530 O O . ASP B 1 78 ? 15.312 16.156 7.316 1 97.75 78 ASP B O 1
ATOM 2534 N N . ALA B 1 79 ? 16.047 15.211 5.414 1 98.25 79 ALA B N 1
ATOM 2535 C CA . ALA B 1 79 ? 16.156 16.5 4.742 1 98.25 79 ALA B CA 1
ATOM 2536 C C . ALA B 1 79 ? 15.469 16.484 3.383 1 98.25 79 ALA B C 1
ATOM 2538 O O . ALA B 1 79 ? 16.094 16.734 2.354 1 98.25 79 ALA B O 1
ATOM 2539 N N . PRO B 1 80 ? 14.148 16.219 3.391 1 98.5 80 PRO B N 1
ATOM 2540 C CA . PRO B 1 80 ? 13.422 16.297 2.121 1 98.5 80 PRO B CA 1
ATOM 2541 C C . PRO B 1 80 ? 13.281 17.734 1.612 1 98.5 80 PRO B C 1
ATOM 2543 O O . PRO B 1 80 ? 13.531 18.688 2.357 1 98.5 80 PRO B O 1
ATOM 2546 N N . ASP B 1 81 ? 12.953 17.844 0.348 1 98.75 81 ASP B N 1
ATOM 2547 C CA . ASP B 1 81 ? 12.648 19.172 -0.176 1 98.75 81 ASP B CA 1
ATOM 2548 C C . ASP B 1 81 ? 11.367 19.719 0.448 1 98.75 81 ASP B C 1
ATOM 2550 O O . ASP B 1 81 ? 11.305 20.906 0.802 1 98.75 81 ASP B O 1
ATOM 2554 N N . VAL B 1 82 ? 10.359 18.891 0.59 1 98.94 82 VAL B N 1
ATOM 2555 C CA . VAL B 1 82 ? 9.109 19.297 1.224 1 98.94 82 VAL B CA 1
ATOM 2556 C C . VAL B 1 82 ? 8.664 18.219 2.213 1 98.94 82 VAL B C 1
ATOM 2558 O O . VAL B 1 82 ? 8.656 17.031 1.89 1 98.94 82 VAL B O 1
ATOM 2561 N N . LEU B 1 83 ? 8.336 18.609 3.424 1 98.94 83 LEU B N 1
ATOM 2562 C CA . LEU B 1 83 ? 7.688 17.766 4.422 1 98.94 83 LEU B CA 1
ATOM 2563 C C . LEU B 1 83 ? 6.211 18.125 4.555 1 98.94 83 LEU B C 1
ATOM 2565 O O . LEU B 1 83 ? 5.863 19.25 4.914 1 98.94 83 LEU B O 1
ATOM 2569 N N . LEU B 1 84 ? 5.387 17.188 4.227 1 98.94 84 LEU B N 1
ATOM 2570 C CA . LEU B 1 84 ? 3.945 17.359 4.387 1 98.94 84 LEU B CA 1
ATOM 2571 C C . LEU B 1 84 ? 3.469 16.703 5.688 1 98.94 84 LEU B C 1
ATOM 2573 O O . LEU B 1 84 ? 3.814 15.562 5.98 1 98.94 84 LEU B O 1
ATOM 2577 N N . GLY B 1 85 ? 2.732 17.438 6.445 1 98.94 85 GLY B N 1
ATOM 2578 C CA . GLY B 1 85 ? 1.952 16.891 7.543 1 98.94 85 GLY B CA 1
ATOM 2579 C C . GLY B 1 85 ? 0.464 17.141 7.402 1 98.94 85 GLY B C 1
ATOM 2580 O O . GLY B 1 85 ? 0.027 18.297 7.359 1 98.94 85 GLY B O 1
ATOM 2581 N N . HIS B 1 86 ? -0.314 16.125 7.363 1 98.88 86 HIS B N 1
ATOM 2582 C CA . HIS B 1 86 ? -1.769 16.219 7.305 1 98.88 86 HIS B CA 1
ATOM 2583 C C . HIS B 1 86 ? -2.398 15.859 8.641 1 98.88 86 HIS B C 1
ATOM 2585 O O . HIS B 1 86 ? -2.119 14.797 9.203 1 98.88 86 HIS B O 1
ATOM 2591 N N . SER B 1 87 ? -3.258 16.719 9.133 1 98.69 87 SER B N 1
ATOM 2592 C CA . SER B 1 87 ? -4.027 16.406 10.328 1 98.69 87 SER B CA 1
ATOM 2593 C C . SER B 1 87 ? -3.117 16.016 11.492 1 98.69 87 SER B C 1
ATOM 2595 O O . SER B 1 87 ? -2.215 16.766 11.859 1 98.69 87 SER B O 1
ATOM 2597 N N . PHE B 1 88 ? -3.172 14.891 12.047 1 98.75 88 PHE B N 1
ATOM 2598 C CA . PHE B 1 88 ? -2.295 14.375 13.094 1 98.75 88 PHE B CA 1
ATOM 2599 C C . PHE B 1 88 ? -0.854 14.305 12.602 1 98.75 88 PHE B C 1
ATOM 2601 O O . PHE B 1 88 ? 0.079 14.555 13.367 1 98.75 88 PHE B O 1
ATOM 2608 N N . GLY B 1 89 ? -0.672 13.984 11.312 1 98.75 89 GLY B N 1
ATOM 2609 C CA . GLY B 1 89 ? 0.651 14.07 10.719 1 98.75 89 GLY B CA 1
ATOM 2610 C C . GLY B 1 89 ? 1.234 15.477 10.758 1 98.75 89 GLY B C 1
ATOM 2611 O O . GLY B 1 89 ? 2.455 15.641 10.742 1 98.75 89 GLY B O 1
ATOM 2612 N N . GLY B 1 90 ? 0.352 16.453 10.789 1 98.81 90 GLY B N 1
ATOM 2613 C CA . GLY B 1 90 ? 0.794 17.828 10.961 1 98.81 90 GLY B CA 1
ATOM 2614 C C . GLY B 1 90 ? 1.389 18.109 12.328 1 98.81 90 GLY B C 1
ATOM 2615 O O . GLY B 1 90 ? 2.35 18.875 12.453 1 98.81 90 GLY B O 1
ATOM 2616 N N . THR B 1 91 ? 0.789 17.516 13.375 1 98.75 91 THR B N 1
ATOM 2617 C CA . THR B 1 91 ? 1.384 17.578 14.703 1 98.75 91 THR B CA 1
ATOM 2618 C C . THR B 1 91 ? 2.793 17 14.695 1 98.75 91 THR B C 1
ATOM 2620 O O . THR B 1 91 ? 3.736 17.625 15.18 1 98.75 91 THR B O 1
ATOM 2623 N N . LEU B 1 92 ? 2.955 15.883 14.07 1 98.88 92 LEU B N 1
ATOM 2624 C CA . LEU B 1 92 ? 4.219 15.156 14.094 1 98.88 92 LEU B CA 1
ATOM 2625 C C . LEU B 1 92 ? 5.266 15.859 13.227 1 98.88 92 LEU B C 1
ATOM 2627 O O . LEU B 1 92 ? 6.449 15.883 13.57 1 98.88 92 LEU B O 1
ATOM 2631 N N . ALA B 1 93 ? 4.832 16.422 12.141 1 98.88 93 ALA B N 1
ATOM 2632 C CA . ALA B 1 93 ? 5.746 17.188 11.297 1 98.88 93 ALA B CA 1
ATOM 2633 C C . ALA B 1 93 ? 6.305 18.391 12.062 1 98.88 93 ALA B C 1
ATOM 2635 O O . ALA B 1 93 ? 7.512 18.625 12.055 1 98.88 93 ALA B O 1
ATOM 2636 N N . GLN B 1 94 ? 5.426 19.109 12.711 1 98.88 94 GLN B N 1
ATOM 2637 C CA . GLN B 1 94 ? 5.844 20.281 13.492 1 98.88 94 GLN B CA 1
ATOM 2638 C C . GLN B 1 94 ? 6.816 19.875 14.594 1 98.88 94 GLN B C 1
ATOM 2640 O O . GLN B 1 94 ? 7.898 20.453 14.719 1 98.88 94 GLN B O 1
ATOM 2645 N N . LEU B 1 95 ? 6.48 18.859 15.352 1 98.81 95 LEU B N 1
ATOM 2646 C CA . LEU B 1 95 ? 7.332 18.391 16.438 1 98.81 95 LEU B CA 1
ATOM 2647 C C . LEU B 1 95 ? 8.672 17.891 15.898 1 98.81 95 LEU B C 1
ATOM 2649 O O . LEU B 1 95 ? 9.719 18.125 16.5 1 98.81 95 LEU B O 1
ATOM 2653 N N . GLY B 1 96 ? 8.625 17.188 14.805 1 98.75 96 GLY B N 1
ATOM 2654 C CA . GLY B 1 96 ? 9.852 16.672 14.211 1 98.75 96 GLY B CA 1
ATOM 2655 C C . GLY B 1 96 ? 10.828 17.766 13.828 1 98.75 96 GLY B C 1
ATOM 2656 O O . GLY B 1 96 ? 12.039 17.625 14.023 1 98.75 96 GLY B O 1
ATOM 2657 N N . VAL B 1 97 ? 10.32 18.828 13.25 1 98.81 97 VAL B N 1
ATOM 2658 C CA . VAL B 1 97 ? 11.164 19.953 12.867 1 98.81 97 VAL B CA 1
ATOM 2659 C C . VAL B 1 97 ? 11.672 20.672 14.125 1 98.81 97 VAL B C 1
ATOM 2661 O O . VAL B 1 97 ? 12.859 20.953 14.242 1 98.81 97 VAL B O 1
ATOM 2664 N N . LEU B 1 98 ? 10.789 20.891 15.086 1 98.56 98 LEU B N 1
ATOM 2665 C CA . LEU B 1 98 ? 11.141 21.609 16.312 1 98.56 98 LEU B CA 1
ATOM 2666 C C . LEU B 1 98 ? 12.203 20.859 17.094 1 98.56 98 LEU B C 1
ATOM 2668 O O . LEU B 1 98 ? 13.055 21.469 17.75 1 98.56 98 LEU B O 1
ATOM 2672 N N . ARG B 1 99 ? 12.211 19.547 16.984 1 98.12 99 ARG B N 1
ATOM 2673 C CA . ARG B 1 99 ? 13.133 18.703 17.734 1 98.12 99 ARG B CA 1
ATOM 2674 C C . ARG B 1 99 ? 14.375 18.391 16.922 1 98.12 99 ARG B C 1
ATOM 2676 O O . ARG B 1 99 ? 15.258 17.656 17.375 1 98.12 99 ARG B O 1
ATOM 2683 N N . GLY B 1 100 ? 14.43 18.797 15.711 1 98.06 100 GLY B N 1
ATOM 2684 C CA . GLY B 1 100 ? 15.609 18.641 14.875 1 98.06 100 GLY B CA 1
ATOM 2685 C C . GLY B 1 100 ? 15.688 17.297 14.18 1 98.06 100 GLY B C 1
ATOM 2686 O O . GLY B 1 100 ? 16.734 16.922 13.664 1 98.06 100 GLY B O 1
ATOM 2687 N N . LEU B 1 101 ? 14.586 16.594 14.18 1 98.19 101 LEU B N 1
ATOM 2688 C CA . LEU B 1 101 ? 14.555 15.281 13.555 1 98.19 101 LEU B CA 1
ATOM 2689 C C . LEU B 1 101 ? 14.383 15.406 12.047 1 98.19 101 LEU B C 1
ATOM 2691 O O . LEU B 1 101 ? 14.82 14.531 11.289 1 98.19 101 LEU B O 1
ATOM 2695 N N . PHE B 1 102 ? 13.648 16.453 11.602 1 98.5 102 PHE B N 1
ATOM 2696 C CA . PHE B 1 102 ? 13.492 16.781 10.195 1 98.5 102 PHE B CA 1
ATOM 2697 C C . PHE B 1 102 ? 14.078 18.172 9.898 1 98.5 102 PHE B C 1
ATOM 2699 O O . PHE B 1 102 ? 13.93 19.094 10.703 1 98.5 102 PHE B O 1
ATOM 2706 N N . ARG B 1 103 ? 14.742 18.234 8.773 1 98.5 103 ARG B N 1
ATOM 2707 C CA . ARG B 1 103 ? 15.266 19.5 8.266 1 98.5 103 ARG B CA 1
ATOM 2708 C C . ARG B 1 103 ? 14.875 19.719 6.809 1 98.5 103 ARG B C 1
ATOM 2710 O O . ARG B 1 103 ? 15.742 19.844 5.941 1 98.5 103 ARG B O 1
ATOM 2717 N N . PRO B 1 104 ? 13.602 19.828 6.566 1 98.75 104 PRO B N 1
ATOM 2718 C CA . PRO B 1 104 ? 13.148 20.031 5.188 1 98.75 104 PRO B CA 1
ATOM 2719 C C . PRO B 1 104 ? 13.469 21.422 4.66 1 98.75 104 PRO B C 1
ATOM 2721 O O . PRO B 1 104 ? 13.688 22.359 5.445 1 98.75 104 PRO B O 1
ATOM 2724 N N . LYS B 1 105 ? 13.539 21.547 3.336 1 98.69 105 LYS B N 1
ATOM 2725 C CA . LYS B 1 105 ? 13.68 22.859 2.744 1 98.69 105 LYS B CA 1
ATOM 2726 C C . LYS B 1 105 ? 12.414 23.703 2.949 1 98.69 105 LYS B C 1
ATOM 2728 O O . LYS B 1 105 ? 12.484 24.922 3.062 1 98.69 105 LYS B O 1
ATOM 2733 N N . ALA B 1 106 ? 11.273 23.016 2.939 1 98.88 106 ALA B N 1
ATOM 2734 C CA . ALA B 1 106 ? 9.984 23.656 3.199 1 98.88 106 ALA B CA 1
ATOM 2735 C C . ALA B 1 106 ? 9.016 22.688 3.869 1 98.88 106 ALA B C 1
ATOM 2737 O O . ALA B 1 106 ? 9.195 21.469 3.801 1 98.88 106 ALA B O 1
ATOM 2738 N N . MET B 1 107 ? 8.023 23.234 4.547 1 98.81 107 MET B N 1
ATOM 2739 C CA . MET B 1 107 ? 7.008 22.438 5.219 1 98.81 107 MET B CA 1
ATOM 2740 C C . MET B 1 107 ? 5.605 22.859 4.797 1 98.81 107 MET B C 1
ATOM 2742 O O . MET B 1 107 ? 5.32 24.047 4.684 1 98.81 107 MET B O 1
ATOM 2746 N N . LEU B 1 108 ? 4.812 21.922 4.465 1 98.94 108 LEU B N 1
ATOM 2747 C CA . LEU B 1 108 ? 3.396 22.125 4.164 1 98.94 108 LEU B CA 1
ATOM 2748 C C . LEU B 1 108 ? 2.52 21.453 5.215 1 98.94 108 LEU B C 1
ATOM 2750 O O . LEU B 1 108 ? 2.584 20.234 5.395 1 98.94 108 LEU B O 1
ATOM 2754 N N . LEU B 1 109 ? 1.772 22.219 5.934 1 98.88 109 LEU B N 1
ATOM 2755 C CA . LEU B 1 109 ? 0.843 21.719 6.941 1 98.88 109 LEU B CA 1
ATOM 2756 C C . LEU B 1 109 ? -0.594 21.781 6.438 1 98.88 109 LEU B C 1
ATOM 2758 O O . LEU B 1 109 ? -1.16 22.875 6.293 1 98.88 109 LEU B O 1
ATOM 2762 N N . GLU B 1 110 ? -1.158 20.641 6.203 1 98.88 110 GLU B N 1
ATOM 2763 C CA . GLU B 1 110 ? -2.508 20.531 5.66 1 98.88 110 GLU B CA 1
ATOM 2764 C C . GLU B 1 110 ? -3.531 20.281 6.762 1 98.88 110 GLU B C 1
ATOM 2766 O O . GLU B 1 110 ? -3.611 19.172 7.297 1 98.88 110 GLU B O 1
ATOM 2771 N N . ASP B 1 111 ? -4.34 21.266 7.066 1 98.69 111 ASP B N 1
ATOM 2772 C CA . ASP B 1 111 ? -5.34 21.203 8.133 1 98.69 111 ASP B CA 1
ATOM 2773 C C . ASP B 1 111 ? -4.789 20.5 9.367 1 98.69 111 ASP B C 1
ATOM 2775 O O . ASP B 1 111 ? -5.391 19.531 9.859 1 98.69 111 ASP B O 1
ATOM 2779 N N . PRO B 1 112 ? -3.678 21 9.867 1 98.62 112 PRO B N 1
ATOM 2780 C CA . PRO B 1 112 ? -2.965 20.297 10.945 1 98.62 112 PRO B CA 1
ATOM 2781 C C . PRO B 1 112 ? -3.697 20.375 12.281 1 98.62 112 PRO B C 1
ATOM 2783 O O . PRO B 1 112 ? -4.379 21.359 12.562 1 98.62 112 PRO B O 1
ATOM 2786 N N . VAL B 1 113 ? -3.549 19.312 13.055 1 97.44 113 VAL B N 1
ATOM 2787 C CA . VAL B 1 113 ? -3.967 19.375 14.453 1 97.44 113 VAL B CA 1
ATOM 2788 C C . VAL B 1 113 ? -2.85 19.969 15.297 1 97.44 113 VAL B C 1
ATOM 2790 O O . VAL B 1 113 ? -1.869 19.297 15.617 1 97.44 113 VAL B O 1
ATOM 2793 N N . SER B 1 114 ? -3.074 21.172 15.727 1 95.06 114 SER B N 1
ATOM 2794 C CA . SER B 1 114 ? -1.997 21.844 16.438 1 95.06 114 SER B CA 1
ATOM 2795 C C . SER B 1 114 ? -2.225 21.812 17.953 1 95.06 114 SER B C 1
ATOM 2797 O O . SER B 1 114 ? -1.317 22.109 18.719 1 95.06 114 SER B O 1
ATOM 2799 N N . HIS B 1 115 ? -3.475 21.391 18.312 1 96.12 115 HIS B N 1
ATOM 2800 C CA . HIS B 1 115 ? -3.699 21.344 19.75 1 96.12 115 HIS B CA 1
ATOM 2801 C C . HIS B 1 115 ? -4.934 20.516 20.078 1 96.12 115 HIS B C 1
ATOM 2803 O O . HIS B 1 115 ? -5.867 20.438 19.281 1 96.12 115 HIS B O 1
ATOM 2809 N N . PHE B 1 116 ? -4.844 19.906 21.219 1 96.56 116 PHE B N 1
ATOM 2810 C CA . PHE B 1 116 ? -5.996 19.406 21.953 1 96.56 116 PHE B CA 1
ATOM 2811 C C . PHE B 1 116 ? -5.891 19.781 23.438 1 96.56 116 PHE B C 1
ATOM 2813 O O . PHE B 1 116 ? -4.844 19.594 24.047 1 96.56 116 PHE B O 1
ATOM 2820 N N . ALA B 1 117 ? -6.996 20.25 23.984 1 95.94 117 ALA B N 1
ATOM 2821 C CA . ALA B 1 117 ? -7 20.719 25.359 1 95.94 117 ALA B CA 1
ATOM 2822 C C . ALA B 1 117 ? -7.199 19.562 26.328 1 95.94 117 ALA B C 1
ATOM 2824 O O . ALA B 1 117 ? -6.914 19.688 27.531 1 95.94 117 ALA B O 1
ATOM 2825 N N . ASP B 1 118 ? -7.797 18.453 25.844 1 96.94 118 ASP B N 1
ATOM 2826 C CA . ASP B 1 118 ? -8.117 17.297 26.688 1 96.94 118 ASP B CA 1
ATOM 2827 C C . ASP B 1 118 ? -8.102 16.016 25.875 1 96.94 118 ASP B C 1
ATOM 2829 O O . ASP B 1 118 ? -7.98 16.047 24.641 1 96.94 118 ASP B O 1
ATOM 2833 N N . LYS B 1 119 ? -8.219 14.938 26.641 1 97.56 119 LYS B N 1
ATOM 2834 C CA . LYS B 1 119 ? -8.227 13.625 26 1 97.56 119 LYS B CA 1
ATOM 2835 C C . LYS B 1 119 ? -9.617 13.289 25.453 1 97.56 119 LYS B C 1
ATOM 2837 O O . LYS B 1 119 ? -9.742 12.555 24.469 1 97.56 119 LYS B O 1
ATOM 2842 N N . ALA B 1 120 ? -10.617 13.789 26.031 1 97.69 120 ALA B N 1
ATOM 2843 C CA . ALA B 1 120 ? -11.992 13.406 25.75 1 97.69 120 ALA B CA 1
ATOM 2844 C C . ALA B 1 120 ? -12.398 13.805 24.328 1 97.69 120 ALA B C 1
ATOM 2846 O O . ALA B 1 120 ? -13.133 13.078 23.656 1 97.69 120 ALA B O 1
ATOM 2847 N N . THR B 1 121 ? -11.953 14.93 23.891 1 97.25 121 THR B N 1
ATOM 2848 C CA . THR B 1 121 ? -12.367 15.469 22.594 1 97.25 121 THR B CA 1
ATOM 2849 C C . THR B 1 121 ? -11.859 14.586 21.453 1 97.25 121 THR B C 1
ATOM 2851 O O . THR B 1 121 ? -12.648 14.062 20.656 1 97.25 121 THR B O 1
ATOM 2854 N N . PRO B 1 122 ? -10.516 14.336 21.359 1 97.12 122 PRO B N 1
ATOM 2855 C CA . PRO B 1 122 ? -10.055 13.453 20.281 1 97.12 122 PRO B CA 1
ATOM 2856 C C . PRO B 1 122 ? -10.594 12.031 20.422 1 97.12 122 PRO B C 1
ATOM 2858 O O . PRO B 1 122 ? -10.82 11.352 19.406 1 97.12 122 PRO B O 1
ATOM 2861 N N . LYS B 1 123 ? -10.812 11.586 21.609 1 97.88 123 LYS B N 1
ATOM 2862 C CA . LYS B 1 123 ? -11.422 10.273 21.797 1 97.88 123 LYS B CA 1
ATOM 2863 C C . LYS B 1 123 ? -12.836 10.234 21.219 1 97.88 123 LYS B C 1
ATOM 2865 O O . LYS B 1 123 ? -13.211 9.281 20.547 1 97.88 123 LYS B O 1
ATOM 2870 N N . GLY B 1 124 ? -13.648 11.25 21.594 1 97.75 124 GLY B N 1
ATOM 2871 C CA . GLY B 1 124 ? -15.008 11.336 21.078 1 97.75 124 GLY B CA 1
ATOM 2872 C C . GLY B 1 124 ? -15.07 11.406 19.562 1 97.75 124 GLY B C 1
ATOM 2873 O O . GLY B 1 124 ? -15.961 10.82 18.953 1 97.75 124 GLY B O 1
ATOM 2874 N N . MET B 1 125 ? -14.133 12.086 18.953 1 97.25 125 MET B N 1
ATOM 2875 C CA . MET B 1 125 ? -14.039 12.172 17.5 1 97.25 125 MET B CA 1
ATOM 2876 C C . MET B 1 125 ? -13.812 10.797 16.891 1 97.25 125 MET B C 1
ATOM 2878 O O . MET B 1 125 ? -14.469 10.43 15.906 1 97.25 125 MET B O 1
ATOM 2882 N N . LEU B 1 126 ? -12.914 10.023 17.469 1 98 126 LEU B N 1
ATOM 2883 C CA . LEU B 1 126 ? -12.602 8.703 16.922 1 98 126 LEU B CA 1
ATOM 2884 C C . LEU B 1 126 ? -13.727 7.719 17.203 1 98 126 LEU B C 1
ATOM 2886 O O . LEU B 1 126 ? -13.984 6.82 16.406 1 98 126 LEU B O 1
ATOM 2890 N N . ASP B 1 127 ? -14.43 7.891 18.391 1 98 127 ASP B N 1
ATOM 2891 C CA . ASP B 1 127 ? -15.617 7.086 18.641 1 98 127 ASP B CA 1
ATOM 2892 C C . ASP B 1 127 ? -16.672 7.293 17.547 1 98 127 ASP B C 1
ATOM 2894 O O . ASP B 1 127 ? -17.266 6.332 17.078 1 98 127 ASP B O 1
ATOM 2898 N N . TRP B 1 128 ? -16.859 8.492 17.219 1 97.56 128 TRP B N 1
ATOM 2899 C CA . TRP B 1 128 ? -17.828 8.805 16.172 1 97.56 128 TRP B CA 1
ATOM 2900 C C . TRP B 1 128 ? -17.406 8.211 14.836 1 97.56 128 TRP B C 1
ATOM 2902 O O . TRP B 1 128 ? -18.203 7.598 14.133 1 97.56 128 TRP B O 1
ATOM 2912 N N . ASP B 1 129 ? -16.141 8.406 14.445 1 97.12 129 ASP B N 1
ATOM 2913 C CA . ASP B 1 129 ? -15.625 7.871 13.188 1 97.12 129 ASP B CA 1
ATOM 2914 C C . ASP B 1 129 ? -15.805 6.355 13.125 1 97.12 129 ASP B C 1
ATOM 2916 O O . ASP B 1 129 ? -16.25 5.82 12.109 1 97.12 129 ASP B O 1
ATOM 2920 N N . GLU B 1 130 ? -15.43 5.688 14.18 1 97.81 130 GLU B N 1
ATOM 2921 C CA . GLU B 1 130 ? -15.539 4.234 14.25 1 97.81 130 GLU B CA 1
ATOM 2922 C C . GLU B 1 130 ? -16.984 3.777 14.023 1 97.81 130 GLU B C 1
ATOM 2924 O O . GLU B 1 130 ? -17.219 2.771 13.352 1 97.81 130 GLU B O 1
ATOM 2929 N N . ALA B 1 131 ? -17.922 4.59 14.5 1 97.56 131 ALA B N 1
ATOM 2930 C CA . ALA B 1 131 ? -19.328 4.191 14.484 1 97.56 131 ALA B CA 1
ATOM 2931 C C . ALA B 1 131 ? -20 4.594 13.18 1 97.56 131 ALA B C 1
ATOM 2933 O O . ALA B 1 131 ? -20.969 3.965 12.75 1 97.56 131 ALA B O 1
ATOM 2934 N N . ASN B 1 132 ? -19.422 5.617 12.453 1 97.38 132 ASN B N 1
ATOM 2935 C CA . ASN B 1 132 ? -20.266 6.238 11.453 1 97.38 132 ASN B CA 1
ATOM 2936 C C . ASN B 1 132 ? -19.609 6.242 10.078 1 97.38 132 ASN B C 1
ATOM 2938 O O . ASN B 1 132 ? -20.281 6.422 9.055 1 97.38 132 ASN B O 1
ATOM 2942 N N . LEU B 1 133 ? -18.312 6.125 9.984 1 97.31 133 LEU B N 1
ATOM 2943 C CA . LEU B 1 133 ? -17.672 6.172 8.68 1 97.31 133 LEU B CA 1
ATOM 2944 C C . LEU B 1 133 ? -18.047 4.953 7.844 1 97.31 133 LEU B C 1
ATOM 2946 O O . LEU B 1 133 ? -17.953 3.816 8.32 1 97.31 133 LEU B O 1
ATOM 2950 N N . PRO B 1 134 ? -18.469 5.254 6.605 1 97.38 134 PRO B N 1
ATOM 2951 C CA . PRO B 1 134 ? -18.766 4.117 5.738 1 97.38 134 PRO B CA 1
ATOM 2952 C C . PRO B 1 134 ? -17.516 3.346 5.32 1 97.38 134 PRO B C 1
ATOM 2954 O O . PRO B 1 134 ? -16.469 3.949 5.098 1 97.38 134 PRO B O 1
ATOM 2957 N N . HIS B 1 135 ? -17.625 2.08 5.121 1 96.81 135 HIS B N 1
ATOM 2958 C CA . HIS B 1 135 ? -16.516 1.217 4.699 1 96.81 135 HIS B CA 1
ATOM 2959 C C . HIS B 1 135 ? -16.688 0.789 3.246 1 96.81 135 HIS B C 1
ATOM 2961 O O . HIS B 1 135 ? -16.422 -0.369 2.902 1 96.81 135 HIS B O 1
ATOM 2967 N N . ASP B 1 136 ? -17.188 1.709 2.453 1 96.88 136 ASP B N 1
ATOM 2968 C CA . ASP B 1 136 ? -17.328 1.455 1.023 1 96.88 136 ASP B CA 1
ATOM 2969 C C . ASP B 1 136 ? -17.109 2.729 0.213 1 96.88 136 ASP B C 1
ATOM 2971 O O . ASP B 1 136 ? -17.156 3.834 0.754 1 96.88 136 ASP B O 1
ATOM 2975 N N . ILE B 1 137 ? -16.844 2.557 -1.061 1 97.62 137 ILE B N 1
ATOM 2976 C CA . ILE B 1 137 ? -16.453 3.65 -1.945 1 97.62 137 ILE B CA 1
ATOM 2977 C C . ILE B 1 137 ? -17.609 4.648 -2.064 1 97.62 137 ILE B C 1
ATOM 2979 O O . ILE B 1 137 ? -17.406 5.852 -1.878 1 97.62 137 ILE B O 1
ATOM 2983 N N . GLU B 1 138 ? -18.781 4.172 -2.27 1 97.44 138 GLU B N 1
ATOM 2984 C CA . GLU B 1 138 ? -19.906 5.051 -2.545 1 97.44 138 GLU B CA 1
ATOM 2985 C C . GLU B 1 138 ? -20.25 5.902 -1.326 1 97.44 138 GLU B C 1
ATOM 2987 O O . GLU B 1 138 ? -20.547 7.094 -1.457 1 97.44 138 GLU B O 1
ATOM 2992 N N . GLY B 1 139 ? -20.297 5.266 -0.158 1 97.94 139 GLY B N 1
ATOM 2993 C CA . GLY B 1 139 ? -20.547 6.023 1.06 1 97.94 139 GLY B CA 1
ATOM 2994 C C . GLY B 1 139 ? -19.516 7.098 1.318 1 97.94 139 GLY B C 1
ATOM 2995 O O . GLY B 1 139 ? -19.859 8.219 1.71 1 97.94 139 GLY B O 1
ATOM 2996 N N . LEU B 1 140 ? -18.266 6.773 1.11 1 98.19 140 LEU B N 1
ATOM 2997 C CA . LEU B 1 140 ? -17.188 7.734 1.33 1 98.19 140 LEU B CA 1
ATOM 2998 C C . LEU B 1 140 ? -17.266 8.875 0.321 1 98.19 140 LEU B C 1
ATOM 3000 O O . LEU B 1 140 ? -16.984 10.031 0.66 1 98.19 140 LEU B O 1
ATOM 3004 N N . LEU B 1 141 ? -17.625 8.555 -0.915 1 97.88 141 LEU B N 1
ATOM 3005 C CA . LEU B 1 141 ? -17.734 9.586 -1.939 1 97.88 141 LEU B CA 1
ATOM 3006 C C . LEU B 1 141 ? -18.922 10.516 -1.657 1 97.88 141 LEU B C 1
ATOM 3008 O O . LEU B 1 141 ? -18.875 11.703 -1.979 1 97.88 141 LEU B O 1
ATOM 3012 N N . LYS B 1 142 ? -19.984 9.961 -1.04 1 97.94 142 LYS B N 1
ATOM 3013 C CA . LYS B 1 142 ? -21.094 10.805 -0.63 1 97.94 142 LYS B CA 1
ATOM 3014 C C . LYS B 1 142 ? -20.656 11.836 0.408 1 97.94 142 LYS B C 1
ATOM 3016 O O . LYS B 1 142 ? -21.094 12.984 0.369 1 97.94 142 LYS B O 1
ATOM 3021 N N . LEU B 1 143 ? -19.781 11.414 1.321 1 96.69 143 LEU B N 1
ATOM 3022 C CA . LEU B 1 143 ? -19.281 12.297 2.363 1 96.69 143 LEU B CA 1
ATOM 3023 C C . LEU B 1 143 ? -18.203 13.234 1.805 1 96.69 143 LEU B C 1
ATOM 3025 O O . LEU B 1 143 ? -17.984 14.32 2.35 1 96.69 143 LEU B O 1
ATOM 3029 N N . ASN B 1 144 ? -17.484 12.805 0.741 1 97.31 144 ASN B N 1
ATOM 3030 C CA . ASN B 1 144 ? -16.359 13.516 0.14 1 97.31 144 ASN B CA 1
ATOM 3031 C C . ASN B 1 144 ? -16.484 13.578 -1.38 1 97.31 144 ASN B C 1
ATOM 3033 O O . ASN B 1 144 ? -15.719 12.945 -2.098 1 97.31 144 ASN B O 1
ATOM 3037 N N . PRO B 1 145 ? -17.312 14.406 -1.911 1 95.94 145 PRO B N 1
ATOM 3038 C CA . PRO B 1 145 ? -17.656 14.383 -3.336 1 95.94 145 PRO B CA 1
ATOM 3039 C C . PRO B 1 145 ? -16.469 14.758 -4.227 1 95.94 145 PRO B C 1
ATOM 3041 O O . PRO B 1 145 ? -16.484 14.477 -5.43 1 95.94 145 PRO B O 1
ATOM 3044 N N . GLY B 1 146 ? -15.461 15.383 -3.656 1 96 146 GLY B N 1
ATOM 3045 C CA . GLY B 1 146 ? -14.312 15.789 -4.449 1 96 146 GLY B CA 1
ATOM 3046 C C . GLY B 1 146 ? -13.266 14.695 -4.582 1 96 146 GLY B C 1
ATOM 3047 O O . GLY B 1 146 ? -12.312 14.828 -5.352 1 96 146 GLY B O 1
ATOM 3048 N N . TRP B 1 147 ? -13.406 13.539 -3.879 1 97.81 147 TRP B N 1
ATOM 3049 C CA . TRP B 1 147 ? -12.43 12.453 -3.889 1 97.81 147 TRP B CA 1
ATOM 3050 C C . TRP B 1 147 ? -12.57 11.609 -5.152 1 97.81 147 TRP B C 1
ATOM 3052 O O . TRP B 1 147 ? -13.648 11.523 -5.734 1 97.81 147 TRP B O 1
ATOM 3062 N N . SER B 1 148 ? -11.523 11.047 -5.594 1 97.44 148 SER B N 1
ATOM 3063 C CA . SER B 1 148 ? -11.586 10.016 -6.625 1 97.44 148 SER B CA 1
ATOM 3064 C C . SER B 1 148 ? -12.039 8.68 -6.043 1 97.44 148 SER B C 1
ATOM 3066 O O . SER B 1 148 ? -12.016 8.492 -4.824 1 97.44 148 SER B O 1
ATOM 3068 N N . ARG B 1 149 ? -12.477 7.816 -6.902 1 96.94 149 ARG B N 1
ATOM 3069 C CA . ARG B 1 149 ? -12.812 6.465 -6.453 1 96.94 149 ARG B CA 1
ATOM 3070 C C . ARG B 1 149 ? -11.602 5.785 -5.824 1 96.94 149 ARG B C 1
ATOM 3072 O O . ARG B 1 149 ? -11.734 5.051 -4.844 1 96.94 149 ARG B O 1
ATOM 3079 N N . ARG B 1 150 ? -10.422 6.008 -6.34 1 96.56 150 ARG B N 1
ATOM 3080 C CA . ARG B 1 150 ? -9.188 5.457 -5.785 1 96.56 150 ARG B CA 1
ATOM 3081 C C . ARG B 1 150 ? -8.922 6.004 -4.387 1 96.56 150 ARG B C 1
ATOM 3083 O O . ARG B 1 150 ? -8.5 5.27 -3.496 1 96.56 150 ARG B O 1
ATOM 3090 N N . ASP B 1 151 ? -9.148 7.277 -4.215 1 97.62 151 ASP B N 1
ATOM 3091 C CA . ASP B 1 151 ? -9.039 7.867 -2.883 1 97.62 151 ASP B CA 1
ATOM 3092 C C . ASP B 1 151 ? -9.922 7.125 -1.883 1 97.62 151 ASP B C 1
ATOM 3094 O O . ASP B 1 151 ? -9.469 6.766 -0.794 1 97.62 151 ASP B O 1
ATOM 3098 N N . ALA B 1 152 ? -11.156 6.965 -2.303 1 98.44 152 ALA B N 1
ATOM 3099 C CA . ALA B 1 152 ? -12.125 6.305 -1.431 1 98.44 152 ALA B CA 1
ATOM 3100 C C . ALA B 1 152 ? -11.711 4.859 -1.153 1 98.44 152 ALA B C 1
ATOM 3102 O O . ALA B 1 152 ? -11.844 4.375 -0.026 1 98.44 152 ALA B O 1
ATOM 3103 N N . ALA B 1 153 ? -11.234 4.16 -2.16 1 98.19 153 ALA B N 1
ATOM 3104 C CA . ALA B 1 153 ? -10.781 2.779 -1.989 1 98.19 153 ALA B CA 1
ATOM 3105 C C . ALA B 1 153 ? -9.648 2.693 -0.973 1 98.19 153 ALA B C 1
ATOM 3107 O O . ALA B 1 153 ? -9.641 1.811 -0.113 1 98.19 153 ALA B O 1
ATOM 3108 N N . TRP B 1 154 ? -8.695 3.566 -1.061 1 98.06 154 TRP B N 1
ATOM 3109 C CA . TRP B 1 154 ? -7.586 3.586 -0.111 1 98.06 154 TRP B CA 1
ATOM 3110 C C . TRP B 1 154 ? -8.086 3.865 1.303 1 98.06 154 TRP B C 1
ATOM 3112 O O . TRP B 1 154 ? -7.543 3.336 2.275 1 98.06 154 TRP B O 1
ATOM 3122 N N . LYS B 1 155 ? -9.07 4.723 1.417 1 98.5 155 LYS B N 1
ATOM 3123 C CA . LYS B 1 155 ? -9.648 4.98 2.734 1 98.5 155 LYS B CA 1
ATOM 3124 C C . LYS B 1 155 ? -10.328 3.732 3.285 1 98.5 155 LYS B C 1
ATOM 3126 O O . LYS B 1 155 ? -10.25 3.451 4.484 1 98.5 155 LYS B O 1
ATOM 3131 N N . VAL B 1 156 ? -11.039 3.018 2.42 1 98.19 156 VAL B N 1
ATOM 3132 C CA . VAL B 1 156 ? -11.656 1.768 2.846 1 98.19 156 VAL B CA 1
ATOM 3133 C C . VAL B 1 156 ? -10.594 0.833 3.42 1 98.19 156 VAL B C 1
ATOM 3135 O O . VAL B 1 156 ? -10.781 0.258 4.496 1 98.19 156 VAL B O 1
ATOM 3138 N N . VAL B 1 157 ? -9.469 0.704 2.777 1 97.94 157 VAL B N 1
ATOM 3139 C CA . VAL B 1 157 ? -8.391 -0.166 3.248 1 97.94 157 VAL B CA 1
ATOM 3140 C C . VAL B 1 157 ? -7.902 0.309 4.613 1 97.94 157 VAL B C 1
ATOM 3142 O O . VAL B 1 157 ? -7.723 -0.496 5.531 1 97.94 157 VAL B O 1
ATOM 3145 N N . SER B 1 158 ? -7.699 1.611 4.73 1 98.25 158 SER B N 1
ATOM 3146 C CA . SER B 1 158 ? -7.176 2.115 5.996 1 98.25 158 SER B CA 1
ATOM 3147 C C . SER B 1 158 ? -8.133 1.825 7.148 1 98.25 158 SER B C 1
ATOM 3149 O O . SER B 1 158 ? -7.699 1.544 8.266 1 98.25 158 SER B O 1
ATOM 3151 N N . LEU B 1 159 ? -9.445 1.922 6.848 1 97.88 159 LEU B N 1
ATOM 3152 C CA . LEU B 1 159 ? -10.445 1.678 7.879 1 97.88 159 LEU B CA 1
ATOM 3153 C C . LEU B 1 159 ? -10.477 0.204 8.266 1 97.88 159 LEU B C 1
ATOM 3155 O O . LEU B 1 159 ? -10.742 -0.132 9.422 1 97.88 159 LEU B O 1
ATOM 3159 N N . GLU B 1 160 ? -10.172 -0.656 7.301 1 97.06 160 GLU B N 1
ATOM 3160 C CA . GLU B 1 160 ? -10.141 -2.09 7.578 1 97.06 160 GLU B CA 1
ATOM 3161 C C . GLU B 1 160 ? -8.844 -2.492 8.273 1 97.06 160 GLU B C 1
ATOM 3163 O O . GLU B 1 160 ? -8.758 -3.572 8.867 1 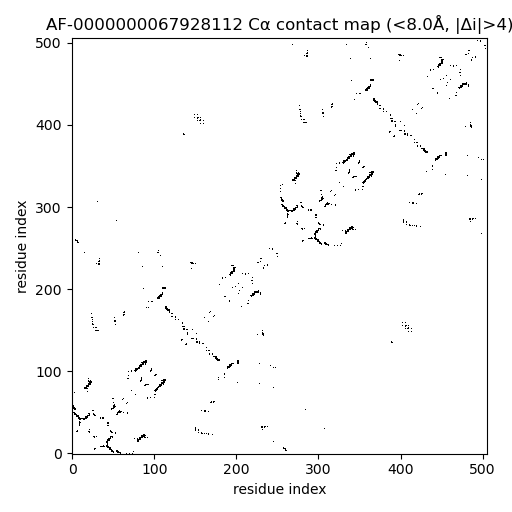97.06 160 GLU B O 1
ATOM 3168 N N . GLN B 1 161 ? -7.844 -1.672 8.273 1 95.25 161 GLN B N 1
ATOM 3169 C CA . GLN B 1 161 ? -6.535 -1.969 8.844 1 95.25 161 GLN B CA 1
ATOM 3170 C C . GLN B 1 161 ? -6.43 -1.461 10.273 1 95.25 161 GLN B C 1
ATOM 3172 O O . GLN B 1 161 ? -5.672 -2.008 11.078 1 95.25 161 GLN B O 1
ATOM 3177 N N . ILE B 1 162 ? -7.199 -0.442 10.609 1 97 162 ILE B N 1
ATOM 3178 C CA . ILE B 1 162 ? -6.902 0.352 11.797 1 97 162 ILE B CA 1
ATOM 3179 C C . ILE B 1 162 ? -7.5 -0.323 13.023 1 97 162 ILE B C 1
ATOM 3181 O O . ILE B 1 162 ? -8.617 -0.845 12.977 1 97 162 ILE B O 1
ATOM 3185 N N . SER B 1 163 ? -6.742 -0.391 14.109 1 97.19 163 SER B N 1
ATOM 3186 C CA . SER B 1 163 ? -7.293 -0.532 15.453 1 97.19 163 SER B CA 1
ATOM 3187 C C . SER B 1 163 ? -7.676 0.823 16.031 1 97.19 163 SER B C 1
ATOM 3189 O O . SER B 1 163 ? -6.809 1.657 16.297 1 97.19 163 SER B O 1
ATOM 3191 N N . PHE B 1 164 ? -8.945 0.994 16.297 1 97.88 164 PHE B N 1
ATOM 3192 C CA . PHE B 1 164 ? -9.375 2.285 16.828 1 97.88 164 PHE B CA 1
ATOM 3193 C C . PHE B 1 164 ? -8.859 2.49 18.25 1 97.88 164 PHE B C 1
ATOM 3195 O O . PHE B 1 164 ? -8.648 3.625 18.672 1 97.88 164 PHE B O 1
ATOM 3202 N N . ASP B 1 165 ? -8.555 1.363 18.938 1 97.81 165 ASP B N 1
ATOM 3203 C CA . ASP B 1 165 ? -7.902 1.491 20.234 1 97.81 165 ASP B CA 1
ATOM 3204 C C . ASP B 1 165 ? -6.492 2.062 20.078 1 97.81 165 ASP B C 1
ATOM 3206 O O . ASP B 1 165 ? -6.078 2.922 20.859 1 97.81 165 ASP B O 1
ATOM 3210 N N . ASP B 1 166 ? -5.762 1.62 19.094 1 97.44 166 ASP B N 1
ATOM 3211 C CA . ASP B 1 166 ? -4.43 2.15 18.812 1 97.44 166 ASP B CA 1
ATOM 3212 C C . ASP B 1 166 ? -4.5 3.604 18.359 1 97.44 166 ASP B C 1
ATOM 3214 O O . ASP B 1 166 ? -3.682 4.43 18.766 1 97.44 166 ASP B O 1
ATOM 3218 N N . ALA B 1 167 ? -5.496 3.885 17.484 1 98.38 167 ALA B N 1
ATOM 3219 C CA . ALA B 1 167 ? -5.688 5.258 17.031 1 98.38 167 ALA B CA 1
ATOM 3220 C C . ALA B 1 167 ? -5.973 6.191 18.203 1 98.38 167 ALA B C 1
ATOM 3222 O O . ALA B 1 167 ? -5.43 7.297 18.281 1 98.38 167 ALA B O 1
ATOM 3223 N N . ARG B 1 168 ? -6.84 5.754 19.141 1 98.44 168 ARG B N 1
ATOM 3224 C CA . ARG B 1 168 ? -7.152 6.547 20.328 1 98.44 168 ARG B CA 1
ATOM 3225 C C . ARG B 1 168 ? -5.91 6.754 21.188 1 98.44 168 ARG B C 1
ATOM 3227 O O . ARG B 1 168 ? -5.707 7.84 21.734 1 98.44 168 ARG B O 1
ATOM 3234 N N . SER B 1 169 ? -5.102 5.734 21.297 1 97.94 169 SER B N 1
ATOM 3235 C CA . SER B 1 169 ? -3.861 5.844 22.062 1 97.94 169 SER B CA 1
ATOM 3236 C C . SER B 1 169 ? -2.914 6.863 21.422 1 97.94 169 SER B C 1
ATOM 3238 O O . SER B 1 169 ? -2.291 7.656 22.141 1 97.94 169 SER B O 1
ATOM 3240 N N . ALA B 1 170 ? -2.811 6.871 20.172 1 97.94 170 ALA B N 1
ATOM 3241 C CA . ALA B 1 170 ? -1.911 7.773 19.453 1 97.94 170 ALA B CA 1
ATOM 3242 C C . ALA B 1 170 ? -2.434 9.211 19.484 1 97.94 170 ALA B C 1
ATOM 3244 O O . ALA B 1 170 ? -1.667 10.148 19.703 1 97.94 170 ALA B O 1
ATOM 3245 N N . PHE B 1 171 ? -3.734 9.328 19.297 1 97.25 171 PHE B N 1
ATOM 3246 C CA . PHE B 1 171 ? -4.352 10.633 19.094 1 97.25 171 PHE B CA 1
ATOM 3247 C C . PHE B 1 171 ? -4.781 11.234 20.422 1 97.25 171 PHE B C 1
ATOM 3249 O O . PHE B 1 171 ? -4.227 12.25 20.859 1 97.25 171 PHE B O 1
ATOM 3256 N N . ALA B 1 172 ? -5.59 10.578 21.203 1 96.75 172 ALA B N 1
ATOM 3257 C CA . ALA B 1 172 ? -6.121 11.055 22.484 1 96.75 172 ALA B CA 1
ATOM 3258 C C . ALA B 1 172 ? -5.121 10.82 23.609 1 96.75 172 ALA B C 1
ATOM 3260 O O . ALA B 1 172 ? -5.047 11.617 24.547 1 96.75 172 ALA B O 1
ATOM 3261 N N . GLY B 1 173 ? -4.332 9.836 23.484 1 97.12 173 GLY B N 1
ATOM 3262 C CA . GLY B 1 173 ? -3.402 9.469 24.547 1 97.12 173 GLY B CA 1
ATOM 3263 C C . GLY B 1 173 ? -2.311 10.5 24.766 1 97.12 173 GLY B C 1
ATOM 3264 O O . GLY B 1 173 ? -1.703 10.555 25.828 1 97.12 173 GLY B O 1
ATOM 3265 N N . ASN B 1 174 ? -2.029 11.344 23.797 1 98.06 174 ASN B N 1
ATOM 3266 C CA . ASN B 1 174 ? -0.966 12.336 23.859 1 98.06 174 ASN B CA 1
ATOM 3267 C C . ASN B 1 174 ? -1.492 13.688 24.344 1 98.06 174 ASN B C 1
ATOM 3269 O O . ASN B 1 174 ? -0.712 14.602 24.625 1 98.06 174 ASN B O 1
ATOM 3273 N N . ALA B 1 175 ? -2.795 13.836 24.375 1 97.75 175 ALA B N 1
ATOM 3274 C CA . ALA B 1 175 ? -3.4 15.086 24.812 1 97.75 175 ALA B CA 1
ATOM 3275 C C . ALA B 1 175 ? -3.246 15.273 26.312 1 97.75 175 ALA B C 1
ATOM 3277 O O . ALA B 1 175 ? -3.199 14.297 27.062 1 97.75 175 ALA B O 1
ATOM 3278 N N . PRO B 1 176 ? -3.121 16.453 26.75 1 97.94 176 PRO B N 1
ATOM 3279 C CA . PRO B 1 176 ? -3.195 17.688 25.984 1 97.94 176 PRO B CA 1
ATOM 3280 C C . PRO B 1 176 ? -1.859 18.078 25.359 1 97.94 176 PRO B C 1
ATOM 3282 O O . PRO B 1 176 ? -0.803 17.656 25.828 1 97.94 176 PRO B O 1
ATOM 3285 N N . TRP B 1 177 ? -1.874 18.734 24.234 1 97.88 177 TRP B N 1
ATOM 3286 C CA . TRP B 1 177 ? -0.722 19.422 23.656 1 97.88 177 TRP B CA 1
ATOM 3287 C C . TRP B 1 177 ? -1.148 20.703 22.953 1 97.88 177 TRP B C 1
ATOM 3289 O O . TRP B 1 177 ? -2.326 20.875 22.625 1 97.88 177 TRP B O 1
ATOM 3299 N N . ASP B 1 178 ? -0.25 21.656 22.812 1 98.06 178 ASP B N 1
ATOM 3300 C CA . ASP B 1 178 ? -0.539 22.938 22.172 1 98.06 178 ASP B CA 1
ATOM 3301 C C . ASP B 1 178 ? 0.69 23.469 21.438 1 98.06 178 ASP B C 1
ATOM 3303 O O . ASP B 1 178 ? 1.662 23.891 22.078 1 98.06 178 ASP B O 1
ATOM 3307 N N . LEU B 1 179 ? 0.624 23.5 20.125 1 97.94 179 LEU B N 1
ATOM 3308 C CA . LEU B 1 179 ? 1.741 23.953 19.312 1 97.94 179 LEU B CA 1
ATOM 3309 C C . LEU B 1 179 ? 1.43 25.297 18.672 1 97.94 179 LEU B C 1
ATOM 3311 O O . LEU B 1 179 ? 2.207 25.797 17.844 1 97.94 179 LEU B O 1
ATOM 3315 N N . ARG B 1 180 ? 0.315 25.922 19.016 1 96.75 180 ARG B N 1
ATOM 3316 C CA . ARG B 1 180 ? -0.119 27.156 18.375 1 96.75 180 ARG B CA 1
ATOM 3317 C C . ARG B 1 180 ? 0.923 28.25 18.531 1 96.75 180 ARG B C 1
ATOM 3319 O O . ARG B 1 180 ? 1.193 29 17.594 1 96.75 180 ARG B O 1
ATOM 3326 N N . ASP B 1 181 ? 1.604 28.25 19.656 1 96.25 181 ASP B N 1
ATOM 3327 C CA . ASP B 1 181 ? 2.574 29.297 19.938 1 96.25 181 ASP B CA 1
ATOM 3328 C C . ASP B 1 181 ? 3.895 29.047 19.219 1 96.25 181 ASP B C 1
ATOM 3330 O O . ASP B 1 181 ? 4.777 29.906 19.203 1 96.25 181 ASP B O 1
ATOM 3334 N N . GLU B 1 182 ? 4.059 27.906 18.609 1 98 182 GLU B N 1
ATOM 3335 C CA . GLU B 1 182 ? 5.293 27.562 17.906 1 98 182 GLU B CA 1
ATOM 3336 C C . GLU B 1 182 ? 5.223 27.969 16.438 1 98 182 GLU B C 1
ATOM 3338 O O . GLU B 1 182 ? 6.219 27.891 15.719 1 98 182 GLU B O 1
ATOM 3343 N N . ALA B 1 183 ? 4.094 28.438 15.945 1 97.75 183 ALA B N 1
ATOM 3344 C CA . ALA B 1 183 ? 3.881 28.719 14.523 1 97.75 183 ALA B CA 1
ATOM 3345 C C . ALA B 1 183 ? 4.875 29.75 14.016 1 97.75 183 ALA B C 1
ATOM 3347 O O . ALA B 1 183 ? 5.504 29.562 12.969 1 97.75 183 ALA B O 1
ATOM 3348 N N . ALA B 1 184 ? 5.039 30.812 14.734 1 97.38 184 ALA B N 1
ATOM 3349 C CA . ALA B 1 184 ? 5.957 31.875 14.336 1 97.38 184 ALA B CA 1
ATOM 3350 C C . ALA B 1 184 ? 7.398 31.375 14.305 1 97.38 184 ALA B C 1
ATOM 3352 O O . ALA B 1 184 ? 8.172 31.734 13.414 1 97.38 184 ALA B O 1
ATOM 3353 N N . ARG B 1 185 ? 7.719 30.625 15.273 1 97.94 185 ARG B N 1
ATOM 3354 C CA . ARG B 1 185 ? 9.055 30.062 15.328 1 97.94 185 ARG B CA 1
ATOM 3355 C C . ARG B 1 185 ? 9.32 29.156 14.125 1 97.94 185 ARG B C 1
ATOM 3357 O O . ARG B 1 185 ? 10.383 29.25 13.5 1 97.94 185 ARG B O 1
ATOM 3364 N N . LEU B 1 186 ? 8.359 28.297 13.82 1 98.38 186 LEU B N 1
ATOM 3365 C CA . LEU B 1 186 ? 8.484 27.406 12.672 1 98.38 186 LEU B CA 1
ATOM 3366 C C . LEU B 1 186 ? 8.656 28.188 11.375 1 98.38 186 LEU B C 1
ATOM 3368 O O . LEU B 1 186 ? 9.531 27.891 10.57 1 98.38 186 LEU B O 1
ATOM 3372 N N . ALA B 1 187 ? 7.871 29.266 11.227 1 97.44 187 ALA B N 1
ATOM 3373 C CA . ALA B 1 187 ? 7.906 30.078 10.023 1 97.44 187 ALA B CA 1
ATOM 3374 C C . ALA B 1 187 ? 9.242 30.812 9.891 1 97.44 187 ALA B C 1
ATOM 3376 O O . ALA B 1 187 ? 9.68 31.109 8.781 1 97.44 187 ALA B O 1
ATOM 3377 N N . LYS B 1 188 ? 9.898 31.062 10.969 1 96.5 188 LYS B N 1
ATOM 3378 C CA . LYS B 1 188 ? 11.211 31.703 10.953 1 96.5 188 LYS B CA 1
ATOM 3379 C C . LYS B 1 188 ? 12.312 30.703 10.633 1 96.5 188 LYS B C 1
ATOM 3381 O O . LYS B 1 188 ? 13.328 31.062 10.039 1 96.5 188 LYS B O 1
ATOM 3386 N N . MET B 1 189 ? 12.078 29.484 11.008 1 97.38 189 MET B N 1
ATOM 3387 C CA . MET B 1 189 ? 13.086 28.453 10.812 1 97.38 189 MET B CA 1
ATOM 3388 C C . MET B 1 189 ? 13.156 28.031 9.352 1 97.38 189 MET B C 1
ATOM 3390 O O . MET B 1 189 ? 14.242 27.766 8.828 1 97.38 189 MET B O 1
ATOM 3394 N N . LEU B 1 190 ? 12.039 27.922 8.727 1 97.5 190 LEU B N 1
ATOM 3395 C CA . LEU B 1 190 ? 11.984 27.453 7.348 1 97.5 190 LEU B CA 1
ATOM 3396 C C . LEU B 1 190 ? 10.695 27.891 6.668 1 97.5 190 LEU B C 1
ATOM 3398 O O . LEU B 1 190 ? 9.695 28.172 7.344 1 97.5 190 LEU B O 1
ATOM 3402 N N . PRO B 1 191 ? 10.688 28.031 5.312 1 98.25 191 PRO B N 1
ATOM 3403 C CA . PRO B 1 191 ? 9.43 28.281 4.605 1 98.25 191 PRO B CA 1
ATOM 3404 C C . PRO B 1 191 ? 8.328 27.297 4.969 1 98.25 191 PRO B C 1
ATOM 3406 O O . PRO B 1 191 ? 8.508 26.078 4.816 1 98.25 191 PRO B O 1
ATOM 3409 N N . THR B 1 192 ? 7.242 27.75 5.543 1 98.62 192 THR B N 1
ATOM 3410 C CA . THR B 1 192 ? 6.117 26.922 5.969 1 98.62 192 THR B CA 1
ATOM 3411 C C . THR B 1 192 ? 4.797 27.5 5.457 1 98.62 192 THR B C 1
ATOM 3413 O O . THR B 1 192 ? 4.551 28.703 5.574 1 98.62 192 THR B O 1
ATOM 3416 N N . VAL B 1 193 ? 3.992 26.641 4.895 1 98.62 193 VAL B N 1
ATOM 3417 C CA . VAL B 1 193 ? 2.668 27.047 4.434 1 98.62 193 VAL B CA 1
ATOM 3418 C C . VAL B 1 193 ? 1.602 26.172 5.094 1 98.62 193 VAL B C 1
ATOM 3420 O O . VAL B 1 193 ? 1.714 24.938 5.105 1 98.62 193 VAL B O 1
ATOM 3423 N N . TRP B 1 194 ? 0.624 26.812 5.719 1 98.62 194 TRP B N 1
ATOM 3424 C CA . TRP B 1 194 ? -0.596 26.156 6.184 1 98.62 194 TRP B CA 1
ATOM 3425 C C . TRP B 1 194 ? -1.679 26.203 5.109 1 98.62 194 TRP B C 1
ATOM 3427 O O . TRP B 1 194 ? -2.055 27.281 4.645 1 98.62 194 TRP B O 1
ATOM 3437 N N . VAL B 1 195 ? -2.145 25.062 4.719 1 98.69 195 VAL B N 1
ATOM 3438 C CA . VAL B 1 195 ? -3.25 24.969 3.771 1 98.69 195 VAL B CA 1
ATOM 3439 C C . VAL B 1 195 ? -4.5 24.453 4.484 1 98.69 195 VAL B C 1
ATOM 3441 O O . VAL B 1 195 ? -4.504 23.344 5.02 1 98.69 195 VAL B O 1
ATOM 3444 N N . LEU B 1 196 ? -5.555 25.25 4.496 1 98.38 196 LEU B N 1
ATOM 3445 C CA . LEU B 1 196 ? -6.742 25 5.305 1 98.38 196 LEU B CA 1
ATOM 3446 C C . LEU B 1 196 ? -8 25 4.441 1 98.38 196 LEU B C 1
ATOM 3448 O O . LEU B 1 196 ? -8.07 25.719 3.443 1 98.38 196 LEU B O 1
ATOM 3452 N N . PRO B 1 197 ? -8.969 24.125 4.801 1 97.81 197 PRO B N 1
ATOM 3453 C CA . PRO B 1 197 ? -10.297 24.344 4.227 1 97.81 197 PRO B CA 1
ATOM 3454 C C . PRO B 1 197 ? -11 25.562 4.809 1 97.81 197 PRO B C 1
ATOM 3456 O O . PRO B 1 197 ? -10.555 26.109 5.82 1 97.81 197 PRO B O 1
ATOM 3459 N N . ASP B 1 198 ? -12.055 25.969 4.148 1 94.25 198 ASP B N 1
ATOM 3460 C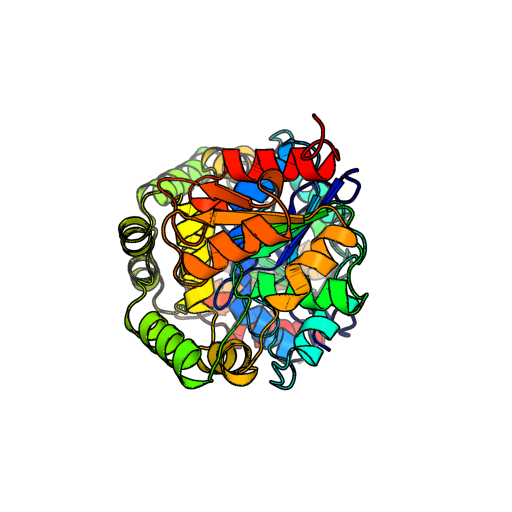 CA . ASP B 1 198 ? -12.828 27.109 4.637 1 94.25 198 ASP B CA 1
ATOM 3461 C C . ASP B 1 198 ? -13.477 26.797 5.98 1 94.25 198 ASP B C 1
ATOM 3463 O O . ASP B 1 198 ? -13.625 27.672 6.828 1 94.25 198 ASP B O 1
ATOM 3467 N N . VAL B 1 199 ? -13.836 25.578 6.117 1 93.19 199 VAL B N 1
ATOM 3468 C CA . VAL B 1 199 ? -14.375 25.078 7.383 1 93.19 199 VAL B CA 1
ATOM 3469 C C . VAL B 1 199 ? -13.539 23.906 7.879 1 93.19 199 VAL B C 1
ATOM 3471 O O . VAL B 1 199 ? -13.648 22.797 7.355 1 93.19 199 VAL B O 1
ATOM 3474 N N . SER B 1 200 ? -12.789 24.203 8.891 1 95.19 200 SER B N 1
ATOM 3475 C CA . SER B 1 200 ? -11.93 23.172 9.461 1 95.19 200 SER B CA 1
ATOM 3476 C C . SER B 1 200 ? -12.469 22.672 10.797 1 95.19 200 SER B C 1
ATOM 3478 O O . SER B 1 200 ? -12.914 23.469 11.625 1 95.19 200 SER B O 1
ATOM 3480 N N . ARG B 1 201 ? -12.336 21.375 10.953 1 89.62 201 ARG B N 1
ATOM 3481 C CA . ARG B 1 201 ? -12.68 20.781 12.242 1 89.62 201 ARG B CA 1
ATOM 3482 C C . ARG B 1 201 ? -11.555 20.969 13.25 1 89.62 201 ARG B C 1
ATOM 3484 O O . ARG B 1 201 ? -11.773 20.859 14.461 1 89.62 201 ARG B O 1
ATOM 3491 N N . PHE B 1 202 ? -10.367 21.281 12.797 1 93.69 202 PHE B N 1
ATOM 3492 C CA . PHE B 1 202 ? -9.195 21.234 13.664 1 93.69 202 PHE B CA 1
ATOM 3493 C C . PHE B 1 202 ? -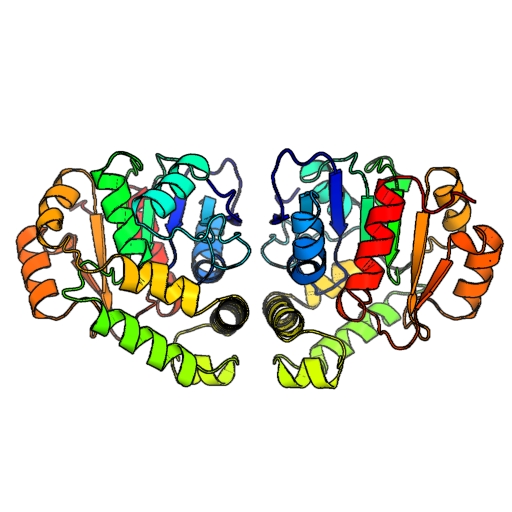8.586 22.625 13.828 1 93.69 202 PHE B C 1
ATOM 3495 O O . PHE B 1 202 ? -7.902 22.891 14.812 1 93.69 202 PHE B O 1
ATOM 3502 N N . VAL B 1 203 ? -8.828 23.484 12.891 1 95.31 203 VAL B N 1
ATOM 3503 C CA . VAL B 1 203 ? -8.328 24.859 12.961 1 95.31 203 VAL B CA 1
ATOM 3504 C C . VAL B 1 203 ? -9.5 25.844 12.93 1 95.31 203 VAL B C 1
ATOM 3506 O O . VAL B 1 203 ? -9.883 26.312 11.859 1 95.31 203 VAL B O 1
ATOM 3509 N N . PRO B 1 204 ? -9.953 26.203 14.078 1 93.12 204 PRO B N 1
ATOM 3510 C CA . PRO B 1 204 ? -11.094 27.125 14.125 1 93.12 204 PRO B CA 1
ATOM 3511 C C . PRO B 1 204 ? -10.758 28.5 13.555 1 93.12 204 PRO B C 1
ATOM 3513 O O . PRO B 1 204 ? -9.586 28.875 13.461 1 93.12 204 PRO B O 1
ATOM 3516 N N . PRO B 1 205 ? -11.727 29.219 13.219 1 93.38 205 PRO B N 1
ATOM 3517 C CA . PRO B 1 205 ? -11.523 30.531 12.594 1 93.38 205 PRO B CA 1
ATOM 3518 C C . PRO B 1 205 ? -10.625 31.453 13.414 1 93.38 205 PRO B C 1
ATOM 3520 O O . PRO B 1 205 ? -9.773 32.156 12.859 1 93.38 205 PRO B O 1
ATOM 3523 N N . ASP B 1 206 ? -10.758 31.453 14.711 1 93.94 206 ASP B N 1
ATOM 3524 C CA . ASP B 1 206 ? -9.922 32.281 15.562 1 93.94 206 ASP B CA 1
ATOM 3525 C C . ASP B 1 206 ? -8.453 31.891 15.453 1 93.94 206 ASP B C 1
ATOM 3527 O O . ASP B 1 206 ? -7.562 32.75 15.461 1 93.94 206 ASP B O 1
ATOM 3531 N N . ASP B 1 207 ? -8.18 30.625 15.375 1 94.75 207 ASP B N 1
ATOM 3532 C CA . ASP B 1 207 ? -6.816 30.125 15.211 1 94.75 207 ASP B CA 1
ATOM 3533 C C . ASP B 1 207 ? -6.25 30.516 13.844 1 94.75 207 ASP B C 1
ATOM 3535 O O . ASP B 1 207 ? -5.066 30.844 13.734 1 94.75 207 ASP B O 1
ATOM 3539 N N . THR B 1 208 ? -7.094 30.453 12.844 1 95.88 208 THR B N 1
ATOM 3540 C CA . THR B 1 208 ? -6.664 30.828 11.5 1 95.88 208 THR B CA 1
ATOM 3541 C C . THR B 1 208 ? -6.246 32.312 11.469 1 95.88 208 THR B C 1
ATOM 3543 O O . THR B 1 208 ? -5.219 32.656 10.875 1 95.88 208 THR B O 1
ATOM 3546 N N . GLN B 1 209 ? -7.027 33.125 12.078 1 95.62 209 GLN B N 1
ATOM 3547 C CA . GLN B 1 209 ? -6.73 34.562 12.125 1 95.62 209 GLN B CA 1
ATOM 3548 C C . GLN B 1 209 ? -5.434 34.812 12.891 1 95.62 209 GLN B C 1
ATOM 3550 O O . GLN B 1 209 ? -4.594 35.594 12.445 1 95.62 209 GLN B O 1
ATOM 3555 N N . ARG B 1 210 ? -5.328 34.188 13.984 1 95.44 210 ARG B N 1
ATOM 3556 C CA . ARG B 1 210 ? -4.109 34.312 14.781 1 95.44 210 ARG B CA 1
ATOM 3557 C C . ARG B 1 210 ? -2.889 33.875 13.992 1 95.44 210 ARG B C 1
ATOM 3559 O O . ARG B 1 210 ? -1.849 34.531 14.008 1 95.44 210 ARG B O 1
ATOM 3566 N N . LEU B 1 211 ? -3.057 32.75 13.375 1 96.56 211 LEU B N 1
ATOM 3567 C CA . LEU B 1 211 ? -1.979 32.188 12.57 1 96.56 211 LEU B CA 1
ATOM 3568 C C . LEU B 1 211 ? -1.549 33.156 11.484 1 96.56 211 LEU B C 1
ATOM 3570 O O . LEU B 1 211 ? -0.355 33.438 11.312 1 96.56 211 LEU B O 1
ATOM 3574 N N . ARG B 1 212 ? -2.482 33.75 10.812 1 96.12 212 ARG B N 1
ATOM 3575 C CA . ARG B 1 212 ? -2.193 34.719 9.75 1 96.12 212 ARG B CA 1
ATOM 3576 C C . ARG B 1 212 ? -1.423 35.906 10.297 1 96.12 212 ARG B C 1
ATOM 3578 O O . ARG B 1 212 ? -0.486 36.375 9.656 1 96.12 212 ARG B O 1
ATOM 3585 N N . ALA B 1 213 ? -1.841 36.312 11.375 1 96.44 213 ALA B N 1
ATOM 3586 C CA . ALA B 1 213 ? -1.196 37.469 12 1 96.44 213 ALA B CA 1
ATOM 3587 C C . ALA B 1 213 ? 0.242 37.156 12.391 1 96.44 213 ALA B C 1
ATOM 3589 O O . ALA B 1 213 ? 1.124 38 12.305 1 96.44 213 ALA B O 1
ATOM 3590 N N . GLU B 1 214 ? 0.445 35.969 12.75 1 96.5 214 GLU B N 1
ATOM 3591 C CA . GLU B 1 214 ? 1.739 35.562 13.297 1 96.5 214 GLU B CA 1
ATOM 3592 C C . GLU B 1 214 ? 2.727 35.219 12.188 1 96.5 214 GLU B C 1
ATOM 3594 O O . GLU B 1 214 ? 3.922 35.5 12.305 1 96.5 214 GLU B O 1
ATOM 3599 N N . VAL B 1 215 ? 2.266 34.594 11.18 1 97.38 215 VAL B N 1
ATOM 3600 C CA . VAL B 1 215 ? 3.221 34.031 10.234 1 97.38 215 VAL B CA 1
ATOM 3601 C C . VAL B 1 215 ? 3.102 34.75 8.891 1 97.38 215 VAL B C 1
ATOM 3603 O O . VAL B 1 215 ? 3.93 34.531 7.996 1 97.38 215 VAL B O 1
ATOM 3606 N N . GLY B 1 216 ? 2.018 35.594 8.695 1 95.69 216 GLY B N 1
ATOM 3607 C CA . GLY B 1 216 ? 1.827 36.344 7.473 1 95.69 216 GLY B CA 1
ATOM 3608 C C . GLY B 1 216 ? 0.809 35.719 6.535 1 95.69 216 GLY B C 1
ATOM 3609 O O . GLY B 1 216 ? 0.61 34.5 6.551 1 95.69 216 GLY B O 1
ATOM 3610 N N . GLU B 1 217 ? 0.299 36.469 5.684 1 94.12 217 GLU B N 1
ATOM 3611 C CA . GLU B 1 217 ? -0.802 36.062 4.809 1 94.12 217 GLU B CA 1
ATOM 3612 C C . GLU B 1 217 ? -0.356 35.031 3.787 1 94.12 217 GLU B C 1
ATOM 3614 O O . GLU B 1 217 ? -1.135 34.156 3.404 1 94.12 217 GLU B O 1
ATOM 3619 N N . ARG B 1 218 ? 0.866 35.094 3.354 1 95.56 218 ARG B N 1
ATOM 3620 C CA . ARG B 1 218 ? 1.344 34.188 2.312 1 95.56 218 ARG B CA 1
ATOM 3621 C C . ARG B 1 218 ? 1.577 32.781 2.867 1 95.56 218 ARG B C 1
ATOM 3623 O O . ARG B 1 218 ? 1.697 31.812 2.105 1 95.56 218 ARG B O 1
ATOM 3630 N N . SER B 1 219 ? 1.655 32.688 4.168 1 97.62 219 SER B N 1
ATOM 3631 C CA . SER B 1 219 ? 1.922 31.406 4.816 1 97.62 219 SER B CA 1
ATOM 3632 C C . SER B 1 219 ? 0.627 30.656 5.109 1 97.62 219 SER B C 1
ATOM 3634 O O . SER B 1 219 ? 0.656 29.5 5.551 1 97.62 219 SER B O 1
ATOM 3636 N N . VAL B 1 220 ? -0.506 31.297 4.883 1 97.94 220 VAL B N 1
ATOM 3637 C CA . VAL B 1 220 ? -1.787 30.672 5.191 1 97.94 220 VAL B CA 1
ATOM 3638 C C . VAL B 1 220 ? -2.691 30.703 3.963 1 97.94 220 VAL B C 1
ATOM 3640 O O . VAL B 1 220 ? -3.092 31.781 3.51 1 97.94 220 VAL B O 1
ATOM 3643 N N . VAL B 1 221 ? -2.979 29.562 3.438 1 97.62 221 VAL B N 1
ATOM 3644 C CA . VAL B 1 221 ? -3.846 29.422 2.271 1 97.62 221 VAL B CA 1
ATOM 3645 C C . VAL B 1 221 ? -5.16 28.75 2.68 1 97.62 221 VAL B C 1
ATOM 3647 O O . VAL B 1 221 ? -5.164 27.641 3.189 1 97.62 221 VAL B O 1
ATOM 3650 N N . VAL B 1 222 ? -6.242 29.422 2.518 1 97.19 222 VAL B N 1
ATOM 3651 C CA . VAL B 1 222 ? -7.559 28.828 2.74 1 97.19 222 VAL B CA 1
ATOM 3652 C C . VAL B 1 222 ? -8.203 28.469 1.401 1 97.19 222 VAL B C 1
ATOM 3654 O O . VAL B 1 222 ? -8.391 29.344 0.545 1 97.19 222 VAL B O 1
ATOM 3657 N N . MET B 1 223 ? -8.477 27.25 1.207 1 96.75 223 MET B N 1
ATOM 3658 C CA . MET B 1 223 ? -9.023 26.766 -0.056 1 96.75 223 MET B CA 1
ATOM 3659 C C . MET B 1 223 ? -10.539 26.578 0.044 1 96.75 223 MET B C 1
ATOM 3661 O O . MET B 1 223 ? -11.031 25.938 0.973 1 96.75 223 MET B O 1
ATOM 3665 N N . PRO B 1 224 ? -11.266 27.109 -0.931 1 95.38 224 PRO B N 1
ATOM 3666 C CA . PRO B 1 224 ? -12.727 26.984 -0.907 1 95.38 224 PRO B CA 1
ATOM 3667 C C . PRO B 1 224 ? -13.195 25.609 -1.407 1 95.38 224 PRO B C 1
ATOM 3669 O O . PRO B 1 224 ? -12.516 24.984 -2.225 1 95.38 224 PRO B O 1
ATOM 3672 N N . ASN B 1 225 ? -14.297 25.156 -0.909 1 94.88 225 ASN B N 1
ATOM 3673 C CA . ASN B 1 225 ? -15.031 24 -1.404 1 94.88 225 ASN B CA 1
ATOM 3674 C C . ASN B 1 225 ? -14.234 22.719 -1.236 1 94.88 225 ASN B C 1
ATOM 3676 O O . ASN B 1 225 ? -14.211 21.875 -2.135 1 94.88 225 ASN B O 1
ATOM 3680 N N . VAL B 1 226 ? -13.398 22.656 -0.229 1 97.38 226 VAL B N 1
ATOM 3681 C CA . VAL B 1 226 ? -12.664 21.438 0.096 1 97.38 226 VAL B CA 1
ATOM 3682 C C . VAL B 1 226 ? -12.938 21.047 1.546 1 97.38 226 VAL B C 1
ATOM 3684 O O . VAL B 1 226 ? -13.406 21.859 2.342 1 97.38 226 VAL B O 1
ATOM 3687 N N . GLY B 1 227 ? -12.742 19.797 1.803 1 97.06 227 GLY B N 1
ATOM 3688 C CA . GLY B 1 227 ? -12.828 19.297 3.168 1 97.06 227 GLY B CA 1
ATOM 3689 C C . GLY B 1 227 ? -11.469 19.109 3.818 1 97.06 227 GLY B C 1
ATOM 3690 O O . GLY B 1 227 ? -10.516 19.812 3.49 1 97.06 227 GLY B O 1
ATOM 3691 N N . HIS B 1 228 ? -11.422 18.234 4.812 1 97.56 228 HIS B N 1
ATOM 3692 C CA . HIS B 1 228 ? -10.266 17.984 5.668 1 97.56 228 HIS B CA 1
ATOM 3693 C C . HIS B 1 228 ? -9.086 17.453 4.863 1 97.56 228 HIS B C 1
ATOM 3695 O O . HIS B 1 228 ? -7.934 17.609 5.262 1 97.56 228 HIS B O 1
ATOM 3701 N N . SER B 1 229 ? -9.336 16.797 3.766 1 98.38 229 SER B N 1
ATOM 3702 C CA . SER B 1 229 ? -8.297 16.234 2.91 1 98.38 229 SER B CA 1
ATOM 3703 C C . SER B 1 229 ? -8.164 17.031 1.61 1 98.38 229 SER B C 1
ATOM 3705 O O . SER B 1 229 ? -8.547 16.547 0.544 1 98.38 229 SER B O 1
ATOM 3707 N N . ILE B 1 230 ? -7.52 18.094 1.718 1 98.56 230 ILE B N 1
ATOM 3708 C CA . ILE B 1 230 ? -7.371 19.016 0.603 1 98.56 230 ILE B CA 1
ATOM 3709 C C . ILE B 1 230 ? -6.59 18.359 -0.525 1 98.56 230 ILE B C 1
ATOM 3711 O O . ILE B 1 230 ? -6.91 18.531 -1.703 1 98.56 230 ILE B O 1
ATOM 3715 N N . HIS B 1 231 ? -5.562 17.5 -0.194 1 98.69 231 HIS B N 1
ATOM 3716 C CA . HIS B 1 231 ? -4.75 16.812 -1.188 1 98.69 231 HIS B CA 1
ATOM 3717 C C . HIS B 1 231 ? -5.598 15.891 -2.055 1 98.69 231 HIS B C 1
ATOM 3719 O O . HIS B 1 231 ? -5.203 15.539 -3.168 1 98.69 231 HIS B O 1
ATOM 3725 N N . ARG B 1 232 ? -6.766 15.484 -1.551 1 98.44 232 ARG B N 1
ATOM 3726 C CA . ARG B 1 232 ? -7.695 14.664 -2.318 1 98.44 232 ARG B CA 1
ATOM 3727 C C . ARG B 1 232 ? -8.719 15.531 -3.047 1 98.44 232 ARG B C 1
ATOM 3729 O O . ARG B 1 232 ? -9.031 15.281 -4.215 1 98.44 232 ARG B O 1
ATOM 3736 N N . ASP B 1 233 ? -9.242 16.547 -2.393 1 98.31 233 ASP B N 1
ATOM 3737 C CA . ASP B 1 233 ? -10.328 17.391 -2.893 1 98.31 233 ASP B CA 1
ATOM 3738 C C . ASP B 1 233 ? -9.836 18.328 -3.992 1 98.31 233 ASP B C 1
ATOM 3740 O O . ASP B 1 233 ? -10.586 18.656 -4.91 1 98.31 233 ASP B O 1
ATOM 3744 N N . ALA B 1 234 ? -8.656 18.781 -3.867 1 97.81 234 ALA B N 1
ATOM 3745 C CA . ALA B 1 234 ? -8.055 19.75 -4.77 1 97.81 234 ALA B CA 1
ATOM 3746 C C . ALA B 1 234 ? -6.617 19.375 -5.113 1 97.81 234 ALA B C 1
ATOM 3748 O O . ALA B 1 234 ? -5.695 20.172 -4.938 1 97.81 234 ALA B O 1
ATOM 3749 N N . THR B 1 235 ? -6.531 18.234 -5.719 1 98.12 235 THR B N 1
ATOM 3750 C CA . THR B 1 235 ? -5.25 17.562 -5.926 1 98.12 235 THR B CA 1
ATOM 3751 C C . THR B 1 235 ? -4.309 18.453 -6.742 1 98.12 235 THR B C 1
ATOM 3753 O O . THR B 1 235 ? -3.145 18.625 -6.375 1 98.12 235 THR B O 1
ATOM 3756 N N . GLN B 1 236 ? -4.777 19.047 -7.828 1 97.62 236 GLN B N 1
ATOM 3757 C CA . GLN B 1 236 ? -3.922 19.859 -8.688 1 97.62 236 GLN B CA 1
ATOM 3758 C C . GLN B 1 236 ? -3.396 21.094 -7.941 1 97.62 236 GLN B C 1
ATOM 3760 O O . GLN B 1 236 ? -2.205 21.406 -8.008 1 97.62 236 GLN B O 1
ATOM 3765 N N . ALA B 1 237 ? -4.285 21.766 -7.246 1 98 237 ALA B N 1
ATOM 3766 C CA . ALA B 1 237 ? -3.877 22.938 -6.484 1 98 237 ALA B CA 1
ATOM 3767 C C . ALA B 1 237 ? -2.867 22.562 -5.402 1 98 237 ALA B C 1
ATOM 3769 O O . ALA B 1 237 ? -1.893 23.281 -5.18 1 98 237 ALA B O 1
ATOM 3770 N N . PHE B 1 238 ? -3.139 21.484 -4.773 1 98.38 238 PHE B N 1
ATOM 3771 C CA . PHE B 1 238 ? -2.236 20.969 -3.748 1 98.38 238 PHE B CA 1
ATOM 3772 C C . PHE B 1 238 ? -0.851 20.719 -4.328 1 98.38 238 PHE B C 1
ATOM 3774 O O . PHE B 1 238 ? 0.156 21.141 -3.76 1 98.38 238 PHE B O 1
ATOM 3781 N N . VAL B 1 239 ? -0.786 20.047 -5.438 1 98.62 239 VAL B N 1
ATOM 3782 C CA . VAL B 1 239 ? 0.468 19.703 -6.102 1 98.62 239 VAL B CA 1
ATOM 3783 C C . VAL B 1 239 ? 1.194 20.969 -6.527 1 98.62 239 VAL B C 1
ATOM 3785 O O . VAL B 1 239 ? 2.42 21.062 -6.418 1 98.62 239 VAL B O 1
ATOM 3788 N N . ASP B 1 240 ? 0.476 21.969 -6.965 1 98.19 240 ASP B N 1
ATOM 3789 C CA . ASP B 1 240 ? 1.072 23.234 -7.355 1 98.19 240 ASP B CA 1
ATOM 3790 C C . ASP B 1 240 ? 1.757 23.906 -6.168 1 98.19 240 ASP B C 1
ATOM 3792 O O . ASP B 1 240 ? 2.83 24.5 -6.316 1 98.19 240 ASP B O 1
ATOM 3796 N N . ILE B 1 241 ? 1.173 23.844 -5.004 1 98.12 241 ILE B N 1
ATOM 3797 C CA . ILE B 1 241 ? 1.768 24.422 -3.801 1 98.12 241 ILE B CA 1
ATOM 3798 C C . ILE B 1 241 ? 3.068 23.688 -3.471 1 98.12 241 ILE B C 1
ATOM 3800 O O . ILE B 1 241 ? 4.09 24.328 -3.191 1 98.12 241 ILE B O 1
ATOM 3804 N N . VAL B 1 242 ? 3.029 22.375 -3.553 1 98.69 242 VAL B N 1
ATOM 3805 C CA . VAL B 1 242 ? 4.215 21.562 -3.264 1 98.69 242 VAL B CA 1
ATOM 3806 C C . VAL B 1 242 ? 5.344 21.953 -4.215 1 98.69 242 VAL B C 1
ATOM 3808 O O . VAL B 1 242 ? 6.484 22.141 -3.785 1 98.69 242 VAL B O 1
ATOM 3811 N N . GLU B 1 243 ? 5.016 22.156 -5.445 1 98.25 243 GLU B N 1
ATOM 3812 C CA . GLU B 1 243 ? 6.027 22.469 -6.445 1 98.25 243 GLU B CA 1
ATOM 3813 C C . GLU B 1 243 ? 6.652 23.844 -6.18 1 98.25 243 GLU B C 1
ATOM 3815 O O . GLU B 1 243 ? 7.871 24 -6.273 1 98.25 243 GLU B O 1
ATOM 3820 N N . LYS B 1 244 ? 5.836 24.766 -5.867 1 98.12 244 LYS B N 1
ATOM 3821 C CA . LYS B 1 244 ? 6.348 26.094 -5.59 1 98.12 244 LYS B CA 1
ATOM 3822 C C . LYS B 1 244 ? 7.219 26.109 -4.336 1 98.12 244 LYS B C 1
ATOM 3824 O O . LYS B 1 244 ? 8.258 26.766 -4.297 1 98.12 244 LYS B O 1
ATOM 3829 N N . LEU B 1 245 ? 6.801 25.344 -3.344 1 98.44 245 LEU B N 1
ATOM 3830 C CA . LEU B 1 245 ? 7.598 25.234 -2.127 1 98.44 245 LEU B CA 1
ATOM 3831 C C . LEU B 1 245 ? 8.938 24.562 -2.416 1 98.44 245 LEU B C 1
ATOM 3833 O O . LEU B 1 245 ? 9.984 25.031 -1.967 1 98.44 245 LEU B O 1
ATOM 3837 N N . GLY B 1 246 ? 8.906 23.5 -3.176 1 97.56 246 GLY B N 1
ATOM 3838 C CA . GLY B 1 246 ? 10.125 22.781 -3.525 1 97.56 246 GLY B CA 1
ATOM 3839 C C . GLY B 1 246 ? 11.094 23.609 -4.352 1 97.56 246 GLY B C 1
ATOM 3840 O O . GLY B 1 246 ? 12.305 23.438 -4.25 1 97.56 246 GLY B O 1
ATOM 3841 N N . ALA B 1 247 ? 10.531 24.547 -5.125 1 96.25 247 ALA B N 1
ATOM 3842 C CA . ALA B 1 247 ? 11.352 25.406 -5.973 1 96.25 247 ALA B CA 1
ATOM 3843 C C . ALA B 1 247 ? 11.852 26.625 -5.191 1 96.25 247 ALA B C 1
ATOM 3845 O O . ALA B 1 247 ? 12.719 27.359 -5.668 1 96.25 247 ALA B O 1
ATOM 3846 N N . GLY B 1 248 ? 11.312 26.812 -4.062 1 96.25 248 GLY B N 1
ATOM 3847 C CA . GLY B 1 248 ? 11.68 27.969 -3.26 1 96.25 248 GLY B CA 1
ATOM 3848 C C . GLY B 1 248 ? 11.086 29.266 -3.775 1 96.25 248 GLY B C 1
ATOM 3849 O O . GLY B 1 248 ? 11.609 30.344 -3.506 1 96.25 248 GLY B O 1
ATOM 3850 N N . THR B 1 249 ? 9.953 29.109 -4.48 1 95.19 249 THR B N 1
ATOM 3851 C CA . THR B 1 249 ? 9.438 30.312 -5.125 1 95.19 249 THR B CA 1
ATOM 3852 C C . THR B 1 249 ? 8.094 30.719 -4.523 1 95.19 249 THR B C 1
ATOM 3854 O O . THR B 1 249 ? 7.484 31.703 -4.953 1 95.19 249 THR B O 1
ATOM 3857 N N . TRP B 1 250 ? 7.582 30.016 -3.508 1 95.56 250 TRP B N 1
ATOM 3858 C CA . TRP B 1 250 ? 6.273 30.312 -2.934 1 95.56 250 TRP B CA 1
ATOM 3859 C C . TRP B 1 250 ? 6.258 31.719 -2.326 1 95.56 250 TRP B C 1
ATOM 3861 O O . TRP B 1 250 ? 5.262 32.438 -2.439 1 95.56 250 TRP B O 1
ATOM 3871 N N . PHE B 1 251 ? 7.336 32.094 -1.756 1 94.19 251 PHE B N 1
ATOM 3872 C CA . PHE B 1 251 ? 7.355 33.344 -1.018 1 94.19 251 PHE B CA 1
ATOM 3873 C C . PHE B 1 251 ? 7.992 34.469 -1.851 1 94.19 251 PHE B C 1
ATOM 3875 O O . PHE B 1 251 ? 8.25 35.562 -1.347 1 94.19 251 PHE B O 1
ATOM 3882 N N . ASP B 1 252 ? 8.305 34 -3.109 1 89.5 252 ASP B N 1
ATOM 3883 C CA . ASP B 1 252 ? 8.805 35.062 -4.004 1 89.5 252 ASP B CA 1
ATOM 3884 C C . ASP B 1 252 ? 7.699 36.031 -4.379 1 89.5 252 ASP B C 1
ATOM 3886 O O . ASP B 1 252 ? 6.527 35.656 -4.469 1 89.5 252 ASP B O 1
ATOM 3890 N N . ARG B 1 253 ? 8.148 37.406 -4.531 1 71.62 253 ARG B N 1
ATOM 3891 C CA . ARG B 1 253 ? 7.25 38.469 -4.914 1 71.62 253 ARG B CA 1
ATOM 3892 C C . ARG B 1 253 ? 6.879 38.375 -6.387 1 71.62 253 ARG B C 1
ATOM 3894 O O . ARG B 1 253 ? 7.695 37.969 -7.215 1 71.62 253 ARG B O 1
#

pLDDT: mean 96.4, std 3.35, range [71.38, 98.94]

Secondary structure (DSSP, 8-state):
--PPPEEEES-TT-SEEEEEE--TT--GGGGHHHHHHHHHTTEEEEEEPPTTSTTS--TTS--SHHHHHHHHHHHS-S--SEEEEETHHHHHHHHHHHTTS---SEEEEES---EES-SHHHHHHHHHHHHH--SSHHHHHHH-TTS-HHHHHHHHHHHHH--HHHHHHHHGGG-SEE-GGGHHHHHHHS-EEEEEESS-SSS-HHHHHHHHHHH-GGGEEEETT--S-HHHHTHHHHHHHHHHHHHT-TT--/--PPPEEEES-TT-SEEEEEE--TT--GGGGHHHHHHHHHTTEEEEEEPPTTSTTS--TTS--SHHHHHHHHHHHS-S--SEEEEETHHHHHHHHHHHTTS---SEEEEES---EES-SHHHHHHHHHHHHH--SSHHHHHHH-TTS-HHHHHHHHHHHHH--HHHHHHHHGGG-SEE-GGGHHHHHHHS-EEEEEESS-SSS-HHHHHHHHHHH-GGGEEEETT--S-HHHHTHHHHHHHHHHHHHT-TT--

Nearest PDB structures (foldseek):
  4iq4-assembly1_A  TM=7.608E-01  e=8.482E-13  Kitasatospora aureofaciens
  4gec-assembly2_B  TM=7.191E-01  e=3.350E-11  Escherichia coli K-12
  4geg-assembly1_B  TM=6.433E-01  e=8.788E-11  Escherichia coli K-12
  5jd6-assembly1_A  TM=6.788E-01  e=7.694E-10  uncultured bacterium
  1r3d-assembly1_A  TM=6.732E-01  e=2.568E-09  Vibrio cholerae

Organism: Mesorhizobium plurifarium (NCBI:txid69974)